Protein AF-A0A1W1W0T2-F1 (afdb_monomer_lite)

Sequence (627 aa):
MPPQSASPLARAHSFDPWFVGSVFIQIVLLLVVFRKLVFNPGDYLIVTHYDGIKSYFSIASFLRQPLSSGMLVMGHNYPFGEYMYYTDCTPVLTQSLHVLVRAIPALEPYGLYLYDLFILGGLALSTLLLYRILRPLGLPVRLVLLLSVTLPWLGPQTLRLRVGHTSLSYTPAILFTIWVLQRLYYAWMQDRPVRKWFALLLGGLIVTSYFHFYYLGILGVLGGFFFLFWVVENALAGKPWFRLALYGGLTLGAALLITAGSLMVLDGRYYERPLSSNGYDFINWKFQFGAFFRGYSFNQLRFPLERTADIPYESAAYLGGFVLYGLLVTLGLAALRRLPAVQLTADNHGRFLRLLLLASIPMAFIALGETYELDNGAYVFNNYLNPFFWLHKLTDRVTQFRALGRFIWPFWWAFVLGFSYYVARWWRQPVLRWVLVALSLLLVLDARDAMRFYRTNTQFPNFLTADAPTLPMQQLTGWLNLKNYQAILPLPYFHSGSEEEGYRFTIDPDEVQSNNTYQLSMVTGLPLMSNKTARLPAYQAQMLYSVVSPGGPDPDVLARMDSRPVLVFLDSAYYNGQNNFYRETLATKPEKLAIFERSDDFIREQNLQLLHRQGTWSLYAWYPKGR

InterPro domains:
  IPR046278 Domain of unknown function DUF6311 [PF19830] (25-445)

pLDDT: mean 92.7, std 9.37, range [28.94, 98.81]

Secondary structure (DSSP, 8-state):
------------S---HHHHHHHHHHHHHHHHHTHHHHHSTTTEES--SHHHHHHHHHHHHHHTS-GGGTTEETTSSTTT-EEGGGTTS-HHHHHHHHHHHHHSGGGGGGHHHHHHHHHHHHHHHHHHHHHHHHGGGT--HHHHHHHHHHHHHHSTTTTHHHHT-TGGG-THHHHHHHHHHHHHHHHHHTT---HHHHHHHHHHHHHHHTT-THHHHHHHHHHHHHHHHHHHHHHHTT---HHHHHHHHHHHHHHHHHHHHHHHHH-TTGGGS-SS-TTTT-GGGSPPGGGGTS--TT-SSPPSS--SS---GGG----HHHHHHHHHHHHHHHHTT------TTSSHHHHHHHHHHHHHHHHHHHHT-SEEEETTTTEEEE-TT-HHHHHHTT-GGGGGG--GGGGGHHHHHHHHHHHHHHHHHHTTSTTHHHHHHHHHHHHHHHHHHHHHHHHHHS-EE-TTT-HHHHHHHHHHHTTS-GGG---EEEES--EEEE--GGGTT-BPPPHHHHHHHHHHHHHH-PPBSSEEEEEE-HHHHHHHHHHTSTT---HHHHHHS-SSPEEEEEEGGGTTTS--HHHHHTTT-HHHHHHHHTHHHHHHHTTPEEEEEETTEEEEEE-TT--

Organism: NCBI:txid645990

Structure (mmCIF, N/CA/C/O backbone):
data_AF-A0A1W1W0T2-F1
#
_entry.id   AF-A0A1W1W0T2-F1
#
loop_
_atom_site.group_PDB
_atom_site.id
_atom_site.type_symbol
_atom_site.label_atom_id
_atom_site.label_alt_id
_atom_site.label_comp_id
_atom_site.label_asym_id
_atom_site.label_entity_id
_atom_site.label_seq_id
_atom_site.pdbx_PDB_ins_code
_atom_site.Cartn_x
_atom_site.Cartn_y
_atom_site.Cartn_z
_atom_site.occupancy
_atom_site.B_iso_or_equiv
_atom_site.auth_seq_id
_atom_site.auth_comp_id
_atom_site.auth_asym_id
_atom_site.auth_atom_id
_atom_site.pdbx_PDB_model_num
ATOM 1 N N . MET A 1 1 ? -17.422 5.990 48.014 1.00 34.66 1 MET A N 1
ATOM 2 C CA . MET A 1 1 ? -17.044 5.166 46.844 1.00 34.66 1 MET A CA 1
ATOM 3 C C . MET A 1 1 ? -17.912 3.916 46.853 1.00 34.66 1 MET A C 1
ATOM 5 O O . MET A 1 1 ? -17.807 3.172 47.818 1.00 34.66 1 MET A O 1
ATOM 9 N N . PRO A 1 2 ? -18.793 3.686 45.867 1.00 28.94 2 PRO A N 1
ATOM 10 C CA . PRO A 1 2 ? -19.412 2.379 45.704 1.00 28.94 2 PRO A CA 1
ATOM 11 C C . PRO A 1 2 ? -18.390 1.406 45.087 1.00 28.94 2 PRO A C 1
ATOM 13 O O . PRO A 1 2 ? -17.513 1.846 44.334 1.00 28.94 2 PRO A O 1
ATOM 16 N N . PRO A 1 3 ? -18.462 0.105 45.406 1.00 34.50 3 PRO A N 1
ATOM 17 C CA . PRO A 1 3 ? -17.502 -0.878 44.926 1.00 34.50 3 PRO A CA 1
ATOM 18 C C . PRO A 1 3 ? -17.553 -0.962 43.399 1.00 34.50 3 PRO A C 1
ATOM 20 O O . PRO A 1 3 ? -18.623 -1.062 42.798 1.00 34.50 3 PRO A O 1
ATOM 23 N N . GLN A 1 4 ? -16.375 -0.920 42.773 1.00 34.47 4 GLN A N 1
ATOM 24 C CA . GLN A 1 4 ? -16.211 -1.254 41.364 1.00 34.47 4 GLN A CA 1
ATOM 25 C C . GLN A 1 4 ? -16.766 -2.663 41.158 1.00 34.47 4 GLN A C 1
ATOM 27 O O . GLN A 1 4 ? -16.224 -3.631 41.689 1.00 34.47 4 GLN A O 1
ATOM 32 N N . SER A 1 5 ? -17.864 -2.780 40.410 1.00 32.25 5 SER A N 1
ATOM 33 C CA . SER A 1 5 ? -18.389 -4.074 39.994 1.00 32.25 5 SER A CA 1
ATOM 34 C C . SER A 1 5 ? -17.291 -4.795 39.220 1.00 32.25 5 SER A C 1
ATOM 36 O O . SER A 1 5 ? -16.937 -4.383 38.110 1.00 32.25 5 SER A O 1
ATOM 38 N N . ALA A 1 6 ? -16.726 -5.839 39.822 1.00 36.59 6 ALA A N 1
ATOM 39 C CA . ALA A 1 6 ? -15.800 -6.734 39.160 1.00 36.59 6 ALA A CA 1
ATOM 40 C C . ALA A 1 6 ? -16.462 -7.229 37.869 1.00 36.59 6 ALA A C 1
ATOM 42 O O . ALA A 1 6 ? -17.485 -7.911 37.897 1.00 36.59 6 ALA A O 1
ATOM 43 N N . SER A 1 7 ? -15.897 -6.836 36.729 1.00 33.94 7 SER A N 1
ATOM 44 C CA . SER A 1 7 ? -16.256 -7.388 35.428 1.00 33.94 7 SER A CA 1
ATOM 45 C C . SER A 1 7 ? -16.069 -8.908 35.498 1.00 33.94 7 SER A C 1
ATOM 47 O O . SER A 1 7 ? -14.923 -9.354 35.634 1.00 33.94 7 SER A O 1
ATOM 49 N N . PRO A 1 8 ? -17.125 -9.729 35.372 1.00 40.66 8 PRO A N 1
ATOM 50 C CA . PRO A 1 8 ? -16.925 -11.153 35.224 1.00 40.66 8 PRO A CA 1
ATOM 51 C C . PRO A 1 8 ? -16.372 -11.358 33.818 1.00 40.66 8 PRO A C 1
ATOM 53 O O . PRO A 1 8 ? -17.034 -10.999 32.850 1.00 40.66 8 PRO A O 1
ATOM 56 N N . LEU A 1 9 ? -15.144 -11.874 33.715 1.00 38.50 9 LEU A N 1
ATOM 57 C CA . LEU A 1 9 ? -14.719 -12.878 32.728 1.00 38.50 9 LEU A CA 1
ATOM 58 C C . LEU A 1 9 ? -13.191 -13.043 32.758 1.00 38.50 9 LEU A C 1
ATOM 60 O O . LEU A 1 9 ? -12.470 -12.640 31.849 1.00 38.50 9 LEU A O 1
ATOM 64 N N . ALA A 1 10 ? -12.707 -13.754 33.772 1.00 37.94 10 ALA A N 1
ATOM 65 C CA . ALA A 1 10 ? -11.680 -14.757 33.530 1.00 37.94 10 ALA A CA 1
ATOM 66 C C . ALA A 1 10 ? -12.412 -16.085 33.289 1.00 37.94 10 ALA A C 1
ATOM 68 O O . ALA A 1 10 ? -12.522 -16.918 34.182 1.00 37.94 10 ALA A O 1
ATOM 69 N N . ARG A 1 11 ? -12.995 -16.272 32.095 1.00 40.81 11 ARG A N 1
ATOM 70 C CA . ARG A 1 11 ? -13.293 -17.641 31.659 1.00 40.81 11 ARG A CA 1
ATOM 71 C C . ARG A 1 11 ? -11.954 -18.266 31.301 1.00 40.81 11 ARG A C 1
ATOM 73 O O . ARG A 1 11 ? -11.243 -17.744 30.442 1.00 40.81 11 ARG A O 1
ATOM 80 N N . ALA A 1 12 ? -11.635 -19.355 31.996 1.00 39.94 12 ALA A N 1
ATOM 81 C CA . ALA A 1 12 ? -10.624 -20.325 31.609 1.00 39.94 12 ALA A CA 1
ATOM 82 C C . ALA A 1 12 ? -10.684 -20.582 30.095 1.00 39.94 12 ALA A C 1
ATOM 84 O O . ALA A 1 12 ? -11.759 -20.452 29.501 1.00 39.94 12 ALA A O 1
ATOM 85 N N . HIS A 1 13 ? -9.530 -20.917 29.509 1.00 48.56 13 HIS A N 1
ATOM 86 C CA . HIS A 1 13 ? -9.264 -21.212 28.095 1.00 48.56 13 HIS A CA 1
ATOM 87 C C . HIS A 1 13 ? -10.193 -22.292 27.495 1.00 48.56 13 HIS A C 1
ATOM 89 O O . HIS A 1 13 ? -9.757 -23.355 27.073 1.00 48.56 13 HIS A O 1
ATOM 95 N N . SER A 1 14 ? -11.490 -22.018 27.451 1.00 56.03 14 SER A N 1
ATOM 96 C CA . SER A 1 14 ? -12.484 -22.784 26.722 1.00 56.03 14 SER A CA 1
ATOM 97 C C . SER A 1 14 ? -12.372 -22.368 25.266 1.00 56.03 14 SER A C 1
ATOM 99 O O . SER A 1 14 ? -12.339 -21.179 24.938 1.00 56.03 14 SER A O 1
ATOM 101 N N . PHE A 1 15 ? -12.234 -23.368 24.405 1.00 75.06 15 PHE A N 1
ATOM 102 C CA . PHE A 1 15 ? -12.281 -23.216 22.962 1.00 75.06 15 PHE A CA 1
ATOM 103 C C . PHE A 1 15 ? -13.497 -22.359 22.576 1.00 75.06 15 PHE A C 1
ATOM 105 O O . PHE A 1 15 ? -14.625 -22.694 22.932 1.00 75.06 15 PHE A O 1
ATOM 112 N N . ASP A 1 16 ? -13.267 -21.231 21.897 1.00 84.00 16 ASP A N 1
ATOM 113 C CA . ASP A 1 16 ? -14.339 -20.387 21.365 1.00 84.00 16 ASP A CA 1
ATOM 114 C C . ASP A 1 16 ? -14.638 -20.855 19.929 1.00 84.00 16 ASP A C 1
ATOM 116 O O . ASP A 1 16 ? -13.903 -20.478 19.013 1.00 84.00 16 ASP A O 1
ATOM 120 N N . PRO A 1 17 ? -15.668 -21.691 19.690 1.00 88.81 17 PRO A N 1
ATOM 121 C CA . PRO A 1 17 ? -15.934 -22.247 18.361 1.00 88.81 17 PRO A CA 1
ATOM 122 C C . PRO A 1 17 ? -16.228 -21.160 17.322 1.00 88.81 17 PRO A C 1
ATOM 124 O O . PRO A 1 17 ? -15.940 -21.332 16.140 1.00 88.81 17 PRO A O 1
ATOM 127 N N . TRP A 1 18 ? -16.742 -20.007 17.753 1.00 90.94 18 TRP A N 1
ATOM 128 C CA . TRP A 1 18 ? -17.029 -18.872 16.880 1.00 90.94 18 TRP A CA 1
ATOM 129 C C . TRP A 1 18 ? -15.759 -18.203 16.358 1.00 90.94 18 TRP A C 1
ATOM 131 O O . TRP A 1 18 ? -15.747 -17.700 15.238 1.00 90.94 18 TRP A O 1
ATOM 141 N N . PHE A 1 19 ? -14.666 -18.253 17.121 1.00 91.56 19 PHE A N 1
ATOM 142 C CA . PHE A 1 19 ? -13.368 -17.784 16.650 1.00 91.56 19 PHE A CA 1
ATOM 143 C C . PHE A 1 19 ? -12.908 -18.593 15.432 1.00 91.56 19 PHE A C 1
ATOM 145 O O . PHE A 1 19 ? -12.626 -18.013 14.385 1.00 91.56 19 PHE A O 1
ATOM 152 N N . VAL A 1 20 ? -12.913 -19.927 15.534 1.00 92.88 20 VAL A N 1
ATOM 153 C CA . VAL A 1 20 ? -12.558 -20.814 14.412 1.00 92.88 20 VAL A CA 1
ATOM 154 C C . VAL A 1 20 ? -13.564 -20.675 13.270 1.00 92.88 20 VAL A C 1
ATOM 156 O O . VAL A 1 20 ? -13.163 -20.555 12.115 1.00 92.88 20 VAL A O 1
ATOM 159 N N . GLY A 1 21 ? -14.857 -20.592 13.595 1.00 95.19 21 GLY A N 1
ATOM 160 C CA . GLY A 1 21 ? -15.923 -20.377 12.620 1.00 95.19 21 GLY A CA 1
ATOM 161 C C . GLY A 1 21 ? -15.736 -19.103 11.792 1.00 95.19 21 GLY A C 1
ATOM 162 O O . GLY A 1 21 ? -15.902 -19.153 10.579 1.00 95.19 21 GLY A O 1
ATOM 163 N N . SER A 1 22 ? -15.332 -17.980 12.403 1.00 96.00 22 SER A N 1
ATOM 164 C CA . SER A 1 22 ? -15.091 -16.722 11.673 1.00 96.00 22 SER A CA 1
ATOM 165 C C . SER A 1 22 ? -13.982 -16.848 10.630 1.00 96.00 22 SER A C 1
ATOM 167 O O . SER A 1 22 ? -14.156 -16.431 9.487 1.00 96.00 22 SER A O 1
ATOM 169 N N . VAL A 1 23 ? -12.867 -17.481 11.002 1.00 96.44 23 VAL A N 1
ATOM 170 C CA . VAL A 1 23 ? -11.722 -17.681 10.108 1.00 96.44 23 VAL A CA 1
ATOM 171 C C . VAL A 1 23 ? -12.085 -18.663 9.001 1.00 96.44 23 VAL A C 1
ATOM 173 O O . VAL A 1 23 ? -11.785 -18.402 7.841 1.00 96.44 23 VAL A O 1
ATOM 176 N N . PHE A 1 24 ? -12.784 -19.750 9.334 1.00 97.69 24 PHE A N 1
ATOM 177 C CA . PHE A 1 24 ? -13.265 -20.710 8.345 1.00 97.69 24 PHE A CA 1
ATOM 178 C C . PHE A 1 24 ? -14.193 -20.051 7.316 1.00 97.69 24 PHE A C 1
ATOM 180 O O . PHE A 1 24 ? -13.976 -20.204 6.117 1.00 97.69 24 PHE A O 1
ATOM 187 N N . ILE A 1 25 ? -15.172 -19.254 7.765 1.00 98.19 25 ILE A N 1
ATOM 188 C CA . ILE A 1 25 ? -16.057 -18.490 6.872 1.00 98.19 25 ILE A CA 1
ATOM 189 C C . ILE A 1 25 ? -15.231 -17.575 5.966 1.00 98.19 25 ILE A C 1
ATOM 191 O O . ILE A 1 25 ? -15.443 -17.567 4.756 1.00 98.19 25 ILE A O 1
ATOM 195 N N . GLN A 1 26 ? -14.267 -16.837 6.521 1.00 98.25 26 GLN A N 1
ATOM 196 C CA . GLN A 1 26 ? -13.429 -15.941 5.730 1.00 98.25 26 GLN A CA 1
ATOM 197 C C . GLN A 1 26 ? -12.595 -16.696 4.685 1.00 98.25 26 GLN A C 1
ATOM 199 O O . GLN A 1 26 ? -12.483 -16.229 3.554 1.00 98.25 26 GLN A O 1
ATOM 204 N N . ILE A 1 27 ? -12.049 -17.867 5.025 1.00 98.38 27 ILE A N 1
ATOM 205 C CA . ILE A 1 27 ? -11.330 -18.727 4.075 1.00 98.38 27 ILE A CA 1
ATOM 206 C C . ILE A 1 27 ? -12.267 -19.157 2.945 1.00 98.38 27 ILE A C 1
ATOM 208 O O . ILE A 1 27 ? -11.915 -18.997 1.782 1.00 98.38 27 ILE A O 1
ATOM 212 N N . VAL A 1 28 ? -13.480 -19.625 3.255 1.00 98.50 28 VAL A N 1
ATOM 213 C CA . VAL A 1 28 ? -14.468 -19.998 2.227 1.00 98.50 28 VAL A CA 1
ATOM 214 C C . VAL A 1 28 ? -14.790 -18.811 1.313 1.00 98.50 28 VAL A C 1
ATOM 216 O O . VAL A 1 28 ? -14.819 -18.970 0.094 1.00 98.50 28 VAL A O 1
ATOM 219 N N . LEU A 1 29 ? -14.971 -17.608 1.865 1.00 98.56 29 LEU A N 1
ATOM 220 C CA . LEU A 1 29 ? -15.201 -16.402 1.064 1.00 98.56 29 LEU A CA 1
ATOM 221 C C . LEU A 1 29 ? -14.008 -16.073 0.159 1.00 98.56 29 LEU A C 1
ATOM 223 O O . LEU A 1 29 ? -14.217 -15.737 -1.005 1.00 98.56 29 LEU A O 1
ATOM 227 N N . LEU A 1 30 ? -12.773 -16.218 0.646 1.00 98.44 30 LEU A N 1
ATOM 228 C CA . LEU A 1 30 ? -11.569 -16.045 -0.173 1.00 98.44 30 LEU A CA 1
ATOM 229 C C . LEU A 1 30 ? -11.520 -17.051 -1.325 1.00 98.44 30 LEU A C 1
ATOM 231 O O . LEU A 1 30 ? -11.281 -16.644 -2.459 1.00 98.44 30 LEU A O 1
ATOM 235 N N . LEU A 1 31 ? -11.822 -18.327 -1.066 1.00 98.31 31 LEU A N 1
ATOM 236 C CA . LEU A 1 31 ? -11.886 -19.364 -2.102 1.00 98.31 31 LEU A CA 1
ATOM 237 C C . LEU A 1 31 ? -12.954 -19.059 -3.159 1.00 98.31 31 LEU A C 1
ATOM 239 O O . LEU A 1 31 ? -12.743 -19.316 -4.339 1.00 98.31 31 LEU A O 1
ATOM 243 N N . VAL A 1 32 ? -14.097 -18.490 -2.761 1.00 98.12 32 VAL A N 1
ATOM 244 C CA . VAL A 1 32 ? -15.185 -18.131 -3.686 1.00 98.12 32 VAL A CA 1
ATOM 245 C C . VAL A 1 32 ? -14.850 -16.880 -4.504 1.00 98.12 32 VAL A C 1
ATOM 247 O O . VAL A 1 32 ? -15.088 -16.850 -5.716 1.00 98.12 32 VAL A O 1
ATOM 250 N N . VAL A 1 33 ? -14.331 -15.834 -3.858 1.00 98.31 33 VAL A N 1
ATOM 251 C CA . VAL A 1 33 ? -14.031 -14.542 -4.494 1.00 98.31 33 VAL A CA 1
ATOM 252 C C . VAL A 1 33 ? -12.800 -14.653 -5.390 1.00 98.31 33 VAL A C 1
ATOM 254 O O . VAL A 1 33 ? -12.854 -14.224 -6.543 1.00 98.31 33 VAL A O 1
ATOM 257 N N . PHE A 1 34 ? -11.732 -15.285 -4.902 1.00 98.12 34 PHE A N 1
ATOM 258 C CA . PHE A 1 34 ? -10.447 -15.422 -5.591 1.00 98.12 34 PHE A CA 1
ATOM 259 C C . PHE A 1 34 ? -10.241 -16.804 -6.232 1.00 98.12 34 PHE A C 1
ATOM 261 O O . PHE A 1 34 ? -9.117 -17.282 -6.370 1.00 98.12 34 PHE A O 1
ATOM 268 N N . ARG A 1 35 ? -11.332 -17.457 -6.653 1.00 97.75 35 ARG A N 1
ATOM 269 C CA . ARG A 1 35 ? -11.312 -18.829 -7.189 1.00 97.75 35 ARG A CA 1
ATOM 270 C C . ARG A 1 35 ? -10.368 -19.041 -8.376 1.00 97.75 35 ARG A C 1
ATOM 272 O O . ARG A 1 35 ? -9.790 -20.113 -8.489 1.00 97.75 35 ARG A O 1
ATOM 279 N N . LYS A 1 36 ? -10.230 -18.063 -9.282 1.00 96.88 36 LYS A N 1
ATOM 280 C CA . LYS A 1 36 ? -9.359 -18.219 -10.457 1.00 96.88 36 LYS A CA 1
ATOM 281 C C . LYS A 1 36 ? -7.908 -18.275 -10.009 1.00 96.88 36 LYS A C 1
ATOM 283 O O . LYS A 1 36 ? -7.200 -19.189 -10.397 1.00 96.88 36 LYS A O 1
ATOM 288 N N . LEU A 1 37 ? -7.520 -17.350 -9.137 1.00 96.25 37 LEU A N 1
ATOM 289 C CA . LEU A 1 37 ? -6.167 -17.285 -8.609 1.00 96.25 37 LEU A CA 1
ATOM 290 C C . LEU A 1 37 ? -5.838 -18.492 -7.732 1.00 96.25 37 LEU A C 1
ATOM 292 O O . LEU A 1 37 ? -4.811 -19.116 -7.947 1.00 96.25 37 LEU A O 1
ATOM 296 N N . VAL A 1 38 ? -6.712 -18.866 -6.794 1.00 97.31 38 VAL A N 1
ATOM 297 C CA . VAL A 1 38 ? -6.414 -19.939 -5.828 1.00 97.31 38 VAL A CA 1
ATOM 298 C C . VAL A 1 38 ? -6.403 -21.335 -6.463 1.00 97.31 38 VAL A C 1
ATOM 300 O O . VAL A 1 38 ? -5.589 -22.167 -6.080 1.00 97.31 38 VAL A O 1
ATOM 303 N N . PHE A 1 39 ? -7.294 -21.623 -7.416 1.00 97.50 39 PHE A N 1
ATOM 304 C CA . PHE A 1 39 ? -7.407 -22.971 -7.993 1.00 97.50 39 PHE A CA 1
ATOM 305 C C . PHE A 1 39 ? -6.602 -23.180 -9.284 1.00 97.50 39 PHE A C 1
ATOM 307 O O . PHE A 1 39 ? -6.607 -24.290 -9.804 1.00 97.50 39 PHE A O 1
ATOM 314 N N . ASN A 1 40 ? -5.908 -22.155 -9.791 1.00 95.81 40 ASN A N 1
ATOM 315 C CA . ASN A 1 40 ? -5.038 -22.254 -10.970 1.00 95.81 40 ASN A CA 1
ATOM 316 C C . ASN A 1 40 ? -3.656 -21.676 -10.604 1.00 95.81 40 ASN A C 1
ATOM 318 O O . ASN A 1 40 ? -3.382 -20.499 -10.868 1.00 95.81 40 ASN A O 1
ATOM 322 N N . PRO A 1 41 ? -2.824 -22.453 -9.884 1.00 94.94 41 PRO A N 1
ATOM 323 C CA . PRO A 1 41 ? -1.593 -21.953 -9.289 1.00 94.94 41 PRO A CA 1
ATOM 324 C C . PRO A 1 41 ? -0.615 -21.490 -10.372 1.00 94.94 41 PRO A C 1
ATOM 326 O O . PRO A 1 41 ? -0.200 -22.274 -11.215 1.00 94.94 41 PRO A O 1
ATOM 329 N N . GLY A 1 42 ? -0.231 -20.213 -10.322 1.00 92.00 42 GLY A N 1
ATOM 330 C CA . GLY A 1 42 ? 0.701 -19.605 -11.279 1.00 92.00 42 GLY A CA 1
ATOM 331 C C . GLY A 1 42 ? 0.051 -18.984 -12.522 1.00 92.00 42 GLY A C 1
ATOM 332 O O . GLY A 1 42 ? 0.699 -18.170 -13.173 1.00 92.00 42 GLY A O 1
ATOM 333 N N . ASP A 1 43 ? -1.224 -19.256 -12.808 1.00 94.38 43 ASP A N 1
ATOM 334 C CA . ASP A 1 43 ? -1.884 -18.786 -14.041 1.00 94.38 43 ASP A CA 1
ATOM 335 C C . ASP A 1 43 ? -2.474 -17.376 -13.937 1.00 94.38 43 ASP A C 1
ATOM 337 O O . ASP A 1 43 ? -2.764 -16.741 -14.953 1.00 94.38 43 ASP A O 1
ATOM 341 N N . TYR A 1 44 ? -2.666 -16.871 -12.717 1.00 96.00 44 TYR A N 1
ATOM 342 C CA . TYR A 1 44 ? -3.293 -15.576 -12.462 1.00 96.00 44 TYR A CA 1
ATOM 343 C C . TYR A 1 44 ? -2.519 -14.754 -11.433 1.00 96.00 44 TYR A C 1
ATOM 345 O O . TYR A 1 44 ? -1.920 -15.300 -10.509 1.00 96.00 44 TYR A O 1
ATOM 353 N N . LEU A 1 45 ? -2.622 -13.433 -11.571 1.00 96.00 45 LEU A N 1
ATOM 354 C CA . LEU A 1 45 ? -2.154 -12.424 -10.621 1.00 96.00 45 LEU A CA 1
ATOM 355 C C . LEU A 1 45 ? -3.338 -11.576 -10.151 1.00 96.00 45 LEU A C 1
ATOM 357 O O . LEU A 1 45 ? -4.323 -11.412 -10.880 1.00 96.00 45 LEU A O 1
ATOM 361 N N . ILE A 1 46 ? -3.261 -10.985 -8.957 1.00 96.38 46 ILE A N 1
ATOM 362 C CA . ILE A 1 46 ? -4.331 -10.095 -8.461 1.00 96.38 46 ILE A CA 1
ATOM 363 C C . ILE A 1 46 ? -4.562 -8.928 -9.434 1.00 96.38 46 ILE A C 1
ATOM 365 O O . ILE A 1 46 ? -5.716 -8.585 -9.705 1.00 96.38 46 ILE A O 1
ATOM 369 N N . VAL A 1 47 ? -3.487 -8.363 -9.991 1.00 94.12 47 VAL A N 1
ATOM 370 C CA . VAL A 1 47 ? -3.500 -7.191 -10.878 1.00 94.12 47 VAL A CA 1
ATOM 371 C C . VAL A 1 47 ? -2.341 -7.241 -11.883 1.00 94.12 47 VAL A C 1
ATOM 373 O O . VAL A 1 47 ? -1.311 -7.847 -11.614 1.00 94.12 47 VAL A O 1
ATOM 376 N N . THR A 1 48 ? -2.485 -6.598 -13.040 1.00 92.19 48 THR A N 1
ATOM 377 C CA . THR A 1 48 ? -1.479 -6.622 -14.128 1.00 92.19 48 THR A CA 1
ATOM 378 C C . THR A 1 48 ? -1.293 -5.262 -14.803 1.00 92.19 48 THR A C 1
ATOM 380 O O . THR A 1 48 ? -0.910 -5.180 -15.966 1.00 92.19 48 THR A O 1
ATOM 383 N N . HIS A 1 49 ? -1.614 -4.191 -14.086 1.00 90.69 49 HIS A N 1
ATOM 384 C CA . HIS A 1 49 ? -1.628 -2.822 -14.592 1.00 90.69 49 HIS A CA 1
ATOM 385 C C . HIS A 1 49 ? -1.177 -1.844 -13.488 1.00 90.69 49 HIS A C 1
ATOM 387 O O . HIS A 1 49 ? -0.900 -2.273 -12.358 1.00 90.69 49 HIS A O 1
ATOM 393 N N . TYR A 1 50 ? -1.049 -0.553 -13.812 1.00 88.62 50 TYR A N 1
ATOM 394 C CA . TYR A 1 50 ? -0.501 0.492 -12.935 1.00 88.62 50 TYR A CA 1
ATOM 395 C C . TYR A 1 50 ? 0.831 0.102 -12.251 1.00 88.62 50 TYR A C 1
ATOM 397 O O . TYR A 1 50 ? 1.818 -0.247 -12.911 1.00 88.62 50 TYR A O 1
ATOM 405 N N . ASP A 1 51 ? 0.870 0.207 -10.920 1.00 88.25 51 ASP A N 1
ATOM 406 C CA . ASP A 1 51 ? 2.011 -0.122 -10.070 1.00 88.25 51 ASP A CA 1
ATOM 407 C C . ASP A 1 51 ? 2.089 -1.622 -9.757 1.00 88.25 51 ASP A C 1
ATOM 409 O O . ASP A 1 51 ? 3.150 -2.118 -9.397 1.00 88.25 51 ASP A O 1
ATOM 413 N N . GLY A 1 52 ? 1.002 -2.371 -9.951 1.00 92.69 52 GLY A N 1
ATOM 414 C CA . GLY A 1 52 ? 0.979 -3.794 -9.629 1.00 92.69 52 GLY A CA 1
ATOM 415 C C . GLY A 1 52 ? 1.930 -4.608 -10.497 1.00 92.69 52 GLY A C 1
ATOM 416 O O . GLY A 1 52 ? 2.693 -5.426 -9.986 1.00 92.69 52 GLY A O 1
ATOM 417 N N . ILE A 1 53 ? 1.937 -4.361 -11.810 1.00 93.00 53 ILE A N 1
ATOM 418 C CA . ILE A 1 53 ? 2.770 -5.152 -12.724 1.00 93.00 53 ILE A CA 1
ATOM 419 C C . ILE A 1 53 ? 4.271 -4.926 -12.509 1.00 93.00 53 ILE A C 1
ATOM 421 O O . ILE A 1 53 ? 5.034 -5.890 -12.533 1.00 93.00 53 ILE A O 1
ATOM 425 N N . LYS A 1 54 ? 4.702 -3.688 -12.219 1.00 93.38 54 LYS A N 1
ATOM 426 C CA . LYS A 1 54 ? 6.115 -3.410 -11.902 1.00 93.38 54 LYS A CA 1
ATOM 427 C C . LYS A 1 54 ? 6.546 -4.106 -10.609 1.00 93.38 54 LYS A C 1
ATOM 429 O O . LYS A 1 54 ? 7.653 -4.640 -10.559 1.00 93.38 54 LYS A O 1
ATOM 434 N N . SER A 1 55 ? 5.666 -4.170 -9.604 1.00 95.31 55 SER A N 1
ATOM 435 C CA . SER A 1 55 ? 5.937 -4.875 -8.351 1.00 95.31 55 SER A CA 1
ATOM 436 C C . SER A 1 55 ? 6.064 -6.374 -8.596 1.00 95.31 55 SER A C 1
ATOM 438 O O . SER A 1 55 ? 7.051 -6.973 -8.175 1.00 95.31 55 SER A O 1
ATOM 440 N N . TYR A 1 56 ? 5.140 -6.981 -9.351 1.00 96.38 56 TYR A N 1
ATOM 441 C CA . TYR A 1 56 ? 5.240 -8.398 -9.717 1.00 96.38 56 TYR A CA 1
ATOM 442 C C . TYR A 1 56 ? 6.495 -8.715 -10.525 1.00 96.38 56 TYR A C 1
ATOM 444 O O . TYR A 1 56 ? 7.159 -9.707 -10.238 1.00 96.38 56 TYR A O 1
ATOM 452 N N . PHE A 1 57 ? 6.858 -7.879 -11.496 1.00 96.56 57 PHE A N 1
ATOM 453 C CA . PHE A 1 57 ? 8.080 -8.081 -12.270 1.00 96.56 57 PHE A CA 1
ATOM 454 C C . PHE A 1 57 ? 9.340 -7.919 -11.403 1.00 96.56 57 PHE A C 1
ATOM 456 O O . PHE A 1 57 ? 10.265 -8.726 -11.508 1.00 96.56 57 PHE A O 1
ATOM 463 N N . SER A 1 58 ? 9.356 -6.970 -10.462 1.00 96.56 58 SER A N 1
ATOM 464 C CA . SER A 1 58 ? 10.441 -6.839 -9.478 1.00 96.56 58 SER A CA 1
ATOM 465 C C . SER A 1 58 ? 10.564 -8.080 -8.590 1.00 96.56 58 SER A C 1
ATOM 467 O O . SER A 1 58 ? 11.665 -8.587 -8.397 1.00 96.56 58 SER A O 1
ATOM 469 N N . ILE A 1 59 ? 9.442 -8.624 -8.103 1.00 96.81 59 ILE A N 1
ATOM 470 C CA . ILE A 1 59 ? 9.427 -9.868 -7.319 1.00 96.81 59 ILE A CA 1
ATOM 471 C C . ILE A 1 59 ? 9.944 -11.028 -8.176 1.00 96.81 59 ILE A C 1
ATOM 473 O O . ILE A 1 59 ? 10.890 -11.706 -7.789 1.00 96.81 59 ILE A O 1
ATOM 477 N N . ALA A 1 60 ? 9.364 -11.250 -9.356 1.00 96.06 60 ALA A N 1
ATOM 478 C CA . ALA A 1 60 ? 9.688 -12.397 -10.198 1.00 96.06 60 ALA A CA 1
ATOM 479 C C . ALA A 1 60 ? 11.144 -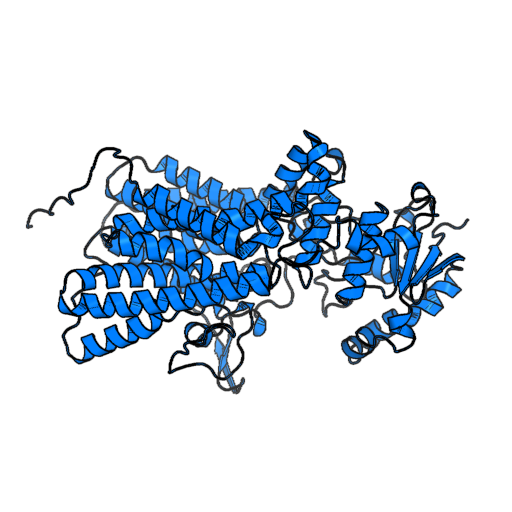12.379 -10.687 1.00 96.06 60 ALA A C 1
ATOM 481 O O . ALA A 1 60 ? 11.821 -13.408 -10.660 1.00 96.06 60 ALA A O 1
ATOM 482 N N . SER A 1 61 ? 11.650 -11.206 -11.079 1.00 95.50 61 SER A N 1
ATOM 483 C CA . SER A 1 61 ? 13.056 -11.036 -11.452 1.00 95.50 61 SER A CA 1
ATOM 484 C C . SER A 1 61 ? 13.990 -11.250 -10.260 1.00 95.50 61 SER A C 1
ATOM 486 O O . SER A 1 61 ? 15.056 -11.841 -10.429 1.00 95.50 61 SER A O 1
ATOM 488 N N . PHE A 1 62 ? 13.611 -10.826 -9.050 1.00 96.31 62 PHE A N 1
ATOM 489 C CA . PHE A 1 62 ? 14.396 -11.053 -7.833 1.00 96.31 62 PHE A CA 1
ATOM 490 C C . PHE A 1 62 ? 14.475 -12.531 -7.451 1.00 96.31 62 PHE A C 1
ATOM 492 O O . PHE A 1 62 ? 15.566 -13.045 -7.204 1.00 96.31 62 PHE A O 1
ATOM 499 N N . LEU A 1 63 ? 13.353 -13.255 -7.498 1.00 95.94 63 LEU A N 1
ATOM 500 C CA . LEU A 1 63 ? 13.320 -14.685 -7.178 1.00 95.94 63 LEU A CA 1
ATOM 501 C C . LEU A 1 63 ? 14.281 -15.508 -8.056 1.00 95.94 63 LEU A C 1
ATOM 503 O O . LEU A 1 63 ? 14.836 -16.499 -7.582 1.00 95.94 63 LEU A O 1
ATOM 507 N N . ARG A 1 64 ? 14.551 -15.056 -9.290 1.00 92.31 64 ARG A N 1
ATOM 508 C CA . ARG A 1 64 ? 15.462 -15.677 -10.272 1.00 92.31 64 ARG A CA 1
ATOM 509 C C . ARG A 1 64 ? 16.943 -15.330 -10.114 1.00 92.31 64 ARG A C 1
ATOM 511 O O . ARG A 1 64 ? 17.783 -16.027 -10.684 1.00 92.31 64 ARG A O 1
ATOM 518 N N . GLN A 1 65 ? 17.284 -14.360 -9.275 1.00 93.19 65 GLN A N 1
ATOM 519 C CA . GLN A 1 65 ? 18.673 -13.985 -9.003 1.00 93.19 65 GLN A CA 1
ATOM 520 C C . GLN A 1 65 ? 19.337 -14.920 -7.980 1.00 93.19 65 GLN A C 1
ATOM 522 O O . GLN A 1 65 ? 18.649 -15.493 -7.132 1.00 93.19 65 GLN A O 1
ATOM 527 N N . PRO A 1 66 ? 20.668 -15.100 -8.016 1.00 93.19 66 PRO A N 1
ATOM 528 C CA . PRO A 1 66 ? 21.372 -15.813 -6.955 1.00 93.19 66 PRO A CA 1
ATOM 529 C C . PRO A 1 66 ? 21.268 -15.049 -5.625 1.00 93.19 66 PRO A C 1
ATOM 531 O O . PRO A 1 66 ? 21.166 -13.826 -5.601 1.00 93.19 66 PRO A O 1
ATOM 534 N N . LEU A 1 67 ? 21.351 -15.758 -4.494 1.00 92.94 67 LEU A N 1
ATOM 535 C CA . LEU A 1 67 ? 21.330 -15.123 -3.163 1.00 92.94 67 LEU A CA 1
ATOM 536 C C . LEU A 1 67 ? 22.501 -14.143 -2.954 1.00 92.94 67 LEU A C 1
ATOM 538 O O . LEU A 1 67 ? 22.393 -13.215 -2.157 1.00 92.94 67 LEU A O 1
ATOM 542 N N . SER A 1 68 ? 23.605 -14.321 -3.687 1.00 92.25 68 SER A N 1
ATOM 543 C CA . SER A 1 68 ? 24.765 -13.425 -3.656 1.00 92.25 68 SER A CA 1
ATOM 544 C C . SER A 1 68 ? 24.475 -12.019 -4.192 1.00 92.25 68 SER A C 1
ATOM 546 O O . SER A 1 68 ? 25.251 -11.112 -3.907 1.00 92.25 68 SER A O 1
ATOM 548 N N . SER A 1 69 ? 23.363 -11.808 -4.908 1.00 89.56 69 SER A N 1
ATOM 549 C CA . SER A 1 69 ? 22.913 -10.479 -5.355 1.00 89.56 69 SER A CA 1
ATOM 550 C C . SER A 1 69 ? 22.425 -9.578 -4.208 1.00 89.56 69 SER A C 1
ATOM 552 O O . SER A 1 69 ? 22.197 -8.385 -4.413 1.00 89.56 69 SER A O 1
ATOM 554 N N . GLY A 1 70 ? 22.282 -10.114 -2.990 1.00 90.75 70 GLY A N 1
ATOM 555 C CA . GLY A 1 70 ? 21.834 -9.349 -1.829 1.00 90.75 70 GLY A CA 1
ATOM 556 C C . GLY A 1 70 ? 20.419 -8.802 -2.024 1.00 90.75 70 GLY A C 1
ATOM 557 O O . GLY A 1 70 ? 19.531 -9.527 -2.458 1.00 90.75 70 GLY A O 1
ATOM 558 N N . MET A 1 71 ? 20.208 -7.523 -1.698 1.00 92.44 71 MET A N 1
ATOM 559 C CA . MET A 1 71 ? 18.903 -6.842 -1.803 1.00 92.44 71 MET A CA 1
ATOM 560 C C . MET A 1 71 ? 18.734 -6.039 -3.104 1.00 92.44 71 MET A C 1
ATOM 562 O O . MET A 1 71 ? 17.805 -5.234 -3.220 1.00 92.44 71 MET A O 1
ATOM 566 N N . LEU A 1 72 ? 19.654 -6.203 -4.056 1.00 94.81 72 LEU A N 1
ATOM 567 C CA . LEU A 1 72 ? 19.616 -5.517 -5.341 1.00 94.81 72 LEU A CA 1
ATOM 568 C C . LEU A 1 72 ? 18.728 -6.306 -6.309 1.00 94.81 72 LEU A C 1
ATOM 570 O O . LEU A 1 72 ? 18.927 -7.497 -6.514 1.00 94.81 72 LEU A O 1
ATOM 574 N N . VAL A 1 73 ? 17.744 -5.640 -6.904 1.00 96.25 73 VAL A N 1
ATOM 575 C CA . VAL A 1 73 ? 16.858 -6.174 -7.938 1.00 96.25 73 VAL A CA 1
ATOM 576 C C . VAL A 1 73 ? 17.433 -5.792 -9.298 1.00 96.25 73 VAL A C 1
ATOM 578 O O . VAL A 1 73 ? 17.382 -4.632 -9.705 1.00 96.25 73 VAL A O 1
ATOM 581 N N . MET A 1 74 ? 17.972 -6.775 -10.018 1.00 95.12 74 MET A N 1
ATOM 582 C CA . MET A 1 74 ? 18.630 -6.553 -11.312 1.00 95.12 74 MET A CA 1
ATOM 583 C C . MET A 1 74 ? 17.682 -6.489 -12.519 1.00 95.12 74 MET A C 1
ATOM 585 O O . MET A 1 74 ? 18.143 -6.225 -13.621 1.00 95.12 74 MET A O 1
ATOM 589 N N . GLY A 1 75 ? 16.374 -6.727 -12.353 1.00 94.75 75 GLY A N 1
ATOM 590 C CA . GLY A 1 75 ? 15.422 -6.777 -13.477 1.00 94.75 75 GLY A CA 1
ATOM 591 C C . GLY A 1 75 ? 15.212 -5.444 -14.210 1.00 94.75 75 GLY A C 1
ATOM 592 O O . GLY A 1 75 ? 14.882 -5.438 -15.394 1.00 94.75 75 GLY A O 1
ATOM 593 N N . HIS A 1 76 ? 15.435 -4.320 -13.530 1.00 94.00 76 HIS A N 1
ATOM 594 C CA . HIS A 1 76 ? 15.304 -2.966 -14.074 1.00 94.00 76 HIS A CA 1
ATOM 595 C C . HIS A 1 76 ? 16.636 -2.224 -14.038 1.00 94.00 76 HIS A C 1
ATOM 597 O O . HIS A 1 76 ? 17.549 -2.621 -13.316 1.00 94.00 76 HIS A O 1
ATOM 603 N N . ASN A 1 77 ? 16.686 -1.071 -14.709 1.00 96.12 77 ASN A N 1
ATOM 604 C CA . ASN A 1 77 ? 17.740 -0.078 -14.519 1.00 96.12 77 ASN A CA 1
ATOM 605 C C . ASN A 1 77 ? 19.152 -0.631 -14.798 1.00 96.12 77 ASN A C 1
ATOM 607 O O . ASN A 1 77 ? 20.110 -0.256 -14.127 1.00 96.12 77 ASN A O 1
ATOM 611 N N . TYR A 1 78 ? 19.305 -1.565 -15.741 1.00 97.19 78 TYR A N 1
ATOM 612 C CA . TYR A 1 78 ? 20.620 -2.060 -16.160 1.00 97.19 78 TYR A CA 1
ATOM 613 C C . TYR A 1 78 ? 21.452 -0.915 -16.762 1.00 97.19 78 TYR A C 1
ATOM 615 O O . TYR A 1 78 ? 20.896 -0.177 -17.575 1.00 97.19 78 TYR A O 1
ATOM 623 N N . PRO A 1 79 ? 22.755 -0.765 -16.436 1.00 95.75 79 PRO A N 1
ATOM 624 C CA . PRO A 1 79 ? 23.631 -1.705 -15.713 1.00 95.75 79 PRO A CA 1
ATOM 625 C C . PRO A 1 79 ? 23.651 -1.566 -14.180 1.00 95.75 79 PRO A C 1
ATOM 627 O O . PRO A 1 79 ? 24.479 -2.184 -13.514 1.00 95.75 79 PRO A O 1
ATOM 630 N N . PHE A 1 80 ? 22.767 -0.763 -13.592 1.00 95.44 80 PHE A N 1
ATOM 631 C CA . PHE A 1 80 ? 22.789 -0.442 -12.165 1.00 95.44 80 PHE A CA 1
ATOM 632 C C . PHE A 1 80 ? 21.957 -1.397 -11.298 1.00 95.44 80 PHE A C 1
ATOM 634 O O . PHE A 1 80 ? 22.379 -1.712 -10.186 1.00 95.44 80 PHE A O 1
ATOM 641 N N . GLY A 1 81 ? 20.767 -1.815 -11.734 1.00 94.94 81 GLY A N 1
ATOM 642 C CA . GLY A 1 81 ? 19.780 -2.443 -10.842 1.00 94.94 81 GLY A CA 1
ATOM 643 C C . GLY A 1 81 ? 19.166 -1.443 -9.850 1.00 94.94 81 GLY A C 1
ATOM 644 O O . GLY A 1 81 ? 19.512 -0.258 -9.854 1.00 94.94 81 GLY A O 1
ATOM 645 N N . GLU A 1 82 ? 18.274 -1.903 -8.971 1.00 95.25 82 GLU A N 1
ATOM 646 C CA . GLU A 1 82 ? 17.670 -1.069 -7.917 1.00 95.25 82 GLU A CA 1
ATOM 647 C C . GLU A 1 82 ? 17.447 -1.848 -6.612 1.00 95.25 82 GLU A C 1
ATOM 649 O O . GLU A 1 82 ? 17.069 -3.014 -6.626 1.00 95.25 82 GLU A O 1
ATOM 654 N N . TYR A 1 83 ? 17.674 -1.217 -5.462 1.00 94.31 83 TYR A N 1
ATOM 655 C CA . TYR A 1 83 ? 17.443 -1.827 -4.158 1.00 94.31 83 TYR A CA 1
ATOM 656 C C . TYR A 1 83 ? 15.958 -2.075 -3.908 1.00 94.31 83 TYR A C 1
ATOM 658 O O . TYR A 1 83 ? 15.097 -1.226 -4.155 1.00 94.31 83 TYR A O 1
ATOM 666 N N . MET A 1 84 ? 15.661 -3.236 -3.329 1.00 93.75 84 MET A N 1
ATOM 667 C CA . MET A 1 84 ? 14.300 -3.756 -3.221 1.00 93.75 84 MET A CA 1
ATOM 668 C C . MET A 1 84 ? 13.314 -2.813 -2.501 1.00 93.75 84 MET A C 1
ATOM 670 O O . MET A 1 84 ? 12.126 -2.803 -2.822 1.00 93.75 84 MET A O 1
ATOM 674 N N . TYR A 1 85 ? 13.803 -1.960 -1.594 1.00 91.62 85 TYR A N 1
ATOM 675 C CA . TYR A 1 85 ? 13.025 -0.940 -0.873 1.00 91.62 85 TYR A CA 1
ATOM 676 C C . TYR A 1 85 ? 12.282 0.048 -1.779 1.00 91.62 85 TYR A C 1
ATOM 678 O O . TYR A 1 85 ? 11.272 0.622 -1.375 1.00 91.62 85 TYR A O 1
ATOM 686 N N . TYR A 1 86 ? 12.771 0.219 -3.004 1.00 92.44 86 TYR A N 1
ATOM 687 C CA . TYR A 1 86 ? 12.334 1.231 -3.962 1.00 92.44 86 TYR A CA 1
ATOM 688 C C . TYR A 1 86 ? 11.568 0.649 -5.155 1.00 92.44 86 TYR A C 1
ATOM 690 O O . TYR A 1 86 ? 11.120 1.379 -6.037 1.00 92.44 86 TYR A O 1
ATOM 698 N N . THR A 1 87 ? 11.374 -0.670 -5.160 1.00 92.81 87 THR A N 1
ATOM 699 C CA . THR A 1 87 ? 10.715 -1.426 -6.240 1.00 92.81 87 THR A CA 1
ATOM 700 C C . THR A 1 87 ? 9.274 -1.833 -5.911 1.00 92.81 87 THR A C 1
ATOM 702 O O . THR A 1 87 ? 8.613 -2.463 -6.726 1.00 92.81 87 THR A O 1
ATOM 705 N N . ASP A 1 88 ? 8.785 -1.492 -4.710 1.00 90.75 88 ASP A N 1
ATOM 706 C CA . ASP A 1 88 ? 7.474 -1.908 -4.172 1.00 90.75 88 ASP A CA 1
ATOM 707 C C . ASP A 1 88 ? 7.252 -3.439 -4.176 1.00 90.75 88 ASP A C 1
ATOM 709 O O . ASP A 1 88 ? 6.137 -3.952 -4.253 1.00 90.75 88 ASP A O 1
ATOM 713 N N . CYS A 1 89 ? 8.334 -4.210 -4.030 1.00 92.88 89 CYS A N 1
ATOM 714 C CA . CYS A 1 89 ? 8.283 -5.671 -4.015 1.00 92.88 89 CYS A CA 1
ATOM 715 C C . CYS A 1 89 ? 8.003 -6.276 -2.627 1.00 92.88 89 CYS A C 1
ATOM 717 O O . CYS A 1 89 ? 8.086 -7.484 -2.473 1.00 92.88 89 CYS A O 1
ATOM 719 N N . THR A 1 90 ? 7.660 -5.495 -1.594 1.00 95.00 90 THR A N 1
ATOM 720 C CA . THR A 1 90 ? 7.458 -5.998 -0.210 1.00 95.00 90 THR A CA 1
ATOM 721 C C . THR A 1 90 ? 8.705 -6.700 0.377 1.00 95.00 90 THR A C 1
ATOM 723 O O . THR A 1 90 ? 8.712 -7.927 0.521 1.00 95.00 90 THR A O 1
ATOM 726 N N . PRO A 1 91 ? 9.762 -5.943 0.737 1.00 95.06 91 PRO A N 1
ATOM 727 C CA . PRO A 1 91 ? 11.100 -6.454 1.041 1.00 95.06 91 PRO A CA 1
ATOM 728 C C . PRO A 1 91 ? 11.184 -7.755 1.847 1.00 95.06 91 PRO A C 1
ATOM 730 O O . PRO A 1 91 ? 11.719 -8.753 1.369 1.00 95.06 91 PRO A O 1
ATOM 733 N N . VAL A 1 92 ? 10.622 -7.790 3.057 1.00 95.12 92 VAL A N 1
ATOM 734 C CA . VAL A 1 92 ? 10.746 -8.974 3.929 1.00 95.12 92 VAL A CA 1
ATOM 735 C C . VAL A 1 92 ? 10.020 -10.201 3.375 1.00 95.12 92 VAL A C 1
ATOM 737 O O . VAL A 1 92 ? 10.516 -11.318 3.524 1.00 95.12 92 VAL A O 1
ATOM 740 N N . LEU A 1 93 ? 8.875 -10.019 2.711 1.00 96.31 93 LEU A N 1
ATOM 741 C CA . LEU A 1 93 ? 8.123 -11.126 2.122 1.00 96.31 93 LEU A CA 1
ATOM 742 C C . LEU A 1 93 ? 8.868 -11.689 0.914 1.00 96.31 93 LEU A C 1
ATOM 744 O O . LEU A 1 93 ? 9.071 -12.897 0.830 1.00 96.31 93 LEU A O 1
ATOM 748 N N . THR A 1 94 ? 9.336 -10.818 0.025 1.00 96.81 94 THR A N 1
ATOM 749 C CA . THR A 1 94 ? 10.062 -11.226 -1.181 1.00 96.81 94 THR A CA 1
ATOM 750 C C . THR A 1 94 ? 11.410 -11.846 -0.858 1.00 96.81 94 THR A C 1
ATOM 752 O O . THR A 1 94 ? 11.746 -12.872 -1.440 1.00 96.81 94 THR A O 1
ATOM 755 N N . GLN A 1 95 ? 12.137 -11.329 0.135 1.00 95.81 95 GLN A N 1
ATOM 756 C CA . GLN A 1 95 ? 13.363 -11.969 0.611 1.00 95.81 95 GLN A CA 1
ATOM 757 C C . GLN A 1 95 ? 13.086 -13.358 1.203 1.00 95.81 95 GLN A C 1
ATOM 759 O O . GLN A 1 95 ? 13.821 -14.306 0.933 1.00 95.81 95 GLN A O 1
ATOM 764 N N . SER A 1 96 ? 12.010 -13.502 1.984 1.00 95.94 96 SER A N 1
ATOM 765 C CA . SER A 1 96 ? 11.623 -14.797 2.561 1.00 95.94 96 SER A CA 1
ATOM 766 C C . SER A 1 96 ? 11.237 -15.804 1.474 1.00 95.94 96 SER A C 1
ATOM 768 O O . SER A 1 96 ? 11.656 -16.960 1.523 1.00 95.94 96 SER A O 1
ATOM 770 N N . LEU A 1 97 ? 10.483 -15.360 0.463 1.00 97.06 97 LEU A N 1
ATOM 771 C CA . LEU A 1 97 ? 10.128 -16.173 -0.700 1.00 97.06 97 LEU A CA 1
ATOM 772 C C . LEU A 1 97 ? 11.356 -16.537 -1.534 1.00 97.06 97 LEU A C 1
ATOM 774 O O . LEU A 1 97 ? 11.454 -17.670 -1.990 1.00 97.06 97 LEU A O 1
ATOM 778 N N . HIS A 1 98 ? 12.314 -15.625 -1.696 1.00 96.81 98 HIS A N 1
ATOM 779 C CA . HIS A 1 98 ? 13.558 -15.889 -2.417 1.00 96.81 98 HIS A CA 1
ATOM 780 C C . HIS A 1 98 ? 14.371 -16.986 -1.743 1.00 96.81 98 HIS A C 1
ATOM 782 O O . HIS A 1 98 ? 14.762 -17.942 -2.404 1.00 96.81 98 HIS A O 1
ATOM 788 N N . VAL A 1 99 ? 14.544 -16.912 -0.421 1.00 96.81 99 VAL A N 1
ATOM 789 C CA . VAL A 1 99 ? 15.205 -17.973 0.354 1.00 96.81 99 VAL A CA 1
ATOM 790 C C . VAL A 1 99 ? 14.462 -19.303 0.204 1.00 96.81 99 VAL A C 1
ATOM 792 O O . VAL A 1 99 ? 15.096 -20.328 -0.039 1.00 96.81 99 VAL A O 1
ATOM 795 N N . LEU A 1 100 ? 13.128 -19.294 0.289 1.00 96.38 100 LEU A N 1
ATOM 796 C CA . LEU A 1 100 ? 12.303 -20.496 0.140 1.00 96.38 100 LEU A CA 1
ATOM 797 C C . LEU A 1 100 ? 12.445 -21.134 -1.249 1.00 96.38 100 LEU A C 1
ATOM 799 O O . LEU A 1 100 ? 12.679 -22.334 -1.350 1.00 96.38 100 LEU A O 1
ATOM 803 N N . VAL A 1 101 ? 12.333 -20.336 -2.310 1.00 95.69 101 VAL A N 1
ATOM 804 C CA . VAL A 1 101 ? 12.471 -20.788 -3.701 1.00 95.69 101 VAL A CA 1
ATOM 805 C C . VAL A 1 101 ? 13.884 -21.301 -3.970 1.00 95.69 101 VAL A C 1
ATOM 807 O O . VAL A 1 101 ? 14.061 -22.285 -4.677 1.00 95.69 101 VAL A O 1
ATOM 810 N N . ARG A 1 102 ? 14.909 -20.695 -3.364 1.00 94.62 102 ARG A N 1
ATOM 811 C CA . ARG A 1 102 ? 16.296 -21.164 -3.496 1.00 94.62 102 ARG A CA 1
ATOM 812 C C . ARG A 1 102 ? 16.551 -22.468 -2.750 1.00 94.62 102 ARG A C 1
ATOM 814 O O . ARG A 1 102 ? 17.325 -23.287 -3.233 1.00 94.62 102 ARG A O 1
ATOM 821 N N . ALA A 1 103 ? 15.893 -22.670 -1.612 1.00 95.69 103 ALA A N 1
ATOM 822 C CA . ALA A 1 103 ? 15.945 -23.926 -0.870 1.00 95.69 103 ALA A CA 1
ATOM 823 C C . ALA A 1 103 ? 15.136 -25.044 -1.550 1.00 95.69 103 ALA A C 1
ATOM 825 O O . ALA A 1 103 ? 15.520 -26.209 -1.478 1.00 95.69 103 ALA A O 1
ATOM 826 N N . ILE A 1 104 ? 14.030 -24.700 -2.217 1.00 96.62 104 ILE A N 1
ATOM 827 C CA . ILE A 1 104 ? 13.142 -25.634 -2.917 1.00 96.62 104 ILE A CA 1
ATOM 828 C C . ILE A 1 104 ? 12.881 -25.097 -4.338 1.00 96.62 104 ILE A C 1
ATOM 830 O O . ILE A 1 104 ? 11.836 -24.484 -4.577 1.00 96.62 104 ILE A O 1
ATOM 834 N N . PRO A 1 105 ? 13.793 -25.342 -5.304 1.00 93.00 105 PRO A N 1
ATOM 835 C CA . PRO A 1 105 ? 13.698 -24.783 -6.661 1.00 93.00 105 PRO A CA 1
ATOM 836 C C . PRO A 1 105 ? 12.395 -25.106 -7.404 1.00 93.00 105 PRO A C 1
ATOM 838 O O . PRO A 1 105 ? 11.940 -24.320 -8.227 1.00 93.00 105 PRO A O 1
ATOM 841 N N . ALA A 1 106 ? 11.733 -26.217 -7.065 1.00 94.19 106 ALA A N 1
ATOM 842 C CA . ALA A 1 106 ? 10.422 -26.575 -7.615 1.00 94.19 106 ALA A CA 1
ATOM 843 C C . ALA A 1 106 ? 9.314 -25.538 -7.320 1.00 94.19 106 ALA A C 1
ATOM 845 O O . ALA A 1 106 ? 8.272 -25.554 -7.972 1.00 94.19 106 ALA A O 1
ATOM 846 N N . LEU A 1 107 ? 9.520 -24.638 -6.350 1.00 93.88 107 LEU A N 1
ATOM 847 C CA . LEU A 1 107 ? 8.591 -23.554 -6.027 1.00 93.88 107 LEU A CA 1
ATOM 848 C C . LEU A 1 107 ? 8.807 -22.289 -6.868 1.00 93.88 107 LEU A C 1
ATOM 850 O O . LEU A 1 107 ? 7.962 -21.398 -6.809 1.00 93.88 107 LEU A O 1
ATOM 854 N N . GLU A 1 108 ? 9.890 -22.189 -7.648 1.00 90.19 108 GLU A N 1
ATOM 855 C CA . GLU A 1 108 ? 10.199 -20.995 -8.450 1.00 90.19 108 GLU A CA 1
ATOM 856 C C . GLU A 1 108 ? 9.040 -20.555 -9.363 1.00 90.19 108 GLU A C 1
ATOM 858 O O . GLU A 1 108 ? 8.666 -19.379 -9.292 1.00 90.19 108 GLU A O 1
ATOM 863 N N . PRO A 1 109 ? 8.382 -21.453 -10.131 1.00 89.88 109 PRO A N 1
ATOM 864 C CA . PRO A 1 109 ? 7.256 -21.066 -10.988 1.00 89.88 109 PRO A CA 1
ATOM 865 C C . PRO A 1 109 ? 6.048 -20.526 -10.206 1.00 89.88 109 PRO A C 1
ATOM 867 O O . PRO A 1 109 ? 5.228 -19.788 -10.747 1.00 89.88 109 PRO A O 1
ATOM 870 N N . TYR A 1 110 ? 5.948 -20.864 -8.918 1.00 94.44 110 TYR A N 1
ATOM 871 C CA . TYR A 1 110 ? 4.837 -20.505 -8.039 1.00 94.44 110 TYR A CA 1
ATOM 872 C C . TYR A 1 110 ? 5.154 -19.322 -7.116 1.00 94.44 110 TYR A C 1
ATOM 874 O O . TYR A 1 110 ? 4.331 -18.975 -6.270 1.00 94.44 110 TYR A O 1
ATOM 882 N N . GLY A 1 111 ? 6.313 -18.672 -7.254 1.00 95.44 111 GLY A N 1
ATOM 883 C CA . GLY A 1 111 ? 6.733 -17.590 -6.359 1.00 95.44 111 GLY A CA 1
ATOM 884 C C . GLY A 1 111 ? 5.731 -16.432 -6.264 1.00 95.44 111 GLY A C 1
ATOM 885 O O . GLY A 1 111 ? 5.366 -16.018 -5.162 1.00 95.44 111 GLY A O 1
ATOM 886 N N . LEU A 1 112 ? 5.222 -15.956 -7.408 1.00 96.62 112 LEU A N 1
ATOM 887 C CA . LEU A 1 112 ? 4.189 -14.908 -7.447 1.00 96.62 112 LEU A CA 1
ATOM 888 C C . LEU A 1 112 ? 2.847 -15.387 -6.883 1.00 96.62 112 LEU A C 1
ATOM 890 O O . LEU A 1 112 ? 2.159 -14.645 -6.187 1.00 96.62 112 LEU A O 1
ATOM 894 N N . TYR A 1 113 ? 2.503 -16.651 -7.124 1.00 97.06 113 TYR A N 1
ATOM 895 C CA . TYR A 1 113 ? 1.302 -17.264 -6.567 1.00 97.06 113 TYR A CA 1
ATOM 896 C C . TYR A 1 113 ? 1.358 -17.321 -5.031 1.00 97.06 113 TYR A C 1
ATOM 898 O O . TYR A 1 113 ? 0.404 -16.931 -4.360 1.00 97.06 113 TYR A O 1
ATOM 906 N N . LEU A 1 114 ? 2.495 -17.725 -4.454 1.00 97.50 114 LEU A N 1
ATOM 907 C CA . LEU A 1 114 ? 2.708 -17.735 -3.002 1.00 97.50 114 LEU A CA 1
ATOM 908 C C . LEU A 1 114 ? 2.653 -16.325 -2.398 1.00 97.50 114 LEU A C 1
ATOM 910 O O . LEU A 1 114 ? 2.102 -16.149 -1.308 1.00 97.50 114 LEU A O 1
ATOM 914 N N . TYR A 1 115 ? 3.184 -15.325 -3.106 1.00 97.69 115 TYR A N 1
ATOM 915 C CA . TYR A 1 115 ? 3.061 -13.919 -2.721 1.00 97.69 115 TYR A CA 1
ATOM 916 C C . TYR A 1 115 ? 1.587 -13.491 -2.634 1.00 97.69 115 TYR A C 1
ATOM 918 O O . TYR A 1 115 ? 1.152 -12.974 -1.602 1.00 97.69 115 TYR A O 1
ATOM 926 N N . ASP A 1 116 ? 0.791 -13.775 -3.666 1.00 97.38 116 ASP A N 1
ATOM 927 C CA . ASP A 1 116 ? -0.630 -13.419 -3.689 1.00 97.38 116 ASP A CA 1
ATOM 928 C C . ASP A 1 116 ? -1.430 -14.153 -2.612 1.00 97.38 116 ASP A C 1
ATOM 930 O O . ASP A 1 116 ? -2.247 -13.537 -1.923 1.00 97.38 116 ASP A O 1
ATOM 934 N N . LEU A 1 117 ? -1.158 -15.442 -2.386 1.00 97.75 117 LEU A N 1
ATOM 935 C CA . LEU A 1 117 ? -1.772 -16.192 -1.289 1.00 97.75 117 LEU A CA 1
ATOM 936 C C . LEU A 1 117 ? -1.468 -15.573 0.077 1.00 97.75 117 LEU A C 1
ATOM 938 O O . LEU A 1 117 ? -2.352 -15.530 0.934 1.00 97.75 117 LEU A O 1
ATOM 942 N N . PHE A 1 118 ? -0.248 -15.077 0.292 1.00 97.75 118 PHE A N 1
ATOM 943 C CA . PHE A 1 118 ? 0.109 -14.388 1.529 1.00 97.75 118 PHE A CA 1
ATOM 944 C C . PHE A 1 118 ? -0.699 -13.093 1.701 1.00 97.75 118 PHE A C 1
ATOM 946 O O . PHE A 1 118 ? -1.285 -12.865 2.765 1.00 97.75 118 PHE A O 1
ATOM 953 N N . ILE A 1 119 ? -0.782 -12.268 0.651 1.00 97.56 119 ILE A N 1
ATOM 954 C CA . ILE A 1 119 ? -1.554 -11.017 0.669 1.00 97.56 119 ILE A CA 1
ATOM 955 C C . ILE A 1 119 ? -3.039 -11.297 0.942 1.00 97.56 119 ILE A C 1
ATOM 957 O O . ILE A 1 119 ? -3.622 -10.694 1.848 1.00 97.56 119 ILE A O 1
ATOM 961 N N . LEU A 1 120 ? -3.642 -12.262 0.241 1.00 97.62 120 LEU A N 1
ATOM 962 C CA . LEU A 1 120 ? -5.043 -12.656 0.431 1.00 97.62 120 LEU A CA 1
ATOM 963 C C . LEU A 1 120 ? -5.293 -13.297 1.803 1.00 97.62 120 LEU A C 1
ATOM 965 O O . LEU A 1 120 ? -6.308 -13.016 2.449 1.00 97.62 120 LEU A O 1
ATOM 969 N N . GLY A 1 121 ? -4.346 -14.097 2.299 1.00 98.06 121 GLY A N 1
ATOM 970 C CA . GLY A 1 121 ? -4.347 -14.640 3.659 1.00 98.06 121 GLY A CA 1
ATOM 971 C C . GLY A 1 121 ? -4.387 -13.547 4.734 1.00 98.06 121 GLY A C 1
ATOM 972 O O . GLY A 1 121 ? -4.945 -13.754 5.817 1.00 98.06 121 GLY A O 1
ATOM 973 N N . GLY A 1 122 ? -3.916 -12.340 4.408 1.00 97.81 122 GLY A N 1
ATOM 974 C CA . GLY A 1 122 ? -4.064 -11.146 5.232 1.00 97.81 122 GLY A CA 1
ATOM 975 C C . GLY A 1 122 ? -5.518 -10.822 5.596 1.00 97.81 122 GLY A C 1
ATOM 976 O O . GLY A 1 122 ? -5.777 -10.363 6.710 1.00 97.81 122 GLY A O 1
ATOM 977 N N . LEU A 1 123 ? -6.504 -11.125 4.745 1.00 98.12 123 LEU A N 1
ATOM 978 C CA . LEU A 1 123 ? -7.924 -10.917 5.070 1.00 98.12 123 LEU A CA 1
ATOM 979 C C . LEU A 1 123 ? -8.435 -11.919 6.124 1.00 98.12 123 LEU A C 1
ATOM 981 O O . LEU A 1 123 ? -9.206 -11.549 7.016 1.00 98.12 123 LEU A O 1
ATOM 985 N N . ALA A 1 124 ? -7.949 -13.164 6.094 1.00 98.38 124 ALA A N 1
ATOM 986 C CA . ALA A 1 124 ? -8.223 -14.158 7.137 1.00 98.38 124 ALA A CA 1
ATOM 987 C C . ALA A 1 124 ? -7.568 -13.769 8.471 1.00 98.38 124 ALA A C 1
ATOM 989 O O . ALA A 1 124 ? -8.222 -13.788 9.519 1.00 98.38 124 ALA A O 1
ATOM 990 N N . LEU A 1 125 ? -6.311 -13.317 8.437 1.00 98.31 125 LEU A N 1
ATOM 991 C CA . LEU A 1 125 ? -5.630 -12.798 9.626 1.00 98.31 125 LEU A CA 1
ATOM 992 C C . LEU A 1 125 ? -6.314 -11.533 10.173 1.00 98.31 125 LEU A C 1
ATOM 994 O O . LEU A 1 125 ? -6.420 -11.357 11.385 1.00 98.31 125 LEU A O 1
ATOM 998 N N . SER A 1 126 ? -6.840 -10.676 9.299 1.00 98.50 126 SER A N 1
ATOM 999 C CA . SER A 1 126 ? -7.616 -9.496 9.696 1.00 98.50 126 SER A CA 1
ATOM 1000 C C . SER A 1 126 ? -8.898 -9.878 10.421 1.00 98.50 126 SER A C 1
ATOM 1002 O O . SER A 1 126 ? -9.205 -9.288 11.454 1.00 98.50 126 SER A O 1
ATOM 1004 N N . THR A 1 127 ? -9.600 -10.908 9.942 1.00 98.50 127 THR A N 1
ATOM 1005 C CA . THR A 1 127 ? -10.782 -11.464 10.620 1.00 98.50 127 THR A CA 1
ATOM 1006 C C . THR A 1 127 ? -10.427 -11.967 12.015 1.00 98.50 127 THR A C 1
ATOM 1008 O O . THR A 1 127 ? -11.089 -11.619 12.994 1.00 98.50 127 THR A O 1
ATOM 1011 N N . LEU A 1 128 ? -9.321 -12.708 12.135 1.00 97.81 128 LEU A N 1
ATOM 1012 C CA . LEU A 1 128 ? -8.801 -13.188 13.415 1.00 97.81 128 LEU A CA 1
ATOM 1013 C C . LEU A 1 128 ? -8.527 -12.031 14.387 1.00 97.81 128 LEU A C 1
ATOM 1015 O O . LEU A 1 128 ? -8.966 -12.064 15.542 1.00 97.81 128 LEU A O 1
ATOM 1019 N N . LEU A 1 129 ? -7.804 -11.006 13.932 1.00 98.38 129 LEU A N 1
ATOM 1020 C CA . LEU A 1 129 ? -7.445 -9.842 14.742 1.00 98.38 129 LEU A CA 1
ATOM 1021 C C . LEU A 1 129 ? -8.685 -9.037 15.143 1.00 98.38 129 LEU A C 1
ATOM 1023 O O . LEU A 1 129 ? -8.845 -8.715 16.321 1.00 98.38 129 LEU A O 1
ATOM 1027 N N . LEU A 1 130 ? -9.604 -8.785 14.209 1.00 98.19 130 LEU A N 1
ATOM 1028 C CA . LEU A 1 130 ? -10.858 -8.086 14.485 1.00 98.19 130 LEU A CA 1
ATOM 1029 C C . LEU A 1 130 ? -11.727 -8.842 15.476 1.00 98.19 130 LEU A C 1
ATOM 1031 O O . LEU A 1 130 ? -12.220 -8.228 16.418 1.00 98.19 130 LEU A O 1
ATOM 1035 N N . TYR A 1 131 ? -11.863 -10.163 15.344 1.00 97.81 131 TYR A N 1
ATOM 1036 C CA . TYR A 1 131 ? -12.583 -10.962 16.334 1.00 97.81 131 TYR A CA 1
ATOM 1037 C C . TYR A 1 131 ? -11.975 -10.760 17.730 1.00 97.81 131 TYR A C 1
ATOM 1039 O O . TYR A 1 131 ? -12.691 -10.520 18.704 1.00 97.81 131 TYR A O 1
ATOM 1047 N N . ARG A 1 132 ? -10.638 -10.773 17.842 1.00 96.56 132 ARG A N 1
ATOM 1048 C CA . ARG A 1 132 ? -9.922 -10.555 19.113 1.00 96.56 132 ARG A CA 1
ATOM 1049 C C . ARG A 1 132 ? -10.052 -9.130 19.660 1.00 96.56 132 ARG A C 1
ATOM 1051 O O . ARG A 1 132 ? -9.989 -8.991 20.884 1.00 96.56 132 ARG A O 1
ATOM 1058 N N . ILE A 1 133 ? -10.210 -8.123 18.798 1.00 97.25 133 ILE A N 1
ATOM 1059 C CA . ILE A 1 133 ? -10.424 -6.712 19.163 1.00 97.25 133 ILE A CA 1
ATOM 1060 C C . ILE A 1 133 ? -11.872 -6.469 19.605 1.00 97.25 133 ILE A C 1
ATOM 1062 O O . ILE A 1 133 ? -12.098 -5.774 20.597 1.00 97.25 133 ILE A O 1
ATOM 1066 N N . LEU A 1 134 ? -12.839 -7.048 18.889 1.00 95.69 134 LEU A N 1
ATOM 1067 C CA . LEU A 1 134 ? -14.277 -6.833 19.063 1.00 95.69 134 LEU A CA 1
ATOM 1068 C C . LEU A 1 134 ? -14.875 -7.670 20.197 1.00 95.69 134 LEU A C 1
ATOM 1070 O O . LEU A 1 134 ? -15.787 -7.208 20.882 1.00 95.69 134 LEU A O 1
ATOM 1074 N N . ARG A 1 135 ? -14.383 -8.896 20.424 1.00 92.62 135 ARG A N 1
ATOM 1075 C CA . ARG A 1 135 ? -14.947 -9.807 21.436 1.00 92.62 135 ARG A CA 1
ATOM 1076 C C . ARG A 1 135 ? -15.007 -9.196 22.846 1.00 92.62 135 ARG A C 1
ATOM 1078 O O . ARG A 1 135 ? -16.048 -9.351 23.487 1.00 92.62 135 ARG A O 1
ATOM 1085 N N . PRO A 1 136 ? -13.973 -8.478 23.330 1.00 90.50 136 PRO A N 1
ATOM 1086 C CA . PRO A 1 136 ? -14.021 -7.815 24.631 1.00 90.50 136 PRO A CA 1
ATOM 1087 C C . PRO A 1 136 ? -15.034 -6.661 24.722 1.00 90.50 136 PRO A C 1
ATOM 1089 O O . PRO A 1 136 ? -15.395 -6.273 25.824 1.00 90.50 136 PRO A O 1
ATOM 1092 N N . LEU A 1 137 ? -15.543 -6.129 23.603 1.00 86.62 137 LEU A N 1
ATOM 1093 C CA . LEU A 1 137 ? -16.464 -4.979 23.604 1.00 86.62 137 LEU A CA 1
ATOM 1094 C C . LEU A 1 137 ? -17.882 -5.316 24.107 1.00 86.62 137 LEU A C 1
ATOM 1096 O O . LEU A 1 137 ? -18.733 -4.431 24.194 1.00 86.62 137 LEU A O 1
ATOM 1100 N N . GLY A 1 138 ? -18.162 -6.585 24.424 1.00 83.88 138 GLY A N 1
ATOM 1101 C CA . GLY A 1 138 ? -19.472 -7.030 24.912 1.00 83.88 138 GLY A CA 1
ATOM 1102 C C . GLY A 1 138 ? -20.545 -7.133 23.823 1.00 83.88 138 GLY A C 1
ATOM 1103 O O . GLY A 1 138 ? -21.734 -7.192 24.133 1.00 83.88 138 GLY A O 1
ATOM 1104 N N . LEU A 1 139 ? -20.135 -7.156 22.552 1.00 86.94 139 LEU A N 1
ATOM 1105 C CA . LEU A 1 139 ? -21.015 -7.364 21.405 1.00 86.94 139 LEU A CA 1
ATOM 1106 C C . LEU A 1 139 ? -21.619 -8.786 21.405 1.00 86.94 139 LEU A C 1
ATOM 1108 O O . LEU A 1 139 ? -20.943 -9.746 21.804 1.00 86.94 139 LEU A O 1
ATOM 1112 N N . PRO A 1 140 ? -22.857 -8.961 20.900 1.00 89.00 140 PRO A N 1
ATOM 1113 C CA . PRO A 1 140 ? -23.402 -10.283 20.605 1.00 89.00 140 PRO A CA 1
ATOM 1114 C C . PRO A 1 140 ? -22.464 -11.035 19.666 1.00 89.00 140 PRO A C 1
ATOM 1116 O O . PRO A 1 140 ? -22.007 -10.474 18.671 1.00 89.00 140 PRO A O 1
ATOM 1119 N N . VAL A 1 141 ? -22.209 -12.316 19.939 1.00 91.69 141 VAL A N 1
ATOM 1120 C CA . VAL A 1 141 ? -21.220 -13.089 19.169 1.00 91.69 141 VAL A CA 1
ATOM 1121 C C . VAL A 1 141 ? -21.528 -13.112 17.669 1.00 91.69 141 VAL A C 1
ATOM 1123 O O . VAL A 1 141 ? -20.617 -12.983 16.865 1.00 91.69 141 VAL A O 1
ATOM 1126 N N . ARG A 1 142 ? -22.810 -13.148 17.283 1.00 92.19 142 ARG A N 1
ATOM 1127 C CA . ARG A 1 142 ? -23.244 -13.078 15.877 1.00 92.19 142 ARG A CA 1
ATOM 1128 C C . ARG A 1 142 ? -22.825 -11.775 15.191 1.00 92.19 142 ARG A C 1
ATOM 1130 O O . ARG A 1 142 ? -22.414 -11.802 14.039 1.00 92.19 142 ARG A O 1
ATOM 1137 N N . LEU A 1 143 ? -22.891 -10.654 15.907 1.00 92.38 143 LEU A N 1
ATOM 1138 C CA . LEU A 1 143 ? -22.464 -9.357 15.388 1.00 92.38 143 LEU A CA 1
ATOM 1139 C C . LEU A 1 143 ? -20.933 -9.242 15.361 1.00 92.38 143 LEU A C 1
ATOM 1141 O O . LEU A 1 143 ? -20.392 -8.676 14.420 1.00 92.38 143 LEU A O 1
ATOM 1145 N N . VAL A 1 144 ? -20.229 -9.829 16.340 1.00 95.62 144 VAL A N 1
ATOM 1146 C CA . VAL A 1 144 ? -18.757 -9.942 16.305 1.00 95.62 144 VAL A CA 1
ATOM 1147 C C . VAL A 1 144 ? -18.309 -10.722 15.074 1.00 95.62 144 VAL A C 1
ATOM 1149 O O . VAL A 1 144 ? -17.449 -10.238 14.348 1.00 95.62 144 VAL A O 1
ATOM 1152 N N . LEU A 1 145 ? -18.911 -11.890 14.827 1.00 96.31 145 LEU A N 1
ATOM 1153 C CA . LEU A 1 145 ? -18.646 -12.707 13.642 1.00 96.31 145 LEU A CA 1
ATOM 1154 C C . LEU A 1 145 ? -18.846 -11.892 12.373 1.00 96.31 145 LEU A C 1
ATOM 1156 O O . LEU A 1 145 ? -17.917 -11.782 11.579 1.00 96.31 145 LEU A O 1
ATOM 1160 N N . LEU A 1 146 ? -20.024 -11.275 12.236 1.00 96.69 146 LEU A N 1
ATOM 1161 C CA . LEU A 1 146 ? -20.369 -10.482 11.067 1.00 96.69 146 LEU A CA 1
ATOM 1162 C C . LEU A 1 146 ? -19.340 -9.372 10.825 1.00 96.69 146 LEU A C 1
ATOM 1164 O O . LEU A 1 146 ? -18.707 -9.372 9.778 1.00 96.69 146 LEU A O 1
ATOM 1168 N N . LEU A 1 147 ? -19.107 -8.496 11.808 1.00 97.25 147 LEU A N 1
ATOM 1169 C CA . LEU A 1 147 ? -18.148 -7.392 11.694 1.00 97.25 147 LEU A CA 1
ATOM 1170 C C . LEU A 1 147 ? -16.725 -7.885 11.405 1.00 97.25 147 LEU A C 1
ATOM 1172 O O . LEU A 1 147 ? -16.031 -7.303 10.576 1.00 97.25 147 LEU A O 1
ATOM 1176 N N . SER A 1 148 ? -16.281 -8.954 12.071 1.00 97.94 148 SER A N 1
ATOM 1177 C CA . SER A 1 148 ? -14.929 -9.484 11.871 1.00 97.94 148 SER A CA 1
ATOM 1178 C C . SER A 1 148 ? -14.707 -10.020 10.459 1.00 97.94 148 SER A C 1
ATOM 1180 O O . SER A 1 148 ? -13.618 -9.841 9.930 1.00 97.94 148 SER A O 1
ATOM 1182 N N . VAL A 1 149 ? -15.735 -10.617 9.847 1.00 98.38 149 VAL A N 1
ATOM 1183 C CA . VAL A 1 149 ? -15.678 -11.177 8.491 1.00 98.38 149 VAL A CA 1
ATOM 1184 C C . VAL A 1 149 ? -15.875 -10.089 7.435 1.00 98.38 149 VAL A C 1
ATOM 1186 O O . VAL A 1 149 ? -15.187 -10.095 6.424 1.00 98.38 149 VAL A O 1
ATOM 1189 N N . THR A 1 150 ? -16.791 -9.135 7.635 1.00 98.38 150 THR A N 1
ATOM 1190 C CA . THR A 1 150 ? -17.148 -8.155 6.594 1.00 98.38 150 THR A CA 1
ATOM 1191 C C . THR A 1 150 ? -16.211 -6.955 6.532 1.00 98.38 150 THR A C 1
ATOM 1193 O O . THR A 1 150 ? -15.889 -6.501 5.436 1.00 98.38 150 THR A O 1
ATOM 1196 N N . LEU A 1 151 ? -15.749 -6.426 7.670 1.00 98.00 151 LEU A N 1
ATOM 1197 C CA . LEU A 1 151 ? -14.934 -5.205 7.689 1.00 98.00 151 LEU A CA 1
ATOM 1198 C C . LEU A 1 151 ? -13.600 -5.316 6.929 1.00 98.00 151 LEU A C 1
ATOM 1200 O O . LEU A 1 151 ? -13.233 -4.325 6.297 1.00 98.00 151 LEU A O 1
ATOM 1204 N N . PRO A 1 152 ? -12.889 -6.464 6.901 1.00 97.81 152 PRO A N 1
ATOM 1205 C CA . PRO A 1 152 ? -11.714 -6.622 6.045 1.00 97.81 152 PRO A CA 1
ATOM 1206 C C . PRO A 1 152 ? -11.994 -6.354 4.563 1.00 97.81 152 PRO A C 1
ATOM 1208 O O . PRO A 1 152 ? -11.121 -5.849 3.874 1.00 97.81 152 PRO A O 1
ATOM 1211 N N . TRP A 1 153 ? -13.198 -6.630 4.058 1.00 97.62 153 TRP A N 1
ATOM 1212 C CA . TRP A 1 153 ? -13.555 -6.360 2.657 1.00 97.62 153 TRP A CA 1
ATOM 1213 C C . TRP A 1 153 ? -13.843 -4.883 2.375 1.00 97.62 153 TRP A C 1
ATOM 1215 O O . TRP A 1 153 ? -13.682 -4.430 1.242 1.00 97.62 153 TRP A O 1
ATOM 1225 N N . LEU A 1 154 ? -14.282 -4.153 3.403 1.00 96.56 154 LEU A N 1
ATOM 1226 C CA . LEU A 1 154 ? -14.734 -2.762 3.319 1.00 96.56 154 LEU A CA 1
ATOM 1227 C C . LEU A 1 154 ? -13.646 -1.749 3.676 1.00 96.56 154 LEU A C 1
ATOM 1229 O O . LEU A 1 154 ? -13.801 -0.563 3.394 1.00 96.56 154 LEU A O 1
ATOM 1233 N N . GLY A 1 155 ? -12.564 -2.204 4.309 1.00 94.19 155 GLY A N 1
ATOM 1234 C CA . GLY A 1 155 ? -11.461 -1.346 4.711 1.00 94.19 155 GLY A CA 1
ATOM 1235 C C . GLY A 1 155 ? -10.800 -0.649 3.512 1.00 94.19 155 GLY A C 1
ATOM 1236 O O . GLY A 1 155 ? -10.622 -1.266 2.459 1.00 94.19 155 GLY A O 1
ATOM 1237 N N . PRO A 1 156 ? -10.355 0.611 3.672 1.00 94.75 156 PRO A N 1
ATOM 1238 C CA . PRO A 1 156 ? -9.764 1.396 2.586 1.00 94.75 156 PRO A CA 1
ATOM 1239 C C . PRO A 1 156 ? -8.486 0.773 2.003 1.00 94.75 156 PRO A C 1
ATOM 1241 O O . PRO A 1 156 ? -8.168 0.974 0.832 1.00 94.75 156 PRO A O 1
ATOM 1244 N N . GLN A 1 157 ? -7.764 -0.015 2.804 1.00 95.88 157 GLN A N 1
ATOM 1245 C CA . GLN A 1 157 ? -6.576 -0.743 2.360 1.00 95.88 157 GLN A CA 1
ATOM 1246 C C . GLN A 1 157 ? -6.919 -1.835 1.337 1.00 95.88 157 GLN A C 1
ATOM 1248 O O . GLN A 1 157 ? -6.208 -1.984 0.354 1.00 95.88 157 GLN A O 1
ATOM 1253 N N . THR A 1 158 ? -8.022 -2.567 1.490 1.00 95.50 158 THR A N 1
ATOM 1254 C CA . THR A 1 158 ? -8.339 -3.714 0.615 1.00 95.50 158 THR A CA 1
ATOM 1255 C C . THR A 1 158 ? -8.598 -3.288 -0.830 1.00 95.50 158 THR A C 1
ATOM 1257 O O . THR A 1 158 ? -8.265 -4.011 -1.767 1.00 95.50 158 THR A O 1
ATOM 1260 N N . LEU A 1 159 ? -9.069 -2.056 -1.043 1.00 93.00 159 LEU A N 1
ATOM 1261 C CA . LEU A 1 159 ? -9.228 -1.479 -2.383 1.00 93.00 159 LEU A CA 1
ATOM 1262 C C . LEU A 1 159 ? -7.911 -1.329 -3.144 1.00 93.00 159 LEU A C 1
ATOM 1264 O O . LEU A 1 159 ? -7.915 -1.257 -4.374 1.00 93.00 159 LEU A O 1
ATOM 1268 N N . ARG A 1 160 ? -6.778 -1.329 -2.434 1.00 94.06 160 ARG A N 1
ATOM 1269 C CA . ARG A 1 160 ? -5.442 -1.269 -3.031 1.00 94.06 160 ARG A CA 1
ATOM 1270 C C . ARG A 1 160 ? -5.086 -2.508 -3.838 1.00 94.06 160 ARG A C 1
ATOM 1272 O O . ARG A 1 160 ? -4.273 -2.387 -4.750 1.00 94.06 160 ARG A O 1
ATOM 1279 N N . LEU A 1 161 ? -5.764 -3.636 -3.606 1.00 94.50 161 LEU A N 1
ATOM 1280 C CA . LEU A 1 161 ? -5.656 -4.824 -4.458 1.00 94.50 161 LEU A CA 1
ATOM 1281 C C . LEU A 1 161 ? -5.966 -4.506 -5.928 1.00 94.50 161 LEU A C 1
ATOM 1283 O O . LEU A 1 161 ? -5.309 -5.030 -6.817 1.00 94.50 161 LEU A O 1
ATOM 1287 N N . ARG A 1 162 ? -6.933 -3.615 -6.191 1.00 90.12 162 ARG A N 1
ATOM 1288 C CA . ARG A 1 162 ? -7.358 -3.263 -7.556 1.00 90.12 162 ARG A CA 1
ATOM 1289 C C . ARG A 1 162 ? -6.398 -2.301 -8.260 1.00 90.12 162 ARG A C 1
ATOM 1291 O O . ARG A 1 162 ? -6.321 -2.324 -9.477 1.00 90.12 162 ARG A O 1
ATOM 1298 N N . VAL A 1 163 ? -5.703 -1.441 -7.514 1.00 87.06 163 VAL A N 1
ATOM 1299 C CA . VAL A 1 163 ? -4.779 -0.429 -8.075 1.00 87.06 163 VAL A CA 1
ATOM 1300 C C . VAL A 1 163 ? -3.338 -0.956 -8.146 1.00 87.06 163 VAL A C 1
ATOM 1302 O O . VAL A 1 163 ? -2.495 -0.392 -8.835 1.00 87.06 163 VAL A O 1
ATOM 1305 N N . GLY A 1 164 ? -3.056 -2.060 -7.452 1.00 88.31 164 GLY A N 1
ATOM 1306 C CA . GLY A 1 164 ? -1.763 -2.733 -7.473 1.00 88.31 164 GLY A CA 1
ATOM 1307 C C . GLY A 1 164 ? -0.761 -2.291 -6.426 1.00 88.31 164 GLY A C 1
ATOM 1308 O O . GLY A 1 164 ? 0.397 -2.676 -6.501 1.00 88.31 164 GLY A O 1
ATOM 1309 N N . HIS A 1 165 ? -1.215 -1.592 -5.384 1.00 93.50 165 HIS A N 1
ATOM 1310 C CA . HIS A 1 165 ? -0.429 -1.409 -4.161 1.00 93.50 165 HIS A CA 1
ATOM 1311 C C . HIS A 1 165 ? -0.665 -2.589 -3.205 1.00 93.50 165 HIS A C 1
ATOM 1313 O O . HIS A 1 165 ? -1.257 -2.436 -2.132 1.00 93.50 165 HIS A O 1
ATOM 1319 N N . THR A 1 166 ? -0.268 -3.796 -3.614 1.00 93.44 166 THR A N 1
ATOM 1320 C CA . THR A 1 166 ? -0.536 -5.056 -2.889 1.00 93.44 166 THR A CA 1
ATOM 1321 C C . THR A 1 166 ? 0.039 -5.044 -1.470 1.00 93.44 166 THR A C 1
ATOM 1323 O O . THR A 1 166 ? -0.654 -5.409 -0.520 1.00 93.44 166 THR A O 1
ATOM 1326 N N . SER A 1 167 ? 1.250 -4.521 -1.291 1.00 93.88 167 SER A N 1
ATOM 1327 C CA . SER A 1 167 ? 1.911 -4.335 0.008 1.00 93.88 167 SER A CA 1
ATOM 1328 C C . SER A 1 167 ? 1.085 -3.463 0.979 1.00 93.88 167 SER A C 1
ATOM 1330 O O . SER A 1 167 ? 0.910 -3.778 2.163 1.00 93.88 167 SER A O 1
ATOM 1332 N N . LEU A 1 168 ? 0.488 -2.385 0.465 1.00 95.75 168 LEU A N 1
ATOM 1333 C CA . LEU A 1 168 ? -0.377 -1.460 1.206 1.00 95.75 168 LEU A CA 1
ATOM 1334 C C . LEU A 1 168 ? -1.790 -2.002 1.451 1.00 95.75 168 LEU A C 1
ATOM 1336 O O . LEU A 1 168 ? -2.495 -1.511 2.338 1.00 95.75 168 LEU A O 1
ATOM 1340 N N . SER A 1 169 ? -2.198 -3.030 0.708 1.00 96.19 169 SER A N 1
ATOM 1341 C CA . SER A 1 169 ? -3.477 -3.708 0.923 1.00 96.19 169 SER A CA 1
ATOM 1342 C C . SER A 1 169 ? -3.498 -4.605 2.164 1.00 96.19 169 SER A C 1
ATOM 1344 O O . SER A 1 169 ? -4.568 -5.028 2.598 1.00 96.19 169 SER A O 1
ATOM 1346 N N . TYR A 1 170 ? -2.331 -4.865 2.768 1.00 96.56 170 TYR A N 1
ATOM 1347 C CA . TYR A 1 170 ? -2.175 -5.757 3.914 1.00 96.56 170 TYR A CA 1
ATOM 1348 C C . TYR A 1 170 ? -2.762 -5.160 5.210 1.00 96.56 170 TYR A C 1
ATOM 1350 O O . TYR A 1 170 ? -2.058 -4.679 6.105 1.00 96.56 170 TYR A O 1
ATOM 1358 N N . THR A 1 171 ? -4.088 -5.240 5.340 1.00 96.50 171 THR A N 1
ATOM 1359 C CA . THR A 1 171 ? -4.879 -4.783 6.495 1.00 96.50 171 THR A CA 1
ATOM 1360 C C . THR A 1 171 ? -4.395 -5.273 7.866 1.00 96.50 171 THR A C 1
ATOM 1362 O O . THR A 1 171 ? -4.546 -4.511 8.832 1.00 96.50 171 THR A O 1
ATOM 1365 N N . PRO A 1 172 ? -3.769 -6.466 8.027 1.00 98.19 172 PRO A N 1
ATOM 1366 C CA . PRO A 1 172 ? -3.236 -6.863 9.324 1.00 98.19 172 PRO A CA 1
ATOM 1367 C C . PRO A 1 172 ? -2.201 -5.900 9.901 1.00 98.19 172 PRO A C 1
ATOM 1369 O O . PRO A 1 172 ? -2.076 -5.864 11.117 1.00 98.19 172 PRO A O 1
ATOM 1372 N N . ALA A 1 173 ? -1.491 -5.101 9.097 1.00 97.81 173 ALA A N 1
ATOM 1373 C CA . ALA A 1 173 ? -0.487 -4.164 9.611 1.00 97.81 173 ALA A CA 1
ATOM 1374 C C . ALA A 1 173 ? -1.083 -3.165 10.630 1.00 97.81 173 ALA A C 1
ATOM 1376 O O . ALA A 1 173 ? -0.553 -2.984 11.732 1.00 97.81 173 ALA A O 1
ATOM 1377 N N . ILE A 1 174 ? -2.242 -2.579 10.306 1.00 98.44 174 ILE A N 1
ATOM 1378 C CA . ILE A 1 174 ? -2.946 -1.650 11.203 1.00 98.44 174 ILE A CA 1
ATOM 1379 C C . ILE A 1 174 ? -3.666 -2.417 12.314 1.00 98.44 174 ILE A C 1
ATOM 1381 O O . ILE A 1 174 ? -3.545 -2.069 13.489 1.00 98.44 174 ILE A O 1
ATOM 1385 N N . LEU A 1 175 ? -4.385 -3.488 11.970 1.00 98.75 175 LEU A N 1
ATOM 1386 C CA . LEU A 1 175 ? -5.178 -4.249 12.940 1.00 98.75 175 LEU A CA 1
ATOM 1387 C C . LEU A 1 175 ? -4.316 -4.934 14.004 1.00 98.75 175 LEU A C 1
ATOM 1389 O O . LEU A 1 175 ? -4.711 -4.988 15.167 1.00 98.75 175 LEU A O 1
ATOM 1393 N N . PHE A 1 176 ? -3.128 -5.418 13.640 1.00 98.75 176 PHE A N 1
ATOM 1394 C CA . PHE A 1 176 ? -2.164 -5.980 14.581 1.00 98.75 176 PHE A CA 1
ATOM 1395 C C . PHE A 1 176 ? -1.708 -4.913 15.572 1.00 98.75 176 PHE A C 1
ATOM 1397 O O . PHE A 1 176 ? -1.753 -5.149 16.776 1.00 98.75 176 PHE A O 1
ATOM 1404 N N . THR A 1 177 ? -1.354 -3.722 15.084 1.00 98.69 177 THR A N 1
ATOM 1405 C CA . THR A 1 177 ? -0.964 -2.591 15.937 1.00 98.69 177 THR A CA 1
ATOM 1406 C C . THR A 1 177 ? -2.088 -2.209 16.898 1.00 98.69 177 THR A C 1
ATOM 1408 O O . THR A 1 177 ? -1.858 -2.125 18.104 1.00 98.69 177 THR A O 1
ATOM 1411 N N . ILE A 1 178 ? -3.326 -2.075 16.409 1.00 98.75 178 ILE A N 1
ATOM 1412 C CA . ILE A 1 178 ? -4.500 -1.799 17.254 1.00 98.75 178 ILE A CA 1
ATOM 1413 C C . ILE A 1 178 ? -4.688 -2.899 18.308 1.00 98.75 178 ILE A C 1
ATOM 1415 O O . ILE A 1 178 ? -4.906 -2.599 19.483 1.00 98.75 178 ILE A O 1
ATOM 1419 N N . TRP A 1 179 ? -4.581 -4.171 17.920 1.00 98.69 179 TRP A N 1
ATOM 1420 C CA . TRP A 1 179 ? -4.706 -5.301 18.840 1.00 98.69 179 TRP A CA 1
ATOM 1421 C C . TRP A 1 179 ? -3.597 -5.313 19.902 1.00 98.69 179 TRP A C 1
ATOM 1423 O O . TRP A 1 179 ? -3.894 -5.510 21.081 1.00 98.69 179 TRP A O 1
ATOM 1433 N N . VAL A 1 180 ? -2.337 -5.064 19.532 1.00 98.69 180 VAL A N 1
ATOM 1434 C CA . VAL A 1 180 ? -1.223 -4.989 20.491 1.00 98.69 180 VAL A CA 1
ATOM 1435 C C . VAL A 1 180 ? -1.412 -3.815 21.449 1.00 98.69 180 VAL A C 1
ATOM 1437 O O . VAL A 1 180 ? -1.281 -4.015 22.655 1.00 98.69 180 VAL A O 1
ATOM 1440 N N . LEU A 1 181 ? -1.794 -2.629 20.961 1.00 98.69 181 LEU A N 1
ATOM 1441 C CA . LEU A 1 181 ? -2.101 -1.471 21.812 1.00 98.69 181 LEU A CA 1
ATOM 1442 C C . LEU A 1 181 ? -3.256 -1.772 22.776 1.00 98.69 181 LEU A C 1
ATOM 1444 O O . LEU A 1 181 ? -3.176 -1.433 23.956 1.00 98.69 181 LEU A O 1
ATOM 1448 N N . GLN A 1 182 ? -4.293 -2.478 22.317 1.00 98.31 182 GLN A N 1
ATOM 1449 C CA . GLN A 1 182 ? -5.400 -2.923 23.165 1.00 98.31 182 GLN A CA 1
ATOM 1450 C C . GLN A 1 182 ? -4.916 -3.861 24.279 1.00 98.31 182 GLN A C 1
ATOM 1452 O O . GLN A 1 182 ? -5.273 -3.693 25.448 1.00 98.31 182 GLN A O 1
ATOM 1457 N N . ARG A 1 183 ? -4.095 -4.860 23.934 1.00 98.12 183 ARG A N 1
ATOM 1458 C CA . ARG A 1 183 ? -3.558 -5.836 24.895 1.00 98.12 183 ARG A CA 1
ATOM 1459 C C . ARG A 1 183 ? -2.599 -5.193 25.884 1.00 98.12 183 ARG A C 1
ATOM 1461 O O . ARG A 1 183 ? -2.675 -5.505 27.071 1.00 98.12 183 ARG A O 1
ATOM 1468 N N . LEU A 1 184 ? -1.763 -4.277 25.410 1.00 98.12 184 LEU A N 1
ATOM 1469 C CA . LEU A 1 184 ? -0.876 -3.467 26.229 1.00 98.12 184 LEU A CA 1
ATOM 1470 C C . LEU A 1 184 ? -1.675 -2.624 27.228 1.00 98.12 184 LEU A C 1
ATOM 1472 O O . LEU A 1 184 ? -1.390 -2.667 28.423 1.00 98.12 184 LEU A O 1
ATOM 1476 N N . TYR A 1 185 ? -2.708 -1.922 26.756 1.00 97.69 185 TYR A N 1
ATOM 1477 C CA . TYR A 1 185 ? -3.584 -1.106 27.593 1.00 97.69 185 TYR A CA 1
ATOM 1478 C C . TYR A 1 185 ? -4.274 -1.934 28.682 1.00 97.69 185 TYR A C 1
ATOM 1480 O O . TYR A 1 185 ? -4.254 -1.559 29.853 1.00 97.69 185 TYR A O 1
ATOM 1488 N N . TYR A 1 186 ? -4.834 -3.098 28.337 1.00 96.56 186 TYR A N 1
ATOM 1489 C CA . TYR A 1 186 ? -5.471 -3.968 29.333 1.00 96.56 186 TYR A CA 1
ATOM 1490 C C . TYR A 1 186 ? -4.477 -4.583 30.312 1.00 96.56 186 TYR A C 1
ATOM 1492 O O . TYR A 1 186 ? -4.793 -4.662 31.495 1.00 96.56 186 TYR A O 1
ATOM 1500 N N . ALA A 1 187 ? -3.293 -4.995 29.853 1.00 96.31 187 ALA A N 1
ATOM 1501 C CA . ALA A 1 187 ? -2.255 -5.502 30.742 1.00 96.31 187 ALA A CA 1
ATOM 1502 C C . ALA A 1 187 ? -1.823 -4.426 31.746 1.00 96.31 187 ALA A C 1
ATOM 1504 O O . ALA A 1 187 ? -1.782 -4.703 32.939 1.00 96.31 187 ALA A O 1
ATOM 1505 N N . TRP A 1 188 ? -1.609 -3.194 31.281 1.00 95.06 188 TRP A N 1
ATOM 1506 C CA . TRP A 1 188 ? -1.276 -2.056 32.136 1.00 95.06 188 TRP A CA 1
ATOM 1507 C C . TRP A 1 188 ? -2.369 -1.760 33.165 1.00 95.06 188 TRP A C 1
ATOM 1509 O O . TRP A 1 188 ? -2.092 -1.635 34.351 1.00 95.06 188 TRP A O 1
ATOM 1519 N N . MET A 1 189 ? -3.630 -1.687 32.728 1.00 93.12 189 MET A N 1
ATOM 1520 C CA . MET A 1 189 ? -4.764 -1.411 33.618 1.00 93.12 189 MET A CA 1
ATOM 1521 C C . MET A 1 189 ? -5.006 -2.509 34.664 1.00 93.12 189 MET A C 1
ATOM 1523 O O . MET A 1 189 ? -5.685 -2.254 35.654 1.00 93.12 189 MET A O 1
ATOM 1527 N N . GLN A 1 190 ? -4.495 -3.719 34.433 1.00 93.50 190 GLN A N 1
ATOM 1528 C CA . GLN A 1 190 ? -4.604 -4.872 35.332 1.00 93.50 190 GLN A CA 1
ATOM 1529 C C . GLN A 1 190 ? -3.302 -5.147 36.099 1.00 93.50 190 GLN A C 1
ATOM 1531 O O . GLN A 1 190 ? -3.184 -6.211 36.701 1.00 93.50 190 GLN A O 1
ATOM 1536 N N . ASP A 1 191 ? -2.327 -4.237 36.021 1.00 91.94 191 ASP A N 1
ATOM 1537 C CA . ASP A 1 191 ? -0.992 -4.360 36.620 1.00 91.94 191 ASP A CA 1
ATOM 1538 C C . ASP A 1 191 ? -0.271 -5.677 36.261 1.00 91.94 191 ASP A C 1
ATOM 1540 O O . ASP A 1 191 ? 0.428 -6.308 37.052 1.00 91.94 191 ASP A O 1
ATOM 1544 N N . ARG A 1 192 ? -0.479 -6.135 35.020 1.00 94.50 192 ARG A N 1
ATOM 1545 C CA . ARG A 1 192 ? 0.146 -7.336 34.456 1.00 94.50 192 ARG A CA 1
ATOM 1546 C C . ARG A 1 192 ? 1.428 -6.981 33.698 1.00 94.50 192 ARG A C 1
ATOM 1548 O O . ARG A 1 192 ? 1.549 -5.872 33.174 1.00 94.50 192 ARG A O 1
ATOM 1555 N N . PRO A 1 193 ? 2.361 -7.938 33.525 1.00 94.62 193 PRO A N 1
ATOM 1556 C CA . PRO A 1 193 ? 3.588 -7.707 32.769 1.00 94.62 193 PRO A CA 1
ATOM 1557 C C . PRO A 1 193 ? 3.333 -7.159 31.354 1.00 94.62 193 PRO A C 1
ATOM 1559 O O . PRO A 1 193 ? 2.692 -7.803 30.522 1.00 94.62 193 PRO A O 1
ATOM 1562 N N . VAL A 1 194 ? 3.885 -5.974 31.068 1.00 96.31 194 VAL A N 1
ATOM 1563 C CA . VAL A 1 194 ? 3.690 -5.259 29.790 1.00 96.31 194 VAL A CA 1
ATOM 1564 C C . VAL A 1 194 ? 4.827 -5.433 28.780 1.00 96.31 194 VAL A C 1
ATOM 1566 O O . VAL A 1 194 ? 4.640 -5.170 27.594 1.00 96.31 194 VAL A O 1
ATOM 1569 N N . ARG A 1 195 ? 6.000 -5.917 29.217 1.00 96.25 195 ARG A N 1
ATOM 1570 C CA . ARG A 1 195 ? 7.228 -5.994 28.397 1.00 96.25 195 ARG A CA 1
ATOM 1571 C C . ARG A 1 195 ? 7.034 -6.764 27.088 1.00 96.25 195 ARG A C 1
ATOM 1573 O O . ARG A 1 195 ? 7.465 -6.300 26.040 1.00 96.25 195 ARG A O 1
ATOM 1580 N N . LYS A 1 196 ? 6.324 -7.898 27.136 1.00 97.31 196 LYS A N 1
ATOM 1581 C CA . LYS A 1 196 ? 6.004 -8.699 25.944 1.00 97.31 196 LYS A CA 1
ATOM 1582 C C . LYS A 1 196 ? 5.231 -7.891 24.899 1.00 97.31 196 LYS A C 1
ATOM 1584 O O . LYS A 1 196 ? 5.478 -8.047 23.712 1.00 97.31 196 LYS A O 1
ATOM 1589 N N . TRP A 1 197 ? 4.305 -7.036 25.325 1.00 98.00 197 TRP A N 1
ATOM 1590 C CA . TRP A 1 197 ? 3.485 -6.244 24.410 1.00 98.00 197 TRP A CA 1
ATOM 1591 C C . TRP A 1 197 ? 4.276 -5.103 23.771 1.00 98.00 197 TRP A C 1
ATOM 1593 O O . TRP A 1 197 ? 4.105 -4.863 22.582 1.00 98.00 197 TRP A O 1
ATOM 1603 N N . PHE A 1 198 ? 5.193 -4.471 24.507 1.00 98.44 198 PHE A N 1
ATOM 1604 C CA . PHE A 1 198 ? 6.144 -3.523 23.917 1.00 98.44 198 PHE A CA 1
ATOM 1605 C C . PHE A 1 198 ? 7.085 -4.201 22.913 1.00 98.44 198 PHE A C 1
ATOM 1607 O O . PHE A 1 198 ? 7.282 -3.674 21.825 1.00 98.44 198 PHE A O 1
ATOM 1614 N N . ALA A 1 199 ? 7.596 -5.398 23.221 1.00 98.44 199 ALA A N 1
ATOM 1615 C CA . ALA A 1 199 ? 8.422 -6.165 22.284 1.00 98.44 199 ALA A CA 1
ATOM 1616 C C . ALA A 1 199 ? 7.649 -6.568 21.014 1.00 98.44 199 ALA A C 1
ATOM 1618 O O . ALA A 1 199 ? 8.170 -6.445 19.909 1.00 98.44 199 ALA A O 1
ATOM 1619 N N . LEU A 1 200 ? 6.388 -6.999 21.156 1.00 98.50 200 LEU A N 1
ATOM 1620 C CA . LEU A 1 200 ? 5.512 -7.291 20.016 1.00 98.50 200 LEU A CA 1
ATOM 1621 C C . LEU A 1 200 ? 5.196 -6.039 19.192 1.00 98.50 200 LEU A C 1
ATOM 1623 O O . LEU A 1 200 ? 5.137 -6.129 17.970 1.00 98.50 200 LEU A O 1
ATOM 1627 N N . LEU A 1 201 ? 5.008 -4.885 19.841 1.00 98.69 201 LEU A N 1
ATOM 1628 C CA . LEU A 1 201 ? 4.807 -3.615 19.149 1.00 98.69 201 LEU A CA 1
ATOM 1629 C C . LEU A 1 201 ? 6.064 -3.224 18.365 1.00 98.69 201 LEU A C 1
ATOM 1631 O O . LEU A 1 201 ? 5.957 -2.942 17.179 1.00 98.69 201 LEU A O 1
ATOM 1635 N N . LEU A 1 202 ? 7.245 -3.283 18.990 1.00 98.69 202 LEU A N 1
ATOM 1636 C CA . LEU A 1 202 ? 8.531 -3.010 18.341 1.00 98.69 202 LEU A CA 1
ATOM 1637 C C . LEU A 1 202 ? 8.746 -3.907 17.115 1.00 98.69 202 LEU A C 1
ATOM 1639 O O . LEU A 1 202 ? 8.964 -3.408 16.014 1.00 98.69 202 LEU A O 1
ATOM 1643 N N . GLY A 1 203 ? 8.637 -5.227 17.296 1.00 98.44 203 GLY A N 1
ATOM 1644 C CA . GLY A 1 203 ? 8.812 -6.192 16.210 1.00 98.44 203 GLY A CA 1
ATOM 1645 C C . GLY A 1 203 ? 7.779 -6.011 15.097 1.00 98.44 203 GLY A C 1
ATOM 1646 O O . GLY A 1 203 ? 8.134 -6.034 13.923 1.00 98.44 203 GLY A O 1
ATOM 1647 N N . GLY A 1 204 ? 6.514 -5.759 15.449 1.00 98.12 204 GLY A N 1
ATOM 1648 C CA . GLY A 1 204 ? 5.450 -5.480 14.485 1.00 98.12 204 GLY A CA 1
ATOM 1649 C C . GLY A 1 204 ? 5.691 -4.217 13.662 1.00 98.12 204 GLY A C 1
ATOM 1650 O O . GLY A 1 204 ? 5.523 -4.249 12.444 1.00 98.12 204 GLY A O 1
ATOM 1651 N N . LEU A 1 205 ? 6.119 -3.123 14.302 1.00 98.31 205 LEU A N 1
ATOM 1652 C CA . LEU A 1 205 ? 6.462 -1.871 13.622 1.00 98.31 205 LEU A CA 1
ATOM 1653 C C . LEU A 1 205 ? 7.608 -2.075 12.628 1.00 98.31 205 LEU A C 1
ATOM 1655 O O . LEU A 1 205 ? 7.491 -1.656 11.480 1.00 98.31 205 LEU A O 1
ATOM 1659 N N . ILE A 1 206 ? 8.675 -2.768 13.032 1.00 97.94 206 ILE A N 1
ATOM 1660 C CA . ILE A 1 206 ? 9.807 -3.066 12.143 1.00 97.94 206 ILE A CA 1
ATOM 1661 C C . ILE A 1 206 ? 9.339 -3.933 10.967 1.00 97.94 206 ILE A C 1
ATOM 1663 O O . ILE A 1 206 ? 9.485 -3.532 9.816 1.00 97.94 206 ILE A O 1
ATOM 1667 N N . VAL A 1 207 ? 8.705 -5.082 11.227 1.00 97.50 207 VAL A N 1
ATOM 1668 C CA . VAL A 1 207 ? 8.288 -6.023 10.170 1.00 97.50 207 VAL A CA 1
ATOM 1669 C C . VAL A 1 207 ? 7.349 -5.362 9.160 1.00 97.50 207 VAL A C 1
ATOM 1671 O O . VAL A 1 207 ? 7.558 -5.487 7.957 1.00 97.50 207 VAL A O 1
ATOM 1674 N N . THR A 1 208 ? 6.343 -4.617 9.621 1.00 97.12 208 THR A N 1
ATOM 1675 C CA . THR A 1 208 ? 5.401 -3.928 8.722 1.00 97.12 208 THR A CA 1
ATOM 1676 C C . THR A 1 208 ? 6.055 -2.790 7.941 1.00 97.12 208 THR A C 1
ATOM 1678 O O . THR A 1 208 ? 5.719 -2.596 6.776 1.00 97.12 208 THR A O 1
ATOM 1681 N N . SER A 1 209 ? 7.048 -2.095 8.503 1.00 96.12 209 SER A N 1
ATOM 1682 C CA . SER A 1 209 ? 7.829 -1.098 7.754 1.00 96.12 209 SER A CA 1
ATOM 1683 C C . SER A 1 209 ? 8.604 -1.721 6.588 1.00 96.12 209 SER A C 1
ATOM 1685 O O . SER A 1 209 ? 8.775 -1.088 5.550 1.00 96.12 209 SER A O 1
ATOM 1687 N N . TYR A 1 210 ? 9.003 -2.987 6.729 1.00 95.31 210 TYR A N 1
ATOM 1688 C CA . TYR A 1 210 ? 9.616 -3.791 5.671 1.00 95.31 210 TYR A CA 1
ATOM 1689 C C . TYR A 1 210 ? 8.607 -4.484 4.741 1.00 95.31 210 TYR A C 1
ATOM 1691 O O . TYR A 1 210 ? 9.011 -5.078 3.742 1.00 95.31 210 TYR A O 1
ATOM 1699 N N . PHE A 1 211 ? 7.304 -4.419 5.033 1.00 95.06 211 PHE A N 1
ATOM 1700 C CA . PHE A 1 211 ? 6.268 -4.738 4.043 1.00 95.06 211 PHE A CA 1
ATOM 1701 C C . PHE A 1 211 ? 6.106 -3.548 3.109 1.00 95.06 211 PHE A C 1
ATOM 1703 O O . PHE A 1 211 ? 6.114 -3.700 1.893 1.00 95.06 211 PHE A O 1
ATOM 1710 N N . HIS A 1 212 ? 5.990 -2.356 3.690 1.00 95.06 212 HIS A N 1
ATOM 1711 C CA . HIS A 1 212 ? 6.008 -1.103 2.956 1.00 95.06 212 HIS A CA 1
ATOM 1712 C C . HIS A 1 212 ? 6.389 0.044 3.898 1.00 95.06 212 HIS A C 1
ATOM 1714 O O . HIS A 1 212 ? 5.797 0.194 4.969 1.00 95.06 212 HIS A O 1
ATOM 1720 N N . PHE A 1 213 ? 7.313 0.912 3.479 1.00 93.25 213 PHE A N 1
ATOM 1721 C CA . PHE A 1 213 ? 7.889 1.946 4.349 1.00 93.25 213 PHE A CA 1
ATOM 1722 C C . PHE A 1 213 ? 6.852 2.937 4.913 1.00 93.25 213 PHE A C 1
ATOM 1724 O O . PHE A 1 213 ? 7.012 3.455 6.015 1.00 93.25 213 PHE A O 1
ATOM 1731 N N . TYR A 1 214 ? 5.727 3.147 4.215 1.00 95.31 214 TYR A N 1
ATOM 1732 C CA . TYR A 1 214 ? 4.606 3.955 4.730 1.00 95.31 214 TYR A CA 1
ATOM 1733 C C . TYR A 1 214 ? 4.080 3.482 6.090 1.00 95.31 214 TYR A C 1
ATOM 1735 O O . TYR A 1 214 ? 3.607 4.310 6.869 1.00 95.31 214 TYR A O 1
ATOM 1743 N N . TYR A 1 215 ? 4.161 2.186 6.403 1.00 97.50 215 TYR A N 1
ATOM 1744 C CA . TYR A 1 215 ? 3.699 1.687 7.695 1.00 97.50 215 TYR A CA 1
ATOM 1745 C C . TYR A 1 215 ? 4.535 2.220 8.863 1.00 97.50 215 TYR A C 1
ATOM 1747 O O . TYR A 1 215 ? 3.970 2.395 9.940 1.00 97.50 215 TYR A O 1
ATOM 1755 N N . LEU A 1 216 ? 5.808 2.586 8.657 1.00 96.25 216 LEU A N 1
ATOM 1756 C CA . LEU A 1 216 ? 6.609 3.250 9.691 1.00 96.25 216 LEU A CA 1
ATOM 1757 C C . LEU A 1 216 ? 5.961 4.573 10.112 1.00 96.25 216 LEU A C 1
ATOM 1759 O O . LEU A 1 216 ? 5.741 4.811 11.298 1.00 96.25 216 LEU A O 1
ATOM 1763 N N . GLY A 1 217 ? 5.606 5.408 9.131 1.00 96.69 217 GLY A N 1
ATOM 1764 C CA . GLY A 1 217 ? 4.943 6.691 9.360 1.00 96.69 217 GLY A CA 1
ATOM 1765 C C . GLY A 1 217 ? 3.539 6.520 9.937 1.00 96.69 217 GLY A C 1
ATOM 1766 O O . GLY A 1 217 ? 3.224 7.088 10.979 1.00 96.69 217 GLY A O 1
ATOM 1767 N N . ILE A 1 218 ? 2.700 5.692 9.308 1.00 98.44 218 ILE A N 1
ATOM 1768 C CA . ILE A 1 218 ? 1.303 5.493 9.727 1.00 98.44 218 ILE A CA 1
ATOM 1769 C C . ILE A 1 218 ? 1.238 4.917 11.150 1.00 98.44 218 ILE A C 1
ATOM 1771 O O . ILE A 1 218 ? 0.563 5.465 12.020 1.00 98.44 218 ILE A O 1
ATOM 1775 N N . LEU A 1 219 ? 1.944 3.818 11.418 1.00 98.50 219 LEU A N 1
ATOM 1776 C CA . LEU A 1 219 ? 1.858 3.131 12.707 1.00 98.50 219 LEU A CA 1
ATOM 1777 C C . LEU A 1 219 ? 2.672 3.842 13.795 1.00 98.50 219 LEU A C 1
ATOM 1779 O O . LEU A 1 219 ? 2.259 3.840 14.956 1.00 98.50 219 LEU A O 1
ATOM 1783 N N . GLY A 1 220 ? 3.782 4.489 13.427 1.00 97.88 220 GLY A N 1
ATOM 1784 C CA . GLY A 1 220 ? 4.578 5.318 14.329 1.00 97.88 220 GLY A CA 1
ATOM 1785 C C . GLY A 1 220 ? 3.799 6.530 14.836 1.00 97.88 220 GLY A C 1
ATOM 1786 O O . GLY A 1 220 ? 3.768 6.767 16.042 1.00 97.88 220 GLY A O 1
ATOM 1787 N N . VAL A 1 221 ? 3.097 7.248 13.949 1.00 98.31 221 VAL A N 1
ATOM 1788 C CA . VAL A 1 221 ? 2.232 8.377 14.331 1.00 98.31 221 VAL A CA 1
ATOM 1789 C C . VAL A 1 221 ? 1.051 7.899 15.181 1.00 98.31 221 VAL A C 1
ATOM 1791 O O . VAL A 1 221 ? 0.790 8.488 16.232 1.00 98.31 221 VAL A O 1
ATOM 1794 N N . LEU A 1 222 ? 0.382 6.805 14.791 1.00 98.75 222 LEU A N 1
ATOM 1795 C CA . LEU A 1 222 ? -0.704 6.214 15.583 1.00 98.75 222 LEU A CA 1
ATOM 1796 C C . LEU A 1 222 ? -0.238 5.867 17.004 1.00 98.75 222 LEU A C 1
ATOM 1798 O O . LEU A 1 222 ? -0.875 6.260 17.981 1.00 98.75 222 LEU A O 1
ATOM 1802 N N . GLY A 1 223 ? 0.877 5.141 17.125 1.00 98.50 223 GLY A N 1
ATOM 1803 C CA . GLY A 1 223 ? 1.460 4.765 18.410 1.00 98.50 223 GLY A CA 1
ATOM 1804 C C . GLY A 1 223 ? 1.907 5.980 19.223 1.00 98.50 223 GLY A C 1
ATOM 1805 O O . GLY A 1 223 ? 1.625 6.050 20.418 1.00 98.50 223 GLY A O 1
ATOM 1806 N N . GLY A 1 224 ? 2.546 6.958 18.576 1.00 98.50 224 GLY A N 1
ATOM 1807 C CA . GLY A 1 224 ? 3.021 8.195 19.197 1.00 98.50 224 GLY A CA 1
ATOM 1808 C C . GLY A 1 224 ? 1.896 8.984 19.850 1.00 98.50 224 GLY A C 1
ATOM 1809 O O . GLY A 1 224 ? 1.950 9.248 21.052 1.00 98.50 224 GLY A O 1
ATOM 1810 N N . PHE A 1 225 ? 0.834 9.285 19.100 1.00 98.69 225 PHE A N 1
ATOM 1811 C CA . PHE A 1 225 ? -0.317 9.994 19.658 1.00 98.69 225 PHE A CA 1
ATOM 1812 C C . PHE A 1 225 ? -1.102 9.147 20.664 1.00 98.69 225 PHE A C 1
ATOM 1814 O O . PHE A 1 225 ? -1.583 9.686 21.660 1.00 98.69 225 PHE A O 1
ATOM 1821 N N . PHE A 1 226 ? -1.186 7.825 20.479 1.00 98.81 226 PHE A N 1
ATOM 1822 C CA . PHE A 1 226 ? -1.816 6.940 21.463 1.00 98.81 226 PHE A CA 1
ATOM 1823 C C . PHE A 1 226 ? -1.107 7.003 22.820 1.00 98.81 226 PHE A C 1
ATOM 1825 O O . PHE A 1 226 ? -1.760 7.202 23.848 1.00 98.81 226 PHE A O 1
ATOM 1832 N N . PHE A 1 227 ? 0.225 6.888 22.841 1.00 98.75 227 PHE A N 1
ATOM 1833 C CA . PHE A 1 227 ? 0.996 7.021 24.077 1.00 98.75 227 PHE A CA 1
ATOM 1834 C C . PHE A 1 227 ? 0.949 8.439 24.635 1.00 98.75 227 PHE A C 1
ATOM 1836 O O . PHE A 1 227 ? 0.803 8.578 25.845 1.00 98.75 227 PHE A O 1
ATOM 1843 N N . LEU A 1 228 ? 1.006 9.473 23.789 1.00 98.56 228 LEU A N 1
ATOM 1844 C CA . LEU A 1 228 ? 0.889 10.865 24.225 1.00 98.56 228 LEU A CA 1
ATOM 1845 C C . LEU A 1 228 ? -0.415 11.095 24.996 1.00 98.56 228 LEU A C 1
ATOM 1847 O O . LEU A 1 228 ? -0.379 11.521 26.149 1.00 98.56 228 LEU A O 1
ATOM 1851 N N . PHE A 1 229 ? -1.564 10.764 24.404 1.00 98.50 229 PHE A N 1
ATOM 1852 C CA . PHE A 1 229 ? -2.855 10.971 25.062 1.00 98.50 229 PHE A CA 1
ATOM 1853 C C . PHE A 1 229 ? -3.017 10.105 26.310 1.00 98.50 229 PHE A C 1
ATOM 1855 O O . PHE A 1 229 ? -3.602 10.554 27.294 1.00 98.50 229 PHE A O 1
ATOM 1862 N N . TRP A 1 230 ? -2.465 8.892 26.316 1.00 98.06 230 TRP A N 1
ATOM 1863 C CA . TRP A 1 230 ? -2.512 8.027 27.492 1.00 98.06 230 TRP A CA 1
ATOM 1864 C C . TRP A 1 230 ? -1.624 8.542 28.638 1.00 98.06 230 TRP A C 1
ATOM 1866 O O . TRP A 1 230 ? -2.033 8.513 29.801 1.00 98.06 230 TRP A O 1
ATOM 1876 N N . VAL A 1 231 ? -0.440 9.071 28.322 1.00 98.50 231 VAL A N 1
ATOM 1877 C CA . VAL A 1 231 ? 0.451 9.746 29.277 1.00 98.50 231 VAL A CA 1
ATOM 1878 C C . VAL A 1 231 ? -0.229 10.982 29.853 1.00 98.50 231 VAL A C 1
ATOM 1880 O O . VAL A 1 231 ? -0.269 11.115 31.074 1.00 98.50 231 VAL A O 1
ATOM 1883 N N . VAL A 1 232 ? -0.820 11.831 29.008 1.00 98.19 232 VAL A N 1
ATOM 1884 C CA . VAL A 1 232 ? -1.565 13.024 29.440 1.00 98.19 232 VAL A CA 1
ATOM 1885 C C . VAL A 1 232 ? -2.736 12.638 30.344 1.00 98.19 232 VAL A C 1
ATOM 1887 O O . VAL A 1 232 ? -2.890 13.215 31.416 1.00 98.19 232 VAL A O 1
ATOM 1890 N N . GLU A 1 233 ? -3.524 11.623 29.976 1.00 96.12 233 GLU A N 1
ATOM 1891 C CA . GLU A 1 233 ? -4.638 11.144 30.804 1.00 96.12 233 GLU A CA 1
ATOM 1892 C C . GLU A 1 233 ? -4.163 10.678 32.189 1.00 96.12 233 GLU A C 1
ATOM 1894 O O . GLU A 1 233 ? -4.795 10.998 33.196 1.00 96.12 233 GLU A O 1
ATOM 1899 N N . ASN A 1 234 ? -3.048 9.945 32.264 1.00 96.00 234 ASN A N 1
ATOM 1900 C CA . ASN A 1 234 ? -2.490 9.508 33.544 1.00 96.00 234 ASN A CA 1
ATOM 1901 C C . ASN A 1 234 ? -1.908 10.677 34.348 1.00 96.00 234 ASN A C 1
ATOM 1903 O O . ASN A 1 234 ? -2.146 10.736 35.552 1.00 96.00 234 ASN A O 1
ATOM 1907 N N . ALA A 1 235 ? -1.199 11.608 33.707 1.00 97.25 235 ALA A N 1
ATOM 1908 C CA . ALA A 1 235 ? -0.623 12.780 34.361 1.00 97.25 235 ALA A CA 1
ATOM 1909 C C . ALA A 1 235 ? -1.709 13.673 34.978 1.00 97.25 235 ALA A C 1
ATOM 1911 O O . ALA A 1 235 ? -1.636 13.990 36.164 1.00 97.25 235 ALA A O 1
ATOM 1912 N N . LEU A 1 236 ? -2.763 13.990 34.217 1.00 96.88 236 LEU A N 1
ATOM 1913 C CA . LEU A 1 236 ? -3.910 14.766 34.704 1.00 96.88 236 LEU A CA 1
ATOM 1914 C C . LEU A 1 236 ? -4.674 14.051 35.826 1.00 96.88 236 LEU A C 1
ATOM 1916 O O . LEU A 1 236 ? -5.258 14.698 36.688 1.00 96.88 236 LEU A O 1
ATOM 1920 N N . ALA A 1 237 ? -4.662 12.717 35.838 1.00 94.94 237 ALA A N 1
ATOM 1921 C CA . ALA A 1 237 ? -5.280 11.913 36.888 1.00 94.94 237 ALA A CA 1
ATOM 1922 C C . ALA A 1 237 ? -4.361 11.649 38.100 1.00 94.94 237 ALA A C 1
ATOM 1924 O O . ALA A 1 237 ? -4.730 10.845 38.958 1.00 94.94 237 ALA A O 1
ATOM 1925 N N . GLY A 1 238 ? -3.160 12.241 38.159 1.00 95.44 238 GLY A N 1
ATOM 1926 C CA . GLY A 1 238 ? -2.186 12.007 39.234 1.00 95.44 238 GLY A CA 1
ATOM 1927 C C . GLY A 1 238 ? -1.627 10.576 39.283 1.00 95.44 238 GLY A C 1
ATOM 1928 O O . GLY A 1 238 ? -1.145 10.130 40.321 1.00 95.44 238 GLY A O 1
ATOM 1929 N N . LYS A 1 239 ? -1.714 9.824 38.181 1.00 94.06 239 LYS A N 1
ATOM 1930 C CA . LYS A 1 239 ? -1.248 8.433 38.071 1.00 94.06 239 LYS A CA 1
ATOM 1931 C C . LYS A 1 239 ? 0.182 8.362 37.524 1.00 94.06 239 LYS A C 1
ATOM 1933 O O . LYS A 1 239 ? 0.587 9.239 36.759 1.00 94.06 239 LYS A O 1
ATOM 1938 N N . PRO A 1 240 ? 0.940 7.287 37.818 1.00 92.44 240 PRO A N 1
ATOM 1939 C CA . PRO A 1 240 ? 2.268 7.090 37.244 1.00 92.44 240 PRO A CA 1
ATOM 1940 C C . PRO A 1 240 ? 2.229 7.068 35.710 1.00 92.44 240 PRO A C 1
ATOM 1942 O O . PRO A 1 240 ? 1.625 6.187 35.097 1.00 92.44 240 PRO A O 1
ATOM 1945 N N . TRP A 1 241 ? 2.900 8.035 35.087 1.00 95.88 241 TRP A N 1
ATOM 1946 C CA . TRP A 1 241 ? 2.928 8.206 33.631 1.00 95.88 241 TRP A CA 1
ATOM 1947 C C . TRP A 1 241 ? 4.338 8.068 33.043 1.00 95.88 241 TRP A C 1
ATOM 1949 O O . TRP A 1 241 ? 4.482 7.657 31.896 1.00 95.88 241 TRP A O 1
ATOM 1959 N N . PHE A 1 242 ? 5.389 8.332 33.826 1.00 97.00 242 PHE A N 1
ATOM 1960 C CA . PHE A 1 242 ? 6.769 8.358 33.326 1.00 97.00 242 PHE A CA 1
ATOM 1961 C C . PHE A 1 242 ? 7.219 7.020 32.729 1.00 97.00 242 PHE A C 1
ATOM 1963 O O . PHE A 1 242 ? 7.785 6.986 31.644 1.00 97.00 242 PHE A O 1
ATOM 1970 N N . ARG A 1 243 ? 6.907 5.892 33.385 1.00 94.44 243 ARG A N 1
ATOM 1971 C CA . ARG A 1 243 ? 7.229 4.552 32.855 1.00 94.44 243 ARG A CA 1
ATOM 1972 C C . ARG A 1 243 ? 6.548 4.281 31.511 1.00 94.44 243 ARG A C 1
ATOM 1974 O O . ARG A 1 243 ? 7.143 3.647 30.646 1.00 94.44 243 ARG A O 1
ATOM 1981 N N . LEU A 1 244 ? 5.319 4.770 31.339 1.00 95.38 244 LEU A N 1
ATOM 1982 C CA . LEU A 1 244 ? 4.584 4.655 30.084 1.00 95.38 244 LEU A CA 1
ATOM 1983 C C . LEU A 1 244 ? 5.245 5.500 28.988 1.00 95.38 244 LEU A C 1
ATOM 1985 O O . LEU A 1 244 ? 5.471 4.990 27.894 1.00 95.38 244 LEU A O 1
ATOM 1989 N N . ALA A 1 245 ? 5.602 6.750 29.301 1.00 97.50 245 ALA A N 1
ATOM 1990 C CA . ALA A 1 245 ? 6.318 7.636 28.386 1.00 97.50 245 ALA A CA 1
ATOM 1991 C C . ALA A 1 245 ? 7.679 7.052 27.979 1.00 97.50 245 ALA A C 1
ATOM 1993 O O . ALA A 1 245 ? 8.001 7.018 26.796 1.00 97.50 245 ALA A O 1
ATOM 1994 N N . LEU A 1 246 ? 8.439 6.518 28.940 1.00 97.62 246 LEU A N 1
ATOM 1995 C CA . LEU A 1 246 ? 9.737 5.895 28.701 1.00 97.62 246 LEU A CA 1
ATOM 1996 C C . LEU A 1 246 ? 9.613 4.668 27.793 1.00 97.62 246 LEU A C 1
ATOM 1998 O O . LEU A 1 246 ? 10.299 4.589 26.782 1.00 97.62 246 LEU A O 1
ATOM 2002 N N . TYR A 1 247 ? 8.735 3.713 28.111 1.00 97.44 247 TYR A N 1
ATOM 2003 C CA . TYR A 1 247 ? 8.591 2.505 27.291 1.00 97.44 247 TYR A CA 1
ATOM 2004 C C . TYR A 1 247 ? 7.981 2.788 25.917 1.00 97.44 247 TYR A C 1
ATOM 2006 O O . TYR A 1 247 ? 8.434 2.207 24.930 1.00 97.44 247 TYR A O 1
ATOM 2014 N N . GLY A 1 248 ? 7.000 3.691 25.834 1.00 98.00 248 GLY A N 1
ATOM 2015 C CA . GLY A 1 248 ? 6.440 4.147 24.561 1.00 98.00 248 GLY A CA 1
ATOM 2016 C C . GLY A 1 248 ? 7.498 4.832 23.696 1.00 98.00 248 GLY A C 1
ATOM 2017 O O . GLY A 1 248 ? 7.697 4.437 22.548 1.00 98.00 248 GLY A O 1
ATOM 2018 N N . GLY A 1 249 ? 8.236 5.784 24.271 1.00 98.31 249 GLY A N 1
ATOM 2019 C CA . GLY A 1 249 ? 9.318 6.509 23.605 1.00 98.31 249 GLY A CA 1
ATOM 2020 C C . GLY A 1 249 ? 10.453 5.596 23.148 1.00 98.31 249 GLY A C 1
ATOM 2021 O O . GLY A 1 249 ? 10.847 5.662 21.988 1.00 98.31 249 GLY A O 1
ATOM 2022 N N . LEU A 1 250 ? 10.923 4.682 24.005 1.00 98.44 250 LEU A N 1
ATOM 2023 C CA . LEU A 1 250 ? 11.945 3.695 23.639 1.00 98.44 250 LEU A CA 1
ATOM 2024 C C . LEU A 1 250 ? 11.468 2.765 22.522 1.00 98.44 250 LEU A C 1
ATOM 2026 O O . LEU A 1 250 ? 12.236 2.469 21.617 1.00 98.44 250 LEU A O 1
ATOM 2030 N N . THR A 1 251 ? 10.210 2.322 22.553 1.00 98.50 251 THR A N 1
ATOM 2031 C CA . THR A 1 251 ? 9.664 1.424 21.523 1.00 98.50 251 THR A CA 1
ATOM 2032 C C . THR A 1 251 ? 9.576 2.115 20.165 1.00 98.50 251 THR A C 1
ATOM 2034 O O . THR A 1 251 ? 10.031 1.563 19.168 1.00 98.50 251 THR A O 1
ATOM 2037 N N . LEU A 1 252 ? 9.020 3.328 20.116 1.00 98.44 252 LEU A N 1
ATOM 2038 C CA . LEU A 1 252 ? 8.877 4.086 18.869 1.00 98.44 252 LEU A CA 1
ATOM 2039 C C . LEU A 1 252 ? 10.229 4.586 18.350 1.00 98.44 252 LEU A C 1
ATOM 2041 O O . LEU A 1 252 ? 10.511 4.466 17.160 1.00 98.44 252 LEU A O 1
ATOM 2045 N N . GLY A 1 253 ? 11.081 5.086 19.247 1.00 98.25 253 GLY A N 1
ATOM 2046 C CA . GLY A 1 253 ? 12.440 5.513 18.929 1.00 98.25 253 GLY A CA 1
ATOM 2047 C C . GLY A 1 253 ? 13.288 4.358 18.406 1.00 98.25 253 GLY A C 1
ATOM 2048 O O . GLY A 1 253 ? 13.912 4.497 17.361 1.00 98.25 253 GLY A O 1
ATOM 2049 N N . ALA A 1 254 ? 13.252 3.189 19.055 1.00 98.44 254 ALA A N 1
ATOM 2050 C CA . ALA A 1 254 ? 13.952 2.003 18.568 1.00 98.44 254 ALA A CA 1
ATOM 2051 C C . ALA A 1 254 ? 13.402 1.527 17.218 1.00 98.44 254 ALA A C 1
ATOM 2053 O O . ALA A 1 254 ? 14.192 1.208 16.338 1.00 98.44 254 ALA A O 1
ATOM 2054 N N . ALA A 1 255 ? 12.080 1.519 17.011 1.00 98.25 255 ALA A N 1
ATOM 2055 C CA . ALA A 1 255 ? 11.499 1.146 15.720 1.00 98.25 255 ALA A CA 1
ATOM 2056 C C . ALA A 1 255 ? 11.981 2.071 14.591 1.00 98.25 255 ALA A C 1
ATOM 2058 O O . ALA A 1 255 ? 12.381 1.583 13.533 1.00 98.25 255 ALA A O 1
ATOM 2059 N N . LEU A 1 256 ? 11.994 3.388 14.831 1.00 96.69 256 LEU A N 1
ATOM 2060 C CA . LEU A 1 256 ? 12.504 4.380 13.885 1.00 96.69 256 LEU A CA 1
ATOM 2061 C C . LEU A 1 256 ? 14.002 4.195 13.629 1.00 96.69 256 LEU A C 1
ATOM 2063 O O . LEU A 1 256 ? 14.401 4.072 12.477 1.00 96.69 256 LEU A O 1
ATOM 2067 N N . LEU A 1 257 ? 14.819 4.145 14.683 1.00 97.19 257 LEU A N 1
ATOM 2068 C CA . LEU A 1 257 ? 16.275 4.041 14.573 1.00 97.19 257 LEU A CA 1
ATOM 2069 C C . LEU A 1 257 ? 16.710 2.735 13.913 1.00 97.19 257 LEU A C 1
ATOM 2071 O O . LEU A 1 257 ? 17.565 2.758 13.035 1.00 97.19 257 LEU A O 1
ATOM 2075 N N . ILE A 1 258 ? 16.106 1.605 14.290 1.00 97.44 258 ILE A N 1
ATOM 2076 C CA . ILE A 1 258 ? 16.418 0.307 13.689 1.00 97.44 258 ILE A CA 1
ATOM 2077 C C . ILE A 1 258 ? 15.996 0.308 12.225 1.00 97.44 258 ILE A C 1
ATOM 2079 O O . ILE A 1 258 ? 16.802 -0.050 11.377 1.00 97.44 258 ILE A O 1
ATOM 2083 N N . THR A 1 259 ? 14.774 0.735 11.893 1.00 95.38 259 THR A N 1
ATOM 2084 C CA . THR A 1 259 ? 14.281 0.687 10.505 1.00 95.38 259 THR A CA 1
ATOM 2085 C C . THR A 1 259 ? 15.021 1.671 9.599 1.00 95.38 259 THR A C 1
ATOM 2087 O O . THR A 1 259 ? 15.499 1.286 8.538 1.00 95.38 259 THR A O 1
ATOM 2090 N N . ALA A 1 260 ? 15.157 2.933 10.008 1.00 91.81 260 ALA A N 1
ATOM 2091 C CA . ALA A 1 260 ? 15.862 3.937 9.216 1.00 91.81 260 ALA A CA 1
ATOM 2092 C C . ALA A 1 260 ? 17.369 3.652 9.159 1.00 91.81 260 ALA A C 1
ATOM 2094 O O . ALA A 1 260 ? 17.958 3.711 8.086 1.00 91.81 260 ALA A O 1
ATOM 2095 N N . GLY A 1 261 ? 17.984 3.279 10.285 1.00 93.81 261 GLY A N 1
ATOM 2096 C CA . GLY A 1 261 ? 19.405 2.936 10.340 1.00 93.81 261 GLY A CA 1
ATOM 2097 C C . GLY A 1 261 ? 19.740 1.695 9.515 1.00 93.81 261 GLY A C 1
ATOM 2098 O O . GLY A 1 261 ? 20.726 1.694 8.788 1.00 93.81 261 GLY A O 1
ATOM 2099 N N . SER A 1 262 ? 18.895 0.662 9.548 1.00 93.88 262 SER A N 1
ATOM 2100 C CA . SER A 1 262 ? 19.079 -0.509 8.682 1.00 93.88 262 SER A CA 1
ATOM 2101 C C . SER A 1 262 ? 18.913 -0.170 7.202 1.00 93.88 262 SER A C 1
ATOM 2103 O O . SER A 1 262 ? 19.708 -0.652 6.407 1.00 93.88 262 SER A O 1
ATOM 2105 N N . LEU A 1 263 ? 17.979 0.711 6.823 1.00 91.44 263 LEU A N 1
ATOM 2106 C CA . LEU A 1 263 ? 17.885 1.194 5.441 1.00 91.44 263 LEU A CA 1
ATOM 2107 C C . LEU A 1 263 ? 19.180 1.901 5.009 1.00 91.44 263 LEU A C 1
ATOM 2109 O O . LEU A 1 263 ? 19.702 1.598 3.946 1.00 91.44 263 LEU A O 1
ATOM 2113 N N . MET A 1 264 ? 19.735 2.773 5.858 1.00 92.25 264 MET A N 1
ATOM 2114 C CA . MET A 1 264 ? 20.993 3.492 5.593 1.00 92.25 264 MET A CA 1
ATOM 2115 C C . MET A 1 264 ? 22.201 2.568 5.405 1.00 92.25 264 MET A C 1
ATOM 2117 O O . MET A 1 264 ? 23.139 2.930 4.704 1.00 92.25 264 MET A O 1
ATOM 2121 N N . VAL A 1 265 ? 22.197 1.405 6.059 1.00 92.94 265 VAL A N 1
ATOM 2122 C CA . VAL A 1 265 ? 23.292 0.426 5.992 1.00 92.94 265 VAL A CA 1
ATOM 2123 C C . VAL A 1 265 ? 23.099 -0.563 4.842 1.00 92.94 265 VAL A C 1
ATOM 2125 O O . VAL A 1 265 ? 24.069 -0.958 4.203 1.00 92.94 265 VAL A O 1
ATOM 2128 N N . LEU A 1 266 ? 21.861 -0.994 4.594 1.00 91.69 266 LEU A N 1
ATOM 2129 C CA . LEU A 1 266 ? 21.547 -2.049 3.627 1.00 91.69 266 LEU A CA 1
ATOM 2130 C C . LEU A 1 266 ? 21.368 -1.521 2.199 1.00 91.69 266 LEU A C 1
ATOM 2132 O O . LEU A 1 266 ? 21.552 -2.279 1.248 1.00 91.69 266 LEU A O 1
ATOM 2136 N N . ASP A 1 267 ? 21.014 -0.247 2.034 1.00 92.56 267 ASP A N 1
ATOM 2137 C CA . ASP A 1 267 ? 20.993 0.432 0.741 1.00 92.56 267 ASP A CA 1
ATOM 2138 C C . ASP A 1 267 ? 22.342 1.107 0.483 1.00 92.56 267 ASP A C 1
ATOM 2140 O O . ASP A 1 267 ? 22.613 2.213 0.950 1.00 92.56 267 ASP A O 1
ATOM 2144 N N . GLY A 1 268 ? 23.187 0.449 -0.312 1.00 92.31 268 GLY A N 1
ATOM 2145 C CA . GLY A 1 268 ? 24.501 0.968 -0.694 1.00 92.31 268 GLY A CA 1
ATOM 2146 C C . GLY A 1 268 ? 24.454 2.277 -1.488 1.00 92.31 268 GLY A C 1
ATOM 2147 O O . GLY A 1 268 ? 25.496 2.895 -1.674 1.00 92.31 268 GLY A O 1
ATOM 2148 N N . ARG A 1 269 ? 23.269 2.720 -1.932 1.00 92.75 269 ARG A N 1
ATOM 2149 C CA . ARG A 1 269 ? 23.053 3.990 -2.643 1.00 92.75 269 ARG A CA 1
ATOM 2150 C C . ARG A 1 269 ? 22.254 5.000 -1.829 1.00 92.75 269 ARG A C 1
ATOM 2152 O O . ARG A 1 269 ? 21.795 5.996 -2.380 1.00 92.75 269 ARG A O 1
ATOM 2159 N N . TYR A 1 270 ? 22.094 4.789 -0.523 1.00 92.50 270 TYR A N 1
ATOM 2160 C CA . TYR A 1 270 ? 21.241 5.629 0.318 1.00 92.50 270 TYR A CA 1
ATOM 2161 C C . TYR A 1 270 ? 21.547 7.133 0.198 1.00 92.50 270 TYR A C 1
ATOM 2163 O O . TYR A 1 270 ? 20.631 7.948 0.093 1.00 92.50 270 TYR A O 1
ATOM 2171 N N . TYR A 1 271 ? 22.831 7.509 0.187 1.00 92.31 271 TYR A N 1
ATOM 2172 C CA . TYR A 1 271 ? 23.264 8.911 0.107 1.00 92.31 271 TYR A CA 1
ATOM 2173 C C . TYR A 1 271 ? 23.170 9.518 -1.300 1.00 92.31 271 TYR A C 1
ATOM 2175 O O . TYR A 1 271 ? 23.298 10.729 -1.445 1.00 92.31 271 TYR A O 1
ATOM 2183 N N . GLU A 1 272 ? 22.923 8.700 -2.323 1.00 92.44 272 GLU A N 1
ATOM 2184 C CA . GLU A 1 272 ? 22.722 9.145 -3.708 1.00 92.44 272 GLU A CA 1
ATOM 2185 C C . GLU A 1 272 ? 21.251 9.488 -3.995 1.00 92.44 272 GLU A C 1
ATOM 2187 O O . GLU A 1 272 ? 20.912 9.981 -5.074 1.00 92.44 272 GLU A O 1
ATOM 2192 N N . ARG A 1 273 ? 20.353 9.191 -3.049 1.00 90.88 273 ARG A N 1
ATOM 2193 C CA . ARG A 1 273 ? 18.910 9.358 -3.214 1.00 90.88 273 ARG A CA 1
ATOM 2194 C C . ARG A 1 273 ? 18.436 10.749 -2.805 1.00 90.88 273 ARG A C 1
ATOM 2196 O O . ARG A 1 273 ? 19.002 11.361 -1.898 1.00 90.88 273 ARG A O 1
ATOM 2203 N N . PRO A 1 274 ? 17.341 11.231 -3.415 1.00 89.31 274 PRO A N 1
ATOM 2204 C CA . PRO A 1 274 ? 16.751 12.514 -3.058 1.00 89.31 274 PRO A CA 1
ATOM 2205 C C . PRO A 1 274 ? 16.273 12.512 -1.599 1.00 89.31 274 PRO A C 1
ATOM 2207 O O . PRO A 1 274 ? 15.589 11.589 -1.146 1.00 89.31 274 PRO A O 1
ATOM 2210 N N . LEU A 1 275 ? 16.616 13.572 -0.860 1.00 88.50 275 LEU A N 1
ATOM 2211 C CA . LEU A 1 275 ? 16.177 13.762 0.527 1.00 88.50 275 LEU A CA 1
ATOM 2212 C C . LEU A 1 275 ? 14.670 14.028 0.617 1.00 88.50 275 LEU A C 1
ATOM 2214 O O . LEU A 1 275 ? 14.015 13.561 1.555 1.00 88.50 275 LEU A O 1
ATOM 2218 N N . SER A 1 276 ? 14.126 14.726 -0.377 1.00 89.88 276 SER A N 1
ATOM 2219 C CA . SER A 1 276 ? 12.717 15.082 -0.505 1.00 89.88 276 SER A CA 1
ATOM 2220 C C . SER A 1 276 ? 12.017 14.271 -1.602 1.00 89.88 276 SER A C 1
ATOM 2222 O O . SER A 1 276 ? 12.615 13.439 -2.290 1.00 89.88 276 SER A O 1
ATOM 2224 N N . SER A 1 277 ? 10.711 14.475 -1.733 1.00 88.50 277 SER A N 1
ATOM 2225 C CA . SER A 1 277 ? 9.883 13.897 -2.784 1.00 88.50 277 SER A CA 1
ATOM 2226 C C . SER A 1 277 ? 9.071 14.970 -3.477 1.00 88.50 277 SER A C 1
ATOM 2228 O O . SER A 1 277 ? 8.364 15.732 -2.816 1.00 88.50 277 SER A O 1
ATOM 2230 N N . ASN A 1 278 ? 9.002 14.895 -4.802 1.00 86.00 278 ASN A N 1
ATOM 2231 C CA . ASN A 1 278 ? 8.043 15.679 -5.562 1.00 86.00 278 ASN A CA 1
ATOM 2232 C C . ASN A 1 278 ? 6.615 15.147 -5.340 1.00 86.00 278 ASN A C 1
ATOM 2234 O O . ASN A 1 278 ? 6.401 13.963 -5.026 1.00 86.00 278 ASN A O 1
ATOM 2238 N N . GLY A 1 279 ? 5.636 16.043 -5.488 1.00 85.88 279 GLY A N 1
ATOM 2239 C CA . GLY A 1 279 ? 4.207 15.761 -5.320 1.00 85.88 279 GLY A CA 1
ATOM 2240 C C . GLY A 1 279 ? 3.739 15.619 -3.866 1.00 85.88 279 GLY A C 1
ATOM 2241 O O . GLY A 1 279 ? 2.625 15.156 -3.626 1.00 85.88 279 GLY A O 1
ATOM 2242 N N . TYR A 1 280 ? 4.563 15.997 -2.886 1.00 91.75 280 TYR A N 1
ATOM 2243 C CA . TYR A 1 280 ? 4.078 16.199 -1.522 1.00 91.75 280 TYR A CA 1
ATOM 2244 C C . TYR A 1 280 ? 2.991 17.279 -1.508 1.00 91.75 280 TYR A C 1
ATOM 2246 O O . TYR A 1 280 ? 3.083 18.265 -2.231 1.00 91.75 280 TYR A O 1
ATOM 2254 N N . ASP A 1 281 ? 1.939 17.059 -0.721 1.00 90.81 281 ASP A N 1
ATOM 2255 C CA . ASP A 1 281 ? 0.775 17.949 -0.662 1.00 90.81 281 ASP A CA 1
ATOM 2256 C C . ASP A 1 281 ? 0.029 18.121 -2.012 1.00 90.81 281 ASP A C 1
ATOM 2258 O O . ASP A 1 281 ? -0.703 19.089 -2.216 1.00 90.81 281 ASP A O 1
ATOM 2262 N N . PHE A 1 282 ? 0.132 17.150 -2.929 1.00 91.81 282 PHE A N 1
ATOM 2263 C CA . PHE A 1 282 ? -0.652 17.132 -4.169 1.00 91.81 282 PHE A CA 1
ATOM 2264 C C . PHE A 1 282 ? -2.120 16.742 -3.919 1.00 91.81 282 PHE A C 1
ATOM 2266 O O . PHE A 1 282 ? -2.403 15.733 -3.271 1.00 91.81 282 PHE A O 1
ATOM 2273 N N . ILE A 1 283 ? -3.074 17.500 -4.475 1.00 89.81 283 ILE A N 1
ATOM 2274 C CA . ILE A 1 283 ? -4.516 17.379 -4.173 1.00 89.81 283 ILE A CA 1
ATOM 2275 C C . ILE A 1 283 ? -5.094 15.972 -4.389 1.00 89.81 283 ILE A C 1
ATOM 2277 O O . ILE A 1 283 ? -5.893 15.500 -3.579 1.00 89.81 283 ILE A O 1
ATOM 2281 N N . ASN A 1 284 ? -4.653 15.258 -5.430 1.00 91.75 284 ASN A N 1
ATOM 2282 C CA . ASN A 1 284 ? -5.144 13.907 -5.733 1.00 91.75 284 ASN A CA 1
ATOM 2283 C C . ASN A 1 284 ? -4.590 12.831 -4.796 1.00 91.75 284 ASN A C 1
ATOM 2285 O O . ASN A 1 284 ? -5.043 11.689 -4.833 1.00 91.75 284 ASN A O 1
ATOM 2289 N N . TRP A 1 285 ? -3.605 13.181 -3.974 1.00 94.06 285 TRP A N 1
ATOM 2290 C CA . TRP A 1 285 ? -2.975 12.297 -3.003 1.00 94.06 285 TRP A CA 1
ATOM 2291 C C . TRP A 1 285 ? -3.320 12.665 -1.555 1.00 94.06 285 TRP A C 1
ATOM 2293 O O . TRP A 1 285 ? -2.857 11.996 -0.630 1.00 94.06 285 TRP A O 1
ATOM 2303 N N . LYS A 1 286 ? -4.168 13.682 -1.357 1.00 94.94 286 LYS A N 1
ATOM 2304 C CA . LYS A 1 286 ? -4.782 14.045 -0.075 1.00 94.94 286 LYS A CA 1
ATOM 2305 C C . LYS A 1 286 ? -6.102 13.314 0.128 1.00 94.94 286 LYS A C 1
ATOM 2307 O O . LYS A 1 286 ? -6.758 12.869 -0.813 1.00 94.94 286 LYS A O 1
ATOM 2312 N N . PHE A 1 287 ? -6.517 13.233 1.381 1.00 95.56 287 PHE A N 1
ATOM 2313 C CA . PHE A 1 287 ? -7.869 12.860 1.747 1.00 95.56 287 PHE A CA 1
ATOM 2314 C C . PHE A 1 287 ? -8.830 14.023 1.481 1.00 95.56 287 PHE A C 1
ATOM 2316 O O . PHE A 1 287 ? -8.612 15.151 1.914 1.00 95.56 287 PHE A O 1
ATOM 2323 N N . GLN A 1 288 ? -9.929 13.728 0.798 1.00 93.00 288 GLN A N 1
ATOM 2324 C CA . GLN A 1 288 ? -11.047 14.628 0.570 1.00 93.00 288 GLN A CA 1
ATOM 2325 C C . GLN A 1 288 ? -12.186 14.235 1.507 1.00 93.00 288 GLN A C 1
ATOM 2327 O O . GLN A 1 288 ? -12.711 13.127 1.421 1.00 93.00 288 GLN A O 1
ATOM 2332 N N . PHE A 1 289 ? -12.619 15.152 2.376 1.00 92.06 289 PHE A N 1
ATOM 2333 C CA . PHE A 1 289 ? -13.579 14.855 3.450 1.00 92.06 289 PHE A CA 1
ATOM 2334 C C . PHE A 1 289 ? -14.881 14.186 2.973 1.00 92.06 289 PHE A C 1
ATOM 2336 O O . PHE A 1 289 ? -15.406 13.283 3.626 1.00 92.06 289 PHE A O 1
ATOM 2343 N N . GLY A 1 290 ? -15.376 14.567 1.789 1.00 92.38 290 GLY A N 1
ATOM 2344 C CA . GLY A 1 290 ? -16.572 13.962 1.191 1.00 92.38 290 GLY A CA 1
ATOM 2345 C C . GLY A 1 290 ? -16.444 12.461 0.886 1.00 92.38 290 GLY A C 1
ATOM 2346 O O . GLY A 1 290 ? -17.457 11.794 0.674 1.00 92.38 290 GLY A O 1
ATOM 2347 N N . ALA A 1 291 ? -15.231 11.904 0.922 1.00 94.56 291 ALA A N 1
ATOM 2348 C CA . ALA A 1 291 ? -14.989 10.483 0.721 1.00 94.56 291 ALA A CA 1
ATOM 2349 C C . ALA A 1 291 ? -15.490 9.579 1.842 1.00 94.56 291 ALA A C 1
ATOM 2351 O O . ALA A 1 291 ? -15.663 8.387 1.605 1.00 94.56 291 ALA A O 1
ATOM 2352 N N . PHE A 1 292 ? -15.818 10.123 3.016 1.00 96.19 292 PHE A N 1
ATOM 2353 C CA . PHE A 1 292 ? -16.539 9.358 4.033 1.00 96.19 292 PHE A CA 1
ATOM 2354 C C . PHE A 1 292 ? -17.970 9.002 3.618 1.00 96.19 292 PHE A C 1
ATOM 2356 O O . PHE A 1 292 ? -18.492 7.982 4.070 1.00 96.19 292 PHE A O 1
ATOM 2363 N N . PHE A 1 293 ? -18.594 9.817 2.764 1.00 95.31 293 PHE A N 1
ATOM 2364 C CA . PHE A 1 293 ? -20.030 9.755 2.480 1.00 95.31 293 PHE A CA 1
ATOM 2365 C C . PHE A 1 293 ? -20.363 9.190 1.101 1.00 95.31 293 PHE A C 1
ATOM 2367 O O . PHE A 1 293 ? -21.415 8.578 0.925 1.00 95.31 293 PHE A O 1
ATOM 2374 N N . ARG A 1 294 ? -19.474 9.369 0.122 1.00 93.56 294 ARG A N 1
ATOM 2375 C CA . ARG A 1 294 ? -19.674 8.834 -1.226 1.00 93.56 294 ARG A CA 1
ATOM 2376 C C . ARG A 1 294 ? -19.295 7.358 -1.270 1.00 93.56 294 ARG A C 1
ATOM 2378 O O . ARG A 1 294 ? -18.127 7.007 -1.113 1.00 93.56 294 ARG A O 1
ATOM 2385 N N . GLY A 1 295 ? -20.288 6.510 -1.531 1.00 91.12 295 GLY A N 1
ATOM 2386 C CA . GLY A 1 295 ? -20.064 5.088 -1.788 1.00 91.12 295 GLY A CA 1
ATOM 2387 C C . GLY A 1 295 ? -19.161 4.866 -3.003 1.00 91.12 295 GLY A C 1
ATOM 2388 O O . GLY A 1 295 ? -19.118 5.686 -3.928 1.00 91.12 295 GLY A O 1
ATOM 2389 N N . TYR A 1 296 ? -18.464 3.735 -3.047 1.00 91.75 296 TYR A N 1
ATOM 2390 C CA . TYR A 1 296 ? -17.685 3.355 -4.224 1.00 91.75 296 TYR A CA 1
ATOM 2391 C C . TYR A 1 296 ? -18.594 3.137 -5.434 1.00 91.75 296 TYR A C 1
ATOM 2393 O O . TYR A 1 296 ? -19.807 2.965 -5.303 1.00 91.75 296 TYR A O 1
ATOM 2401 N N . SER A 1 297 ? -18.027 3.124 -6.641 1.00 90.50 297 SER A N 1
ATOM 2402 C CA . SER A 1 297 ? -18.803 2.902 -7.871 1.00 90.50 297 SER A CA 1
ATOM 2403 C C . SER A 1 297 ? -19.581 1.580 -7.859 1.00 90.50 297 SER A C 1
ATOM 2405 O O . SER A 1 297 ? -20.626 1.487 -8.491 1.00 90.50 297 SER A O 1
ATOM 2407 N N . PHE A 1 298 ? -19.116 0.586 -7.097 1.00 92.81 298 PHE A N 1
ATOM 2408 C CA . PHE A 1 298 ? -19.758 -0.719 -6.965 1.00 92.81 298 PHE A CA 1
ATOM 2409 C C . PHE A 1 298 ? -20.821 -0.817 -5.855 1.00 92.81 298 PHE A C 1
ATOM 2411 O O . PHE A 1 298 ? -21.548 -1.807 -5.843 1.00 92.81 298 PHE A O 1
ATOM 2418 N N . ASN A 1 299 ? -20.930 0.151 -4.933 1.00 93.75 299 ASN A N 1
ATOM 2419 C CA . ASN A 1 299 ? -21.974 0.127 -3.900 1.00 93.75 299 ASN A CA 1
ATOM 2420 C C . ASN A 1 299 ? -23.343 0.409 -4.534 1.00 93.75 299 ASN A C 1
ATOM 2422 O O . ASN A 1 299 ? -23.524 1.436 -5.198 1.00 93.75 299 ASN A O 1
ATOM 2426 N N . GLN A 1 300 ? -24.310 -0.485 -4.311 1.00 91.62 300 GLN A N 1
ATOM 2427 C CA . GLN A 1 300 ? -25.670 -0.329 -4.835 1.00 91.62 300 GLN A CA 1
ATOM 2428 C C . GLN A 1 300 ? -26.497 0.681 -4.043 1.00 91.62 300 GLN A C 1
ATOM 2430 O O . GLN A 1 300 ? -27.260 1.447 -4.627 1.00 91.62 300 GLN A O 1
ATOM 2435 N N . LEU A 1 301 ? -26.359 0.686 -2.716 1.00 91.88 301 LEU A N 1
ATOM 2436 C CA . LEU A 1 301 ? -27.066 1.629 -1.861 1.00 91.88 301 LEU A CA 1
ATOM 2437 C C . LEU A 1 301 ? -26.217 2.886 -1.658 1.00 91.88 301 LEU A C 1
ATOM 2439 O O . LEU A 1 301 ? -25.090 2.816 -1.170 1.00 91.88 301 LEU A O 1
ATOM 2443 N N . ARG A 1 302 ? -26.778 4.038 -2.024 1.00 92.25 302 ARG A N 1
ATOM 2444 C CA . ARG A 1 302 ? -26.143 5.350 -1.871 1.00 92.25 302 ARG A CA 1
ATOM 2445 C C . ARG A 1 302 ? -26.624 6.033 -0.602 1.00 92.25 302 ARG A C 1
ATOM 2447 O O . ARG A 1 302 ? -27.804 5.959 -0.264 1.00 92.25 302 ARG A O 1
ATOM 2454 N N . PHE A 1 303 ? -25.712 6.715 0.086 1.00 94.62 303 PHE A N 1
ATOM 2455 C CA . PHE A 1 303 ? -26.079 7.549 1.224 1.00 94.62 303 PHE A CA 1
ATOM 2456 C C . PHE A 1 303 ? -26.740 8.845 0.716 1.00 94.62 303 PHE A C 1
ATOM 2458 O O . PHE A 1 303 ? -26.235 9.413 -0.249 1.00 94.62 303 PHE A O 1
ATOM 2465 N N . PRO A 1 304 ? -27.827 9.350 1.337 1.00 92.12 304 PRO A N 1
ATOM 2466 C CA . PRO A 1 304 ? -28.569 10.500 0.803 1.00 92.12 304 PRO A CA 1
ATOM 2467 C C . PRO A 1 304 ? -27.769 11.805 0.681 1.00 92.12 304 PRO A C 1
ATOM 2469 O O . PRO A 1 304 ? -28.146 12.678 -0.094 1.00 92.12 304 PRO A O 1
ATOM 2472 N N . LEU A 1 305 ? -26.691 11.957 1.454 1.00 91.06 305 LEU A N 1
ATOM 2473 C CA . LEU A 1 305 ? -25.803 13.115 1.404 1.00 91.06 305 LEU A CA 1
ATOM 2474 C C . LEU A 1 305 ? -24.442 12.681 0.855 1.00 91.06 305 LEU A C 1
ATOM 2476 O O . LEU A 1 305 ? -23.572 12.286 1.624 1.00 91.06 305 LEU A O 1
ATOM 2480 N N . GLU A 1 306 ? -24.247 12.747 -0.459 1.00 89.19 306 GLU A N 1
ATOM 2481 C CA . GLU A 1 306 ? -22.987 12.355 -1.098 1.00 89.19 306 GLU A CA 1
ATOM 2482 C C . GLU A 1 306 ? -22.315 13.495 -1.871 1.00 89.19 306 GLU A C 1
ATOM 2484 O O . GLU A 1 306 ? -22.949 14.445 -2.326 1.00 89.19 306 GLU A O 1
ATOM 2489 N N . ARG A 1 307 ? -20.987 13.404 -2.003 1.00 87.50 307 ARG A N 1
ATOM 2490 C CA . ARG A 1 307 ? -20.181 14.352 -2.782 1.00 87.50 307 ARG A CA 1
ATOM 2491 C C . ARG A 1 307 ? -20.396 14.106 -4.278 1.00 87.50 307 ARG A C 1
ATOM 2493 O O . ARG A 1 307 ? -20.180 12.996 -4.749 1.00 87.50 307 ARG A O 1
ATOM 2500 N N . THR A 1 308 ? -20.707 15.143 -5.045 1.00 87.44 308 THR A N 1
ATOM 2501 C CA . THR A 1 308 ? -20.893 15.037 -6.505 1.00 87.44 308 THR A CA 1
ATOM 2502 C C . THR A 1 308 ? -19.573 14.930 -7.273 1.00 87.44 308 THR A C 1
ATOM 2504 O O . THR A 1 308 ? -19.480 14.166 -8.230 1.00 87.44 308 THR A O 1
ATOM 2507 N N . ALA A 1 309 ? -18.524 15.622 -6.822 1.00 85.62 309 ALA A N 1
ATOM 2508 C CA . ALA A 1 309 ? -17.190 15.558 -7.421 1.00 85.62 309 ALA A CA 1
ATOM 2509 C C . ALA A 1 309 ? -16.486 14.221 -7.151 1.00 85.62 309 ALA A C 1
ATOM 2511 O O . ALA A 1 309 ? -16.562 13.689 -6.036 1.00 85.62 309 ALA A O 1
ATOM 2512 N N . ASP A 1 310 ? -15.784 13.708 -8.163 1.00 85.94 310 ASP A N 1
ATOM 2513 C CA . ASP A 1 310 ? -15.049 12.448 -8.080 1.00 85.94 310 ASP A CA 1
ATOM 2514 C C . ASP A 1 310 ? -14.009 12.444 -6.961 1.00 85.94 310 ASP A C 1
ATOM 2516 O O . ASP A 1 310 ? -13.449 13.472 -6.575 1.00 85.94 310 ASP A O 1
ATOM 2520 N N . ILE A 1 311 ? -13.779 11.249 -6.420 1.00 89.62 311 ILE A N 1
ATOM 2521 C CA . ILE A 1 311 ? -12.846 11.025 -5.322 1.00 89.62 311 ILE A CA 1
ATOM 2522 C C . ILE A 1 311 ? -11.615 10.320 -5.880 1.00 89.62 311 ILE A C 1
ATOM 2524 O O . ILE A 1 311 ? -11.743 9.198 -6.382 1.00 89.62 311 ILE A O 1
ATOM 2528 N N . PRO A 1 312 ? -10.421 10.919 -5.743 1.00 91.62 312 PRO A N 1
ATOM 2529 C CA . PRO A 1 312 ? -9.174 10.242 -6.051 1.00 91.62 312 PRO A CA 1
ATOM 2530 C C . PRO A 1 312 ? -9.057 8.948 -5.249 1.00 91.62 312 PRO A C 1
ATOM 2532 O O . PRO A 1 312 ? -9.375 8.912 -4.060 1.00 91.62 312 PRO A O 1
ATOM 2535 N N . TYR A 1 313 ? -8.549 7.882 -5.863 1.00 89.88 313 TYR A N 1
ATOM 2536 C CA . TYR A 1 313 ? -8.446 6.586 -5.185 1.00 89.88 313 TYR A CA 1
ATOM 2537 C C . TYR A 1 313 ? -7.585 6.645 -3.906 1.00 89.88 313 TYR A C 1
ATOM 2539 O O . TYR A 1 313 ? -7.818 5.869 -2.979 1.00 89.88 313 TYR A O 1
ATOM 2547 N N . GLU A 1 314 ? -6.627 7.580 -3.815 1.00 92.69 314 GLU A N 1
ATOM 2548 C CA . GLU A 1 314 ? -5.830 7.795 -2.600 1.00 92.69 314 GLU A CA 1
ATOM 2549 C C . GLU A 1 314 ? -6.679 8.243 -1.399 1.00 92.69 314 GLU A C 1
ATOM 2551 O O . GLU A 1 314 ? -6.345 7.936 -0.255 1.00 92.69 314 GLU A O 1
ATOM 2556 N N . SER A 1 315 ? -7.816 8.891 -1.662 1.00 94.00 315 SER A N 1
ATOM 2557 C CA . SER A 1 315 ? -8.782 9.366 -0.671 1.00 94.00 315 SER A CA 1
ATOM 2558 C C . SER A 1 315 ? -9.862 8.331 -0.317 1.00 94.00 315 SER A C 1
ATOM 2560 O O . SER A 1 315 ? -10.769 8.639 0.460 1.00 94.00 315 SER A O 1
ATOM 2562 N N . ALA A 1 316 ? -9.823 7.123 -0.884 1.00 92.69 316 ALA A N 1
ATOM 2563 C CA . ALA A 1 316 ? -10.832 6.095 -0.642 1.00 92.69 316 ALA A CA 1
ATOM 2564 C C . ALA A 1 316 ? -10.951 5.762 0.858 1.00 92.69 316 ALA A C 1
ATOM 2566 O O . ALA A 1 316 ? -10.057 5.133 1.416 1.00 92.69 316 ALA A O 1
ATOM 2567 N N . ALA A 1 317 ? -12.063 6.150 1.496 1.00 96.06 317 ALA A N 1
ATOM 2568 C CA . ALA A 1 317 ? -12.341 5.875 2.911 1.00 96.06 317 ALA A CA 1
ATOM 2569 C C . ALA A 1 317 ? -13.848 5.893 3.241 1.00 96.06 317 ALA A C 1
ATOM 2571 O O . ALA A 1 317 ? -14.247 6.397 4.289 1.00 96.06 317 ALA A O 1
ATOM 2572 N N . TYR A 1 318 ? -14.695 5.359 2.357 1.00 96.06 318 TYR A N 1
ATOM 2573 C CA . TYR A 1 318 ? -16.145 5.319 2.570 1.00 96.06 318 TYR A CA 1
ATOM 2574 C C . TYR A 1 318 ? -16.490 4.612 3.889 1.00 96.06 318 TYR A C 1
ATOM 2576 O O . TYR A 1 318 ? -15.985 3.523 4.165 1.00 96.06 318 TYR A O 1
ATOM 2584 N N . LEU A 1 319 ? -17.337 5.221 4.727 1.00 96.25 319 LEU A N 1
ATOM 2585 C CA . LEU A 1 319 ? -17.673 4.669 6.050 1.00 96.25 319 LEU A CA 1
ATOM 2586 C C . LEU A 1 319 ? -18.638 3.474 5.990 1.00 96.25 319 LEU A C 1
ATOM 2588 O O . LEU A 1 319 ? -18.772 2.748 6.976 1.00 96.25 319 LEU A O 1
ATOM 2592 N N . GLY A 1 320 ? -19.298 3.258 4.851 1.00 95.56 320 GLY A N 1
ATOM 2593 C CA . GLY A 1 320 ? -20.285 2.194 4.691 1.00 95.56 320 GLY A CA 1
ATOM 2594 C C . GLY A 1 320 ? -21.661 2.557 5.246 1.00 95.56 320 GLY A C 1
ATOM 2595 O O . GLY A 1 320 ? -21.816 3.408 6.132 1.00 95.56 320 GLY A O 1
ATOM 2596 N N . GLY A 1 321 ? -22.685 1.861 4.757 1.00 95.38 321 GLY A N 1
ATOM 2597 C CA . GLY A 1 321 ? -24.066 2.056 5.182 1.00 95.38 321 GLY A CA 1
ATOM 2598 C C . GLY A 1 321 ? -24.276 1.749 6.668 1.00 95.38 321 GLY A C 1
ATOM 2599 O O . GLY A 1 321 ? -25.002 2.472 7.350 1.00 95.38 321 GLY A O 1
ATOM 2600 N N . PHE A 1 322 ? -23.581 0.740 7.207 1.00 95.69 322 PHE A N 1
ATOM 2601 C CA . PHE A 1 322 ? -23.643 0.386 8.634 1.00 95.69 322 PHE A CA 1
ATOM 2602 C C . PHE A 1 322 ? -23.384 1.587 9.552 1.00 95.69 322 PHE A C 1
ATOM 2604 O O . PHE A 1 322 ? -24.122 1.810 10.512 1.00 95.69 322 PHE A O 1
ATOM 2611 N N . VAL A 1 323 ? -22.349 2.367 9.239 1.00 96.50 323 VAL A N 1
ATOM 2612 C CA . VAL A 1 323 ? -21.954 3.530 10.031 1.00 96.50 323 VAL A CA 1
ATOM 2613 C C . VAL A 1 323 ? -22.814 4.735 9.673 1.00 96.50 323 VAL A C 1
ATOM 2615 O O . VAL A 1 323 ? -23.382 5.348 10.569 1.00 96.50 323 VAL A O 1
ATOM 2618 N N . LEU A 1 324 ? -22.962 5.073 8.389 1.00 96.75 324 LEU A N 1
ATOM 2619 C CA . LEU A 1 324 ? -23.631 6.313 7.975 1.00 96.75 324 LEU A CA 1
ATOM 2620 C C . LEU A 1 324 ? -25.121 6.344 8.343 1.00 96.75 324 LEU A C 1
ATOM 2622 O O . LEU A 1 324 ? -25.584 7.303 8.962 1.00 96.75 324 LEU A O 1
ATOM 2626 N N . TYR A 1 325 ? -25.873 5.280 8.045 1.00 95.88 325 TYR A N 1
ATOM 2627 C CA . TYR A 1 325 ? -27.273 5.190 8.479 1.00 95.88 325 TYR A CA 1
ATOM 2628 C C . TYR A 1 325 ? -27.375 5.009 9.995 1.00 95.88 325 TYR A C 1
ATOM 2630 O O . TYR A 1 325 ? -28.301 5.517 10.623 1.00 95.88 325 TYR A O 1
ATOM 2638 N N . GLY A 1 326 ? -26.390 4.352 10.608 1.00 94.69 326 GLY A N 1
ATOM 2639 C CA . GLY A 1 326 ? -26.265 4.269 12.055 1.00 94.69 326 GLY A CA 1
ATOM 2640 C C . GLY A 1 326 ? -26.118 5.639 12.730 1.00 94.69 326 GLY A C 1
ATOM 2641 O O . GLY A 1 326 ? -26.753 5.900 13.754 1.00 94.69 326 GLY A O 1
ATOM 2642 N N . LEU A 1 327 ? -25.352 6.555 12.135 1.00 94.31 327 LEU A N 1
ATOM 2643 C CA . LEU A 1 327 ? -25.231 7.942 12.586 1.00 94.31 327 LEU A CA 1
ATOM 2644 C C . LEU A 1 327 ? -26.545 8.711 12.404 1.00 94.31 327 LEU A C 1
ATOM 2646 O O . LEU A 1 327 ? -26.937 9.425 13.322 1.00 94.31 327 LEU A O 1
ATOM 2650 N N . LEU A 1 328 ? -27.277 8.517 11.299 1.00 94.44 328 LEU A N 1
ATOM 2651 C CA . LEU A 1 328 ? -28.617 9.106 11.136 1.00 94.44 328 LEU A CA 1
ATOM 2652 C C . LEU A 1 328 ? -29.585 8.636 12.226 1.00 94.44 328 LEU A C 1
ATOM 2654 O O . LEU A 1 328 ? -30.290 9.451 12.821 1.00 94.44 328 LEU A O 1
ATOM 2658 N N . VAL A 1 329 ? -29.582 7.339 12.548 1.00 92.94 329 VAL A N 1
ATOM 2659 C CA . VAL A 1 329 ? -30.386 6.814 13.660 1.00 92.94 329 VAL A CA 1
ATOM 2660 C C . VAL A 1 329 ? -29.937 7.419 14.990 1.00 92.94 329 VAL A C 1
ATOM 2662 O O . VAL A 1 329 ? -30.777 7.806 15.798 1.00 92.94 329 VAL A O 1
ATOM 2665 N N . THR A 1 330 ? -28.627 7.552 15.213 1.00 90.75 330 THR A N 1
ATOM 2666 C CA . THR A 1 330 ? -28.071 8.202 16.412 1.00 90.75 330 THR A CA 1
ATOM 2667 C C . THR A 1 330 ? -28.589 9.635 16.544 1.00 90.75 330 THR A C 1
ATOM 2669 O O . THR A 1 330 ? -29.068 10.013 17.611 1.00 90.75 330 THR A O 1
ATOM 2672 N N . LEU A 1 331 ? -28.562 10.413 15.459 1.00 92.00 331 LEU A N 1
ATOM 2673 C CA . LEU A 1 331 ? -29.076 11.784 15.419 1.00 92.00 331 LEU A CA 1
ATOM 2674 C C . LEU A 1 331 ? -30.585 11.835 15.688 1.00 92.00 331 LEU A C 1
ATOM 2676 O O . LEU A 1 331 ? -31.029 12.643 16.501 1.00 92.00 331 LEU A O 1
ATOM 2680 N N . GLY A 1 332 ? -31.368 10.936 15.085 1.00 92.62 332 GLY A N 1
ATOM 2681 C CA . GLY A 1 332 ? -32.808 10.830 15.336 1.00 92.62 332 GLY A CA 1
ATOM 2682 C C . GLY A 1 332 ? -33.132 10.493 16.795 1.00 92.62 332 GLY A C 1
ATOM 2683 O O . GLY A 1 332 ? -33.963 11.149 17.420 1.00 92.62 332 GLY A O 1
ATOM 2684 N N . LEU A 1 333 ? -32.434 9.520 17.388 1.00 89.56 333 LEU A N 1
ATOM 2685 C CA . LEU A 1 333 ? -32.587 9.175 18.805 1.00 89.56 333 LEU A CA 1
ATOM 2686 C C . LEU A 1 333 ? -32.174 10.332 19.728 1.00 89.56 333 LEU A C 1
ATOM 2688 O O . LEU A 1 333 ? -32.824 10.546 20.752 1.00 89.56 333 LEU A O 1
ATOM 2692 N N . ALA A 1 334 ? -31.128 11.086 19.372 1.00 88.94 334 ALA A N 1
ATOM 2693 C CA . ALA A 1 334 ? -30.695 12.279 20.098 1.00 88.94 334 ALA A CA 1
ATOM 2694 C C . ALA A 1 334 ? -31.752 13.389 20.055 1.00 88.94 334 ALA A C 1
ATOM 2696 O O . ALA A 1 334 ? -32.123 13.910 21.107 1.00 88.94 334 ALA A O 1
ATOM 2697 N N . ALA A 1 335 ? -32.296 13.686 18.871 1.00 92.56 335 ALA A N 1
ATOM 2698 C CA . ALA A 1 335 ? -33.362 14.671 18.687 1.00 92.56 335 ALA A CA 1
ATOM 2699 C C . ALA A 1 335 ? -34.625 14.307 19.486 1.00 92.56 335 ALA A C 1
ATOM 2701 O O . ALA A 1 335 ? -35.239 15.164 20.116 1.00 92.56 335 ALA A O 1
ATOM 2702 N N . LEU A 1 336 ? -34.959 13.014 19.549 1.00 91.81 336 LEU A N 1
ATOM 2703 C CA . LEU A 1 336 ? -36.075 12.495 20.346 1.00 91.81 336 LEU A CA 1
ATOM 2704 C C . LEU A 1 336 ? -35.762 12.366 21.848 1.00 91.81 336 LEU A C 1
ATOM 2706 O O . LEU A 1 336 ? -36.612 11.890 22.599 1.00 91.81 336 LEU A O 1
ATOM 2710 N N . ARG A 1 337 ? -34.552 12.735 22.299 1.00 86.94 337 ARG A N 1
ATOM 2711 C CA . ARG A 1 337 ? -34.056 12.544 23.679 1.00 86.94 337 ARG A CA 1
ATOM 2712 C C . ARG A 1 337 ? -34.157 11.092 24.173 1.00 86.94 337 ARG A C 1
ATOM 2714 O O . ARG A 1 337 ? -34.259 10.833 25.368 1.00 86.94 337 ARG A O 1
ATOM 2721 N N . ARG A 1 338 ? -34.111 10.133 23.245 1.00 83.81 338 ARG A N 1
ATOM 2722 C CA . ARG A 1 338 ? -34.124 8.680 23.497 1.00 83.81 338 ARG A CA 1
ATOM 2723 C C . ARG A 1 338 ? -32.743 8.050 23.351 1.00 83.81 338 ARG A C 1
ATOM 2725 O O . ARG A 1 338 ? -32.616 6.827 23.379 1.00 83.81 338 ARG A O 1
ATOM 2732 N N . LEU A 1 339 ? -31.712 8.871 23.161 1.00 82.44 339 LEU A N 1
ATOM 2733 C CA . LEU A 1 339 ? -30.359 8.386 22.977 1.00 82.44 339 LEU A CA 1
ATOM 2734 C C . LEU A 1 339 ? -29.871 7.677 24.247 1.00 82.44 339 LEU A C 1
ATOM 2736 O O . LEU A 1 339 ? -29.889 8.279 25.323 1.00 82.44 339 LEU A O 1
ATOM 2740 N N . PRO A 1 340 ? -29.401 6.422 24.151 1.00 77.62 340 PRO A N 1
ATOM 2741 C CA . PRO A 1 340 ? -28.808 5.751 25.295 1.00 77.62 340 PRO A CA 1
ATOM 2742 C C . PRO A 1 340 ? -27.588 6.543 25.776 1.00 77.62 340 PRO A C 1
ATOM 2744 O O . PRO A 1 340 ? -26.719 6.891 24.973 1.00 77.62 340 PRO A O 1
ATOM 2747 N N . ALA A 1 341 ? -27.496 6.802 27.082 1.00 78.50 341 ALA A N 1
ATOM 2748 C CA . ALA A 1 341 ? -26.304 7.403 27.666 1.00 78.50 341 ALA A CA 1
ATOM 2749 C C . ALA A 1 341 ? -25.121 6.435 27.499 1.00 78.50 341 ALA A C 1
ATOM 2751 O O . ALA A 1 341 ? -25.021 5.419 28.190 1.00 78.50 341 ALA A O 1
ATOM 2752 N N . VAL A 1 342 ? -24.227 6.731 26.556 1.00 77.75 342 VAL A N 1
ATOM 2753 C CA . VAL A 1 342 ? -22.993 5.970 26.351 1.00 77.75 342 VAL A CA 1
ATOM 2754 C C . VAL A 1 342 ? -21.822 6.878 26.653 1.00 77.75 342 VAL A C 1
ATOM 2756 O O . VAL A 1 342 ? -21.534 7.818 25.920 1.00 77.75 342 VAL A O 1
ATOM 2759 N N . GLN A 1 343 ? -21.120 6.564 27.733 1.00 76.81 343 GLN A N 1
ATOM 2760 C CA . GLN A 1 343 ? -19.862 7.213 28.056 1.00 76.81 343 GLN A CA 1
ATOM 2761 C C . GLN A 1 343 ? -18.726 6.288 27.630 1.00 76.81 343 GLN A C 1
ATOM 2763 O O . GLN A 1 343 ? -18.605 5.164 28.125 1.00 76.81 343 GLN A O 1
ATOM 2768 N N . LEU A 1 344 ? -17.870 6.759 26.719 1.00 79.50 344 LEU A N 1
ATOM 2769 C CA . LEU A 1 344 ? -16.637 6.048 26.366 1.00 79.50 344 LEU A CA 1
ATOM 2770 C C . LEU A 1 344 ? -15.708 5.902 27.582 1.00 79.50 344 LEU A C 1
ATOM 2772 O O . LEU A 1 344 ? -14.825 5.069 27.582 1.00 79.50 344 LEU A O 1
ATOM 2776 N N . THR A 1 345 ? -15.910 6.648 28.661 1.00 81.75 345 THR A N 1
ATOM 2777 C CA . THR A 1 345 ? -15.137 6.510 29.901 1.00 81.75 345 THR A CA 1
ATOM 2778 C C . THR A 1 345 ? -15.681 5.463 30.872 1.00 81.75 345 THR A C 1
ATOM 2780 O O . THR A 1 345 ? -15.037 5.215 31.888 1.00 81.75 345 THR A O 1
ATOM 2783 N N . ALA A 1 346 ? -16.834 4.848 30.582 1.00 81.88 346 ALA A N 1
ATOM 2784 C CA . ALA A 1 346 ? -17.542 3.984 31.530 1.00 81.88 346 ALA A CA 1
ATOM 2785 C C . ALA A 1 346 ? -16.783 2.696 31.890 1.00 81.88 346 ALA A C 1
ATOM 2787 O O . ALA A 1 346 ? -16.954 2.170 32.985 1.00 81.88 346 ALA A O 1
ATOM 2788 N N . ASP A 1 347 ? -15.962 2.174 30.980 1.00 88.69 347 ASP A N 1
ATOM 2789 C CA . ASP A 1 347 ? -15.157 0.978 31.208 1.00 88.69 347 ASP A CA 1
ATOM 2790 C C . ASP A 1 347 ? -13.816 1.049 30.463 1.00 88.69 347 ASP A C 1
ATOM 2792 O O . ASP A 1 347 ? -13.552 1.958 29.671 1.00 88.69 347 ASP A O 1
ATOM 2796 N N . ASN A 1 348 ? -12.942 0.075 30.724 1.00 91.75 348 ASN A N 1
ATOM 2797 C CA . ASN A 1 348 ? -11.617 0.015 30.105 1.00 91.75 348 ASN A CA 1
ATOM 2798 C C . ASN A 1 348 ? -11.681 -0.153 28.575 1.00 91.75 348 ASN A C 1
ATOM 2800 O O . ASN A 1 348 ? -10.758 0.274 27.882 1.00 91.75 348 ASN A O 1
ATOM 2804 N N . HIS A 1 349 ? -12.741 -0.756 28.029 1.00 92.12 349 HIS A N 1
ATOM 2805 C CA . HIS A 1 349 ? -12.889 -0.940 26.585 1.00 92.12 349 HIS A CA 1
ATOM 2806 C C . HIS A 1 349 ? -13.213 0.382 25.896 1.00 92.12 349 HIS A C 1
ATOM 2808 O O . HIS A 1 349 ? -12.544 0.748 24.929 1.00 92.12 349 HIS A O 1
ATOM 2814 N N . GLY A 1 350 ? -14.174 1.129 26.434 1.00 92.69 350 GLY A N 1
ATOM 2815 C CA . GLY A 1 350 ? -14.485 2.472 25.973 1.00 92.69 350 GLY A CA 1
ATOM 2816 C C . GLY A 1 350 ? -13.285 3.410 26.106 1.00 92.69 350 GLY A C 1
ATOM 2817 O O . GLY A 1 350 ? -13.004 4.159 25.172 1.00 92.69 350 GLY A O 1
ATOM 2818 N N . ARG A 1 351 ? -12.544 3.357 27.228 1.00 94.38 351 ARG A N 1
ATOM 2819 C CA . ARG A 1 351 ? -11.383 4.240 27.451 1.00 94.38 351 ARG A CA 1
ATOM 2820 C C . ARG A 1 351 ? -10.279 3.969 26.436 1.00 94.38 351 ARG A C 1
ATOM 2822 O O . ARG A 1 351 ? -9.727 4.917 25.884 1.00 94.38 351 ARG A O 1
ATOM 2829 N N . PHE A 1 352 ? -10.020 2.696 26.129 1.00 97.06 352 PHE A N 1
ATOM 2830 C CA . PHE A 1 352 ? -9.122 2.312 25.041 1.00 97.06 352 PHE A CA 1
ATOM 2831 C C . PHE A 1 352 ? -9.584 2.877 23.690 1.00 97.06 352 PHE A C 1
ATOM 2833 O O . PHE A 1 352 ? -8.793 3.505 22.993 1.00 97.06 352 PHE A O 1
ATOM 2840 N N . LEU A 1 353 ? -10.859 2.696 23.328 1.00 96.75 353 LEU A N 1
ATOM 2841 C CA . LEU A 1 353 ? -11.392 3.195 22.055 1.00 96.75 353 LEU A CA 1
ATOM 2842 C C . LEU A 1 353 ? -11.372 4.723 21.974 1.00 96.75 353 LEU A C 1
ATOM 2844 O O . LEU A 1 353 ? -11.113 5.265 20.906 1.00 96.75 353 LEU A O 1
ATOM 2848 N N . ARG A 1 354 ? -11.579 5.421 23.095 1.00 96.75 354 ARG A N 1
ATOM 2849 C CA . ARG A 1 354 ? -11.409 6.875 23.181 1.00 96.75 354 ARG A CA 1
ATOM 2850 C C . ARG A 1 354 ? -9.968 7.278 22.892 1.00 96.75 354 ARG A C 1
ATOM 2852 O O . ARG A 1 354 ? -9.759 8.174 22.087 1.00 96.75 354 ARG A O 1
ATOM 2859 N N . LEU A 1 355 ? -8.989 6.626 23.522 1.00 97.94 355 LEU A N 1
ATOM 2860 C CA . LEU A 1 355 ? -7.571 6.893 23.262 1.00 97.94 355 LEU A CA 1
ATOM 2861 C C . LEU A 1 355 ? -7.205 6.603 21.804 1.00 97.94 355 LEU A C 1
ATOM 2863 O O . LEU A 1 355 ? -6.508 7.400 21.189 1.00 97.94 355 LEU A O 1
ATOM 2867 N N . LEU A 1 356 ? -7.719 5.510 21.235 1.00 98.50 356 LEU A N 1
ATOM 2868 C CA . LEU A 1 356 ? -7.517 5.165 19.830 1.00 98.50 356 LEU A CA 1
ATOM 2869 C C . LEU A 1 356 ? -8.122 6.218 18.885 1.00 98.50 356 LEU A C 1
ATOM 2871 O O . LEU A 1 356 ? -7.461 6.646 17.943 1.00 98.50 356 LEU A O 1
ATOM 2875 N N . LEU A 1 357 ? -9.352 6.667 19.157 1.00 97.94 357 LEU A N 1
ATOM 2876 C CA . LEU A 1 357 ? -10.015 7.738 18.411 1.00 97.94 357 LEU A CA 1
ATOM 2877 C C . LEU A 1 357 ? -9.221 9.042 18.487 1.00 97.94 357 LEU A C 1
ATOM 2879 O O . LEU A 1 357 ? -8.893 9.603 17.445 1.00 97.94 357 LEU A O 1
ATOM 2883 N N . LEU A 1 358 ? -8.850 9.481 19.694 1.00 98.12 358 LEU A N 1
ATOM 2884 C CA . LEU A 1 358 ? -8.033 10.679 19.899 1.00 98.12 358 LEU A CA 1
ATOM 2885 C C . LEU A 1 358 ? -6.699 10.578 19.153 1.00 98.12 358 LEU A C 1
ATOM 2887 O O . LEU A 1 358 ? -6.330 11.513 18.450 1.00 98.12 358 LEU A O 1
ATOM 2891 N N . ALA A 1 359 ? -6.024 9.428 19.228 1.00 98.56 359 ALA A N 1
ATOM 2892 C CA . ALA A 1 359 ? -4.761 9.186 18.535 1.00 98.56 359 ALA A CA 1
ATOM 2893 C C . ALA A 1 359 ? -4.874 9.275 17.008 1.00 98.56 359 ALA A C 1
ATOM 2895 O O . ALA A 1 359 ? -3.925 9.671 16.337 1.00 98.56 359 ALA A O 1
ATOM 2896 N N . SER A 1 360 ? -6.038 8.927 16.459 1.00 98.44 360 SER A N 1
ATOM 2897 C CA . SER A 1 360 ? -6.279 8.943 15.018 1.00 98.44 360 SER A CA 1
ATOM 2898 C C . SER A 1 360 ? -6.682 10.314 14.454 1.00 98.44 360 SER A C 1
ATOM 2900 O O . SER A 1 360 ? -6.561 10.527 13.250 1.00 98.44 360 SER A O 1
ATOM 2902 N N . ILE A 1 361 ? -7.120 11.265 15.290 1.00 98.38 361 ILE A N 1
ATOM 2903 C CA . ILE A 1 361 ? -7.531 12.611 14.843 1.00 98.38 361 ILE A CA 1
ATOM 2904 C C . ILE A 1 361 ? -6.363 13.390 14.208 1.00 98.38 361 ILE A C 1
ATOM 2906 O O . ILE A 1 361 ? -6.529 13.863 13.083 1.00 98.38 361 ILE A O 1
ATOM 2910 N N . PRO A 1 362 ? -5.167 13.487 14.831 1.00 98.38 362 PRO A N 1
ATOM 2911 C CA . PRO A 1 362 ? -4.003 14.100 14.189 1.00 98.38 362 PRO A CA 1
ATOM 2912 C C . PRO A 1 362 ? -3.663 13.474 12.835 1.00 98.38 362 PRO A C 1
ATOM 2914 O O . PRO A 1 362 ? -3.239 14.174 11.925 1.00 98.38 362 PRO A O 1
ATOM 2917 N N . MET A 1 363 ? -3.903 12.171 12.665 1.00 98.38 363 MET A N 1
ATOM 2918 C CA . MET A 1 363 ? -3.674 11.485 11.393 1.00 98.38 363 MET A CA 1
ATOM 2919 C C . MET A 1 363 ? -4.669 11.899 10.308 1.00 98.38 363 MET A C 1
ATOM 2921 O O . MET A 1 363 ? -4.285 12.015 9.148 1.00 98.38 363 MET A O 1
ATOM 2925 N N . ALA A 1 364 ? -5.926 12.169 10.669 1.00 98.06 364 ALA A N 1
ATOM 2926 C CA . ALA A 1 364 ? -6.893 12.748 9.741 1.00 98.06 364 ALA A CA 1
ATOM 2927 C C . ALA A 1 364 ? -6.458 14.154 9.293 1.00 98.06 364 ALA A C 1
ATOM 2929 O O . ALA A 1 364 ? -6.592 14.479 8.116 1.00 98.06 364 ALA A O 1
ATOM 2930 N N . PHE A 1 365 ? -5.860 14.952 10.188 1.00 98.00 365 PHE A N 1
ATOM 2931 C CA . PHE A 1 365 ? -5.259 16.232 9.803 1.00 98.00 365 PHE A CA 1
ATOM 2932 C C . PHE A 1 365 ? -4.037 16.064 8.893 1.00 98.00 365 PHE A C 1
ATOM 2934 O O . PHE A 1 365 ? -3.925 16.828 7.943 1.00 98.00 365 PHE A O 1
ATOM 2941 N N . ILE A 1 366 ? -3.175 15.058 9.110 1.00 98.12 366 ILE A N 1
ATOM 2942 C CA . ILE A 1 366 ? -2.114 14.708 8.141 1.00 98.12 366 ILE A CA 1
ATOM 2943 C C . ILE A 1 366 ? -2.736 14.401 6.782 1.00 98.12 366 ILE A C 1
ATOM 2945 O O . ILE A 1 366 ? -2.292 14.923 5.764 1.00 98.12 366 ILE A O 1
ATOM 2949 N N . ALA A 1 367 ? -3.790 13.586 6.769 1.00 97.88 367 ALA A N 1
ATOM 2950 C CA . ALA A 1 367 ? -4.414 13.131 5.540 1.00 97.88 367 ALA A CA 1
ATOM 2951 C C . ALA A 1 367 ? -5.038 14.263 4.716 1.00 97.88 367 ALA A C 1
ATOM 2953 O O . ALA A 1 367 ? -5.000 14.195 3.489 1.00 97.88 367 ALA A O 1
ATOM 2954 N N . LEU A 1 368 ? -5.568 15.304 5.364 1.00 96.12 368 LEU A N 1
ATOM 2955 C CA . LEU A 1 368 ? -6.120 16.491 4.700 1.00 96.12 368 LEU A CA 1
ATOM 2956 C C . LEU A 1 368 ? -5.064 17.358 3.993 1.00 96.12 368 LEU A C 1
ATOM 2958 O O . LEU A 1 368 ? -5.446 18.193 3.178 1.00 96.12 368 LEU A O 1
ATOM 2962 N N . GLY A 1 369 ? -3.771 17.165 4.267 1.00 95.88 369 GLY A N 1
ATOM 2963 C CA . GLY A 1 369 ? -2.697 17.994 3.721 1.00 95.88 369 GLY A CA 1
ATOM 2964 C C . GLY A 1 369 ? -2.281 19.145 4.634 1.00 95.88 369 GLY A C 1
ATOM 2965 O O . GLY A 1 369 ? -2.896 19.410 5.668 1.00 95.88 369 GLY A O 1
ATOM 2966 N N . GLU A 1 370 ? -1.188 19.812 4.282 1.00 95.56 370 GLU A N 1
ATOM 2967 C CA . GLU A 1 370 ? -0.734 21.065 4.904 1.00 95.56 370 GLU A CA 1
ATOM 2968 C C . GLU A 1 370 ? -1.629 22.237 4.503 1.00 95.56 370 GLU A C 1
ATOM 2970 O O . GLU A 1 370 ? -1.898 23.128 5.309 1.00 95.56 370 GLU A O 1
ATOM 2975 N N . THR A 1 371 ? -2.149 22.189 3.281 1.00 93.38 371 THR A N 1
ATOM 2976 C CA . THR A 1 371 ? -3.115 23.148 2.749 1.00 93.38 371 THR A CA 1
ATOM 2977 C C . THR A 1 371 ? -4.364 22.432 2.249 1.00 93.38 371 THR A C 1
ATOM 2979 O O . THR A 1 371 ? -4.294 21.306 1.747 1.00 93.38 371 THR A O 1
ATOM 2982 N N . TYR A 1 372 ? -5.522 23.076 2.376 1.00 88.56 372 TYR A N 1
ATOM 2983 C CA . TYR A 1 372 ? -6.782 22.573 1.838 1.00 88.56 372 TYR A CA 1
ATOM 2984 C C . TYR A 1 372 ? -7.506 23.676 1.069 1.00 88.56 372 TYR A C 1
ATOM 2986 O O . TYR A 1 372 ? -7.828 24.726 1.625 1.00 88.56 372 TYR A O 1
ATOM 2994 N N . GLU A 1 373 ? -7.763 23.430 -0.210 1.00 86.69 373 GLU A N 1
ATOM 2995 C CA . GLU A 1 373 ? -8.493 24.352 -1.075 1.00 86.69 373 GLU A CA 1
ATOM 2996 C C . GLU A 1 373 ? -10.003 24.236 -0.832 1.00 86.69 373 GLU A C 1
ATOM 2998 O O . GLU A 1 373 ? -10.579 23.143 -0.792 1.00 86.69 373 GLU A O 1
ATOM 3003 N N . LEU A 1 374 ? -10.652 25.383 -0.665 1.00 81.69 374 LEU A N 1
ATOM 3004 C CA . LEU A 1 374 ? -12.091 25.538 -0.494 1.00 81.69 374 LEU A CA 1
ATOM 3005 C C . LEU A 1 374 ? -12.651 26.351 -1.661 1.00 81.69 374 LEU A C 1
ATOM 3007 O O . LEU A 1 374 ? -11.959 27.195 -2.224 1.00 81.69 374 LEU A O 1
ATOM 3011 N N . ASP A 1 375 ? -13.911 26.078 -2.004 1.00 79.44 375 ASP A N 1
ATOM 3012 C CA . ASP A 1 375 ? -14.647 26.771 -3.070 1.00 79.44 375 ASP A CA 1
ATOM 3013 C C . ASP A 1 375 ? -13.870 26.835 -4.400 1.00 79.44 375 ASP A C 1
ATOM 3015 O O . ASP A 1 375 ? -13.532 27.898 -4.910 1.00 79.44 375 ASP A O 1
ATOM 3019 N N . ASN A 1 376 ? -13.505 25.660 -4.928 1.00 78.06 376 ASN A N 1
ATOM 3020 C CA . ASN A 1 376 ? -12.745 25.512 -6.177 1.00 78.06 376 ASN A CA 1
ATOM 3021 C C . ASN A 1 376 ? -11.427 26.315 -6.216 1.00 78.06 376 ASN A C 1
ATOM 3023 O O . ASN A 1 376 ? -11.028 26.803 -7.270 1.00 78.06 376 ASN A O 1
ATOM 3027 N N . GLY A 1 377 ? -10.761 26.452 -5.066 1.00 82.44 377 GLY A N 1
ATOM 3028 C CA . GLY A 1 377 ? -9.488 27.164 -4.947 1.00 82.44 377 GLY A CA 1
ATOM 3029 C C . GLY A 1 377 ? -9.626 28.659 -4.655 1.00 82.44 377 GLY A C 1
ATOM 3030 O O . GLY A 1 377 ? -8.609 29.338 -4.538 1.00 82.44 377 GLY A O 1
ATOM 3031 N N . ALA A 1 378 ? -10.846 29.183 -4.480 1.00 89.75 378 ALA A N 1
ATOM 3032 C CA . ALA A 1 378 ? -11.053 30.583 -4.102 1.00 89.75 378 ALA A CA 1
ATOM 3033 C C . ALA A 1 378 ? -10.509 30.905 -2.698 1.00 89.75 378 ALA A C 1
ATOM 3035 O O . ALA A 1 378 ? -10.108 32.039 -2.433 1.00 89.75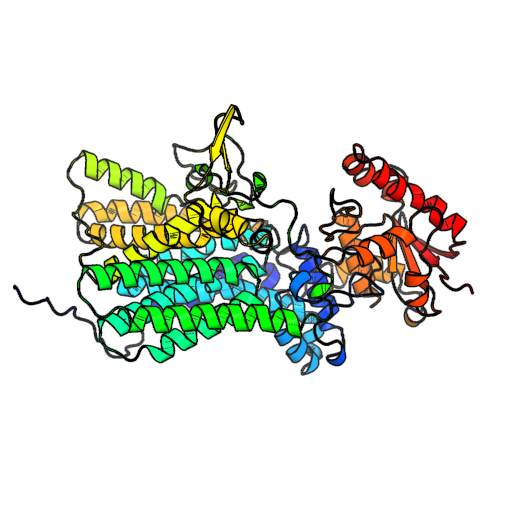 378 ALA A O 1
ATOM 3036 N N . TYR A 1 379 ? -10.455 29.910 -1.807 1.00 89.50 379 TYR A N 1
ATOM 3037 C CA . TYR A 1 379 ? -9.876 30.049 -0.472 1.00 89.50 379 TYR A CA 1
ATOM 3038 C C . TYR A 1 379 ? -8.909 28.909 -0.165 1.00 89.50 379 TYR A C 1
ATOM 3040 O O . TYR A 1 379 ? -9.153 27.754 -0.511 1.00 89.50 379 TYR A O 1
ATOM 3048 N N . VAL A 1 380 ? -7.841 29.219 0.571 1.00 91.25 380 VAL A N 1
ATOM 3049 C CA . VAL A 1 380 ? -6.885 28.226 1.073 1.00 91.25 380 VAL A CA 1
ATOM 3050 C C . VAL A 1 380 ? -6.934 28.201 2.594 1.00 91.25 380 VAL A C 1
ATOM 3052 O O . VAL A 1 380 ? -6.666 29.198 3.265 1.00 91.25 380 VAL A O 1
ATOM 3055 N N . PHE A 1 381 ? -7.260 27.038 3.148 1.00 90.62 381 PHE A N 1
ATOM 3056 C CA . PHE A 1 381 ? -7.139 26.758 4.570 1.00 90.62 381 PHE A CA 1
ATOM 3057 C C . PHE A 1 381 ? -5.746 26.193 4.872 1.00 90.62 381 PHE A C 1
ATOM 3059 O O . PHE A 1 381 ? -5.397 25.103 4.417 1.00 90.62 381 PHE A O 1
ATOM 3066 N N . ASN A 1 382 ? -4.959 26.920 5.668 1.00 94.25 382 ASN A N 1
ATOM 3067 C CA . ASN A 1 382 ? -3.671 26.445 6.176 1.00 94.25 382 ASN A CA 1
ATOM 3068 C C . ASN A 1 382 ? -3.894 25.545 7.399 1.00 94.25 382 ASN A C 1
ATOM 3070 O O . ASN A 1 382 ? -4.332 26.000 8.459 1.00 94.25 382 ASN A O 1
ATOM 3074 N N . ASN A 1 383 ? -3.589 24.260 7.259 1.00 95.25 383 ASN A N 1
ATOM 3075 C CA . ASN A 1 383 ? -3.867 23.242 8.260 1.00 95.25 383 ASN A CA 1
ATOM 3076 C C . ASN A 1 383 ? -2.756 23.154 9.320 1.00 95.25 383 ASN A C 1
ATOM 3078 O O . ASN A 1 383 ? -1.973 22.207 9.366 1.00 95.25 383 ASN A O 1
ATOM 3082 N N . TYR A 1 384 ? -2.727 24.121 10.240 1.00 96.25 384 TYR A N 1
ATOM 3083 C CA . TYR A 1 384 ? -1.774 24.147 11.361 1.00 96.25 384 TYR A CA 1
ATOM 3084 C C . TYR A 1 384 ? -1.951 22.995 12.363 1.00 96.25 384 TYR A C 1
ATOM 3086 O O . TYR A 1 384 ? -1.082 22.774 13.208 1.00 96.25 384 TYR A O 1
ATOM 3094 N N . LEU A 1 385 ? -3.065 22.259 12.282 1.00 96.44 385 LEU A N 1
ATOM 3095 C CA . LEU A 1 385 ? -3.327 21.073 13.100 1.00 96.44 385 LEU A CA 1
ATOM 3096 C C . LEU A 1 385 ? -2.639 19.817 12.554 1.00 96.44 385 LEU A C 1
ATOM 3098 O O . LEU A 1 385 ? -2.602 18.803 13.249 1.00 96.44 385 LEU A O 1
ATOM 3102 N N . ASN A 1 386 ? -2.089 19.870 11.339 1.00 97.12 386 ASN A N 1
ATOM 3103 C CA . ASN A 1 386 ? -1.313 18.792 10.747 1.00 97.12 386 ASN A CA 1
ATOM 3104 C C . ASN A 1 386 ? 0.074 18.682 11.426 1.00 97.12 386 ASN A C 1
ATOM 3106 O O . ASN A 1 386 ? 0.898 19.583 11.286 1.00 97.12 386 ASN A O 1
ATOM 3110 N N . PRO A 1 387 ? 0.406 17.577 12.121 1.00 97.12 387 PRO A N 1
ATOM 3111 C CA . PRO A 1 387 ? 1.746 17.367 12.675 1.00 97.12 387 PRO A CA 1
ATOM 3112 C C . PRO A 1 387 ? 2.863 17.368 11.621 1.00 97.12 387 PRO A C 1
ATOM 3114 O O . PRO A 1 387 ? 3.982 17.781 11.923 1.00 97.12 387 PRO A O 1
ATOM 3117 N N . PHE A 1 388 ? 2.581 16.930 10.389 1.00 97.19 388 PHE A N 1
ATOM 3118 C CA . PHE A 1 388 ? 3.562 16.939 9.303 1.00 97.19 388 PHE A CA 1
ATOM 3119 C C . PHE A 1 388 ? 3.890 18.349 8.824 1.00 97.19 388 PHE A C 1
ATOM 3121 O O . PHE A 1 388 ? 5.046 18.577 8.506 1.00 97.19 388 PHE A O 1
ATOM 3128 N N . PHE A 1 389 ? 2.961 19.306 8.918 1.00 96.62 389 PHE A N 1
ATOM 3129 C CA . PHE A 1 389 ? 3.255 20.720 8.653 1.00 96.62 389 PHE A CA 1
ATOM 3130 C C . PHE A 1 389 ? 4.412 21.234 9.520 1.00 96.62 389 PHE A C 1
ATOM 3132 O O . PHE A 1 389 ? 5.303 21.941 9.054 1.00 96.62 389 PHE A O 1
ATOM 3139 N N . TRP A 1 390 ? 4.431 20.858 10.800 1.00 96.75 390 TRP A N 1
ATOM 3140 C CA . TRP A 1 390 ? 5.501 21.256 11.715 1.00 96.75 390 TRP A CA 1
ATOM 3141 C C . TRP A 1 390 ? 6.769 20.431 11.519 1.00 96.75 390 TRP A C 1
ATOM 3143 O O . TRP A 1 390 ? 7.863 20.980 11.597 1.00 96.75 390 TRP A O 1
ATOM 3153 N N . LEU A 1 391 ? 6.638 19.132 11.234 1.00 96.19 391 LEU A N 1
ATOM 3154 C CA . LEU A 1 391 ? 7.790 18.274 10.954 1.00 96.19 391 LEU A CA 1
ATOM 3155 C C . LEU A 1 391 ? 8.507 18.679 9.658 1.00 96.19 391 LEU A C 1
ATOM 3157 O O . LEU A 1 391 ? 9.732 18.633 9.612 1.00 96.19 391 LEU A O 1
ATOM 3161 N N . HIS A 1 392 ? 7.767 19.128 8.644 1.00 96.12 392 HIS A N 1
ATOM 3162 C CA . HIS A 1 392 ? 8.304 19.604 7.371 1.00 96.12 392 HIS A CA 1
ATOM 3163 C C . HIS A 1 392 ? 9.217 20.813 7.564 1.00 96.12 392 HIS A C 1
ATOM 3165 O O . HIS A 1 392 ? 10.306 20.851 7.008 1.00 96.12 392 HIS A O 1
ATOM 3171 N N . LYS A 1 393 ? 8.857 21.729 8.472 1.00 95.06 393 LYS A N 1
ATOM 3172 C CA . LYS A 1 393 ? 9.722 22.858 8.856 1.00 95.06 393 LYS A CA 1
ATOM 3173 C C . LYS A 1 393 ? 11.045 22.438 9.502 1.00 95.06 393 LYS A C 1
ATOM 3175 O O . LYS A 1 393 ? 11.958 23.253 9.578 1.00 95.06 393 LYS A O 1
ATOM 3180 N N . LEU A 1 394 ? 11.135 21.209 10.013 1.00 96.38 394 LEU A N 1
ATOM 3181 C CA . LEU A 1 394 ? 12.351 20.661 10.618 1.00 96.38 394 LEU A CA 1
ATOM 3182 C C . LEU A 1 394 ? 13.151 19.807 9.629 1.00 96.38 394 LEU A C 1
ATOM 3184 O O . LEU A 1 394 ? 14.372 19.726 9.743 1.00 96.38 394 LEU A O 1
ATOM 3188 N N . THR A 1 395 ? 12.481 19.116 8.703 1.00 95.06 395 THR A N 1
ATOM 3189 C CA . THR A 1 395 ? 13.136 18.241 7.729 1.00 95.06 395 THR A CA 1
ATOM 3190 C C . THR A 1 395 ? 12.256 17.933 6.519 1.00 95.06 395 THR A C 1
ATOM 3192 O O . THR A 1 395 ? 11.129 17.452 6.651 1.00 95.06 395 THR A O 1
ATOM 3195 N N . ASP A 1 396 ? 12.839 18.040 5.325 1.00 93.56 396 ASP A N 1
ATOM 3196 C CA . ASP A 1 396 ? 12.179 17.651 4.072 1.00 93.56 396 ASP A CA 1
ATOM 3197 C C . ASP A 1 396 ? 11.953 16.140 3.950 1.00 93.56 396 ASP A C 1
ATOM 3199 O O . ASP A 1 396 ? 11.186 15.685 3.104 1.00 93.56 396 ASP A O 1
ATOM 3203 N N . ARG A 1 397 ? 12.568 15.322 4.815 1.00 93.06 397 ARG A N 1
ATOM 3204 C CA . ARG A 1 397 ? 12.386 13.861 4.802 1.00 93.06 397 ARG A CA 1
ATOM 3205 C C . ARG A 1 397 ? 10.938 13.444 5.049 1.00 93.06 397 ARG A C 1
ATOM 3207 O O . ARG A 1 397 ? 10.550 12.354 4.636 1.00 93.06 397 ARG A O 1
ATOM 3214 N N . VAL A 1 398 ? 10.120 14.290 5.684 1.00 94.94 398 VAL A N 1
ATOM 3215 C CA . VAL A 1 398 ? 8.682 14.014 5.842 1.00 94.94 398 VAL A CA 1
ATOM 3216 C C . VAL A 1 398 ? 7.967 13.922 4.492 1.00 94.94 398 VAL A C 1
ATOM 3218 O O . VAL A 1 398 ? 7.023 13.144 4.348 1.00 94.94 398 VAL A O 1
ATOM 3221 N N . THR A 1 399 ? 8.471 14.625 3.470 1.00 94.50 399 THR A N 1
ATOM 3222 C CA . THR A 1 399 ? 7.873 14.639 2.130 1.00 94.50 399 THR A CA 1
ATOM 3223 C C . THR A 1 399 ? 7.911 13.272 1.449 1.00 94.50 399 THR A C 1
ATOM 3225 O O . THR A 1 399 ? 7.111 12.994 0.556 1.00 94.50 399 THR A O 1
ATOM 3228 N N . GLN A 1 400 ? 8.753 12.349 1.932 1.00 92.25 400 GLN A N 1
ATOM 3229 C CA . GLN A 1 400 ? 8.768 10.953 1.491 1.00 92.25 400 GLN A CA 1
ATOM 3230 C C . GLN A 1 400 ? 7.398 10.267 1.652 1.00 92.25 400 GLN A C 1
ATOM 3232 O O . GLN A 1 400 ? 7.056 9.377 0.869 1.00 92.25 400 GLN A O 1
ATOM 3237 N N . PHE A 1 401 ? 6.564 10.738 2.584 1.00 94.62 401 PHE A N 1
ATOM 3238 C CA . PHE A 1 401 ? 5.171 10.324 2.752 1.00 94.62 401 PHE A CA 1
ATOM 3239 C C . PHE A 1 401 ? 4.189 11.161 1.904 1.00 94.62 401 PHE A C 1
ATOM 3241 O O . PHE A 1 401 ? 3.133 11.557 2.386 1.00 94.62 401 PHE A O 1
ATOM 3248 N N . ARG A 1 402 ? 4.512 11.416 0.627 1.00 93.56 402 ARG A N 1
ATOM 3249 C CA . ARG A 1 402 ? 3.727 12.270 -0.292 1.00 93.56 402 ARG A CA 1
ATOM 3250 C C . ARG A 1 402 ? 2.242 11.924 -0.431 1.00 93.56 402 ARG A C 1
ATOM 3252 O O . ARG A 1 402 ? 1.425 12.814 -0.644 1.00 93.56 402 ARG A O 1
ATOM 3259 N N . ALA A 1 403 ? 1.880 10.646 -0.308 1.00 95.12 403 ALA A N 1
ATOM 3260 C CA . ALA A 1 403 ? 0.494 10.195 -0.370 1.00 95.12 403 ALA A CA 1
ATOM 3261 C C . ALA A 1 403 ? -0.195 10.315 0.995 1.00 95.12 403 ALA A C 1
ATOM 3263 O O . ALA A 1 403 ? -0.448 9.319 1.681 1.00 95.12 403 ALA A O 1
ATOM 3264 N N . LEU A 1 404 ? -0.473 11.560 1.385 1.00 97.12 404 LEU A N 1
ATOM 3265 C CA . LEU A 1 404 ? -1.004 11.923 2.698 1.00 97.12 404 LEU A CA 1
ATOM 3266 C C . LEU A 1 404 ? -2.357 11.267 2.998 1.00 97.12 404 LEU A C 1
ATOM 3268 O O . LEU A 1 404 ? -2.589 10.844 4.129 1.00 97.12 404 LEU A O 1
ATOM 3272 N N . GLY A 1 405 ? -3.212 11.063 1.992 1.00 96.81 405 GLY A N 1
ATOM 3273 C CA . GLY A 1 405 ? -4.530 10.435 2.139 1.00 96.81 405 GLY A CA 1
ATOM 3274 C C . GLY A 1 405 ? -4.501 9.074 2.845 1.00 96.81 405 GLY A C 1
ATOM 3275 O O . GLY A 1 405 ? -5.451 8.713 3.533 1.00 96.81 405 GLY A O 1
ATOM 3276 N N . ARG A 1 406 ? -3.377 8.351 2.788 1.00 96.69 406 ARG A N 1
ATOM 3277 C CA . ARG A 1 406 ? -3.177 7.050 3.451 1.00 96.69 406 ARG A CA 1
ATOM 3278 C C . ARG A 1 406 ? -3.193 7.132 4.983 1.00 96.69 406 ARG A C 1
ATOM 3280 O O . ARG A 1 406 ? -3.514 6.149 5.649 1.00 96.69 406 ARG A O 1
ATOM 3287 N N . PHE A 1 407 ? -2.920 8.302 5.564 1.00 98.06 407 PHE A N 1
ATOM 3288 C CA . PHE A 1 407 ? -2.989 8.513 7.015 1.00 98.06 407 PHE A CA 1
ATOM 3289 C C . PHE A 1 407 ? -4.427 8.501 7.557 1.00 98.06 407 PHE A C 1
ATOM 3291 O O . PHE A 1 407 ? -4.616 8.413 8.769 1.00 98.06 407 PHE A O 1
ATOM 3298 N N . ILE A 1 408 ? -5.451 8.484 6.693 1.00 98.12 408 ILE A N 1
ATOM 3299 C CA . ILE A 1 408 ? -6.849 8.348 7.122 1.00 98.12 408 ILE A CA 1
ATOM 3300 C C . ILE A 1 408 ? -7.199 6.932 7.603 1.00 98.12 408 ILE A C 1
ATOM 3302 O O . ILE A 1 408 ? -8.190 6.746 8.311 1.00 98.12 408 ILE A O 1
ATOM 3306 N N . TRP A 1 409 ? -6.413 5.908 7.242 1.00 98.25 409 TRP A N 1
ATOM 3307 C CA . TRP A 1 409 ? -6.793 4.511 7.489 1.00 98.25 409 TRP A CA 1
ATOM 3308 C C . TRP A 1 409 ? -6.961 4.173 8.979 1.00 98.25 409 TRP A C 1
ATOM 3310 O O . TRP A 1 409 ? -7.964 3.538 9.319 1.00 98.25 409 TRP A O 1
ATOM 3320 N N . PRO A 1 410 ? -6.073 4.600 9.902 1.00 98.38 410 PRO A N 1
ATOM 3321 C CA . PRO A 1 410 ? -6.296 4.361 11.326 1.00 98.38 410 PRO A CA 1
ATOM 3322 C C . PRO A 1 410 ? -7.512 5.097 11.883 1.00 98.38 410 PRO A C 1
ATOM 3324 O O . PRO A 1 410 ? -8.182 4.547 12.753 1.00 98.38 410 PRO A O 1
ATOM 3327 N N . PHE A 1 411 ? -7.835 6.289 11.367 1.00 98.50 411 PHE A N 1
ATOM 3328 C CA . PHE A 1 411 ? -9.060 6.999 11.741 1.00 98.50 411 PHE A CA 1
ATOM 3329 C C . PHE A 1 411 ? -10.298 6.216 11.314 1.00 98.50 411 PHE A C 1
ATOM 3331 O O . PHE A 1 411 ? -11.193 6.007 12.129 1.00 98.50 411 PHE A O 1
ATOM 3338 N N . TRP A 1 412 ? -10.320 5.702 10.081 1.00 98.31 412 TRP A N 1
ATOM 3339 C CA . TRP A 1 412 ? -11.408 4.849 9.602 1.00 98.31 412 TRP A CA 1
ATOM 3340 C C . TRP A 1 412 ? -11.615 3.637 10.527 1.00 98.31 412 TRP A C 1
ATOM 3342 O O . TRP A 1 412 ? -12.726 3.405 11.006 1.00 98.31 412 TRP A O 1
ATOM 3352 N N . TRP A 1 413 ? -10.540 2.919 10.879 1.00 98.31 413 TRP A N 1
ATOM 3353 C CA . TRP A 1 413 ? -10.620 1.783 11.805 1.00 98.31 413 TRP A CA 1
ATOM 3354 C C . TRP A 1 413 ? -11.074 2.192 13.209 1.00 98.31 413 TRP A C 1
ATOM 3356 O O . TRP A 1 413 ? -11.968 1.558 13.771 1.00 98.31 413 TRP A O 1
ATOM 3366 N N . ALA A 1 414 ? -10.491 3.247 13.781 1.00 98.12 414 ALA A N 1
ATOM 3367 C CA . ALA A 1 414 ? -10.861 3.745 15.102 1.00 98.12 414 ALA A CA 1
ATOM 3368 C C . ALA A 1 414 ? -12.345 4.134 15.152 1.00 98.12 414 ALA A C 1
ATOM 3370 O O . ALA A 1 414 ? -13.041 3.793 16.110 1.00 98.12 414 ALA A O 1
ATOM 3371 N N . PHE A 1 415 ? -12.834 4.808 14.109 1.00 97.75 415 PHE A N 1
ATOM 3372 C CA . PHE A 1 415 ? -14.206 5.287 14.017 1.00 97.75 415 PHE A CA 1
ATOM 3373 C C . PHE A 1 415 ? -15.200 4.132 13.903 1.00 97.75 415 PHE A C 1
ATOM 3375 O O . PHE A 1 415 ? -16.150 4.064 14.681 1.00 97.75 415 PHE A O 1
ATOM 3382 N N . VAL A 1 416 ? -14.949 3.166 13.013 1.00 96.88 416 VAL A N 1
ATOM 3383 C CA . VAL A 1 416 ? -15.800 1.975 12.850 1.00 96.88 416 VAL A CA 1
ATOM 3384 C C . VAL A 1 416 ? -15.823 1.124 14.127 1.00 96.88 416 VAL A C 1
ATOM 3386 O O . VAL A 1 416 ? -16.889 0.657 14.543 1.00 96.88 416 VAL A O 1
ATOM 3389 N N . LEU A 1 417 ? -14.679 0.938 14.796 1.00 96.62 417 LEU A N 1
ATOM 3390 C CA . LEU A 1 417 ? -14.598 0.200 16.064 1.00 96.62 417 LEU A CA 1
ATOM 3391 C C . LEU A 1 417 ? -15.305 0.943 17.208 1.00 96.62 417 LEU A C 1
ATOM 3393 O O . LEU A 1 417 ? -16.034 0.326 17.989 1.00 96.62 417 LEU A O 1
ATOM 3397 N N . GLY A 1 418 ? -15.134 2.265 17.287 1.00 94.75 418 GLY A N 1
ATOM 3398 C CA . GLY A 1 418 ? -15.840 3.130 18.233 1.00 94.75 418 GLY A CA 1
ATOM 3399 C C . GLY A 1 418 ? -17.355 3.087 18.032 1.00 94.75 418 GLY A C 1
ATOM 3400 O O . GLY A 1 418 ? -18.104 2.887 18.991 1.00 94.75 418 GLY A O 1
ATOM 3401 N N . PHE A 1 419 ? -17.807 3.176 16.780 1.00 93.88 419 PHE A N 1
ATOM 3402 C CA . PHE A 1 419 ? -19.217 3.047 16.422 1.00 93.88 419 PHE A CA 1
ATOM 3403 C C . PHE A 1 419 ? -19.763 1.650 16.757 1.00 93.88 419 PHE A C 1
ATOM 3405 O O . PHE A 1 419 ? -20.841 1.527 17.335 1.00 93.88 419 PHE A O 1
ATOM 3412 N N . SER A 1 420 ? -18.988 0.591 16.510 1.00 92.94 420 SER A N 1
ATOM 3413 C CA . SER A 1 420 ? -19.359 -0.783 16.882 1.00 92.94 420 SER A CA 1
ATOM 3414 C C . SER A 1 420 ? -19.545 -0.941 18.396 1.00 92.94 420 SER A C 1
ATOM 3416 O O . SER A 1 420 ? -20.498 -1.577 18.846 1.00 92.94 420 SER A O 1
ATOM 3418 N N . TYR A 1 421 ? -18.682 -0.325 19.210 1.00 90.62 421 TYR A N 1
ATOM 3419 C CA . TYR A 1 421 ? -18.849 -0.291 20.667 1.00 90.62 421 TYR A CA 1
ATOM 3420 C C . TYR A 1 421 ? -20.111 0.468 21.093 1.00 90.62 421 TYR A C 1
ATOM 3422 O O . TYR A 1 421 ? -20.823 0.030 22.000 1.00 90.62 421 TYR A O 1
ATOM 3430 N N . TYR A 1 422 ? -20.418 1.580 20.426 1.00 87.56 422 TYR A N 1
ATOM 3431 C CA . TYR A 1 422 ? -21.636 2.346 20.676 1.00 87.56 422 TYR A CA 1
ATOM 3432 C C . TYR A 1 422 ? -22.896 1.518 20.367 1.00 87.56 422 TYR A C 1
ATOM 3434 O O . TYR A 1 422 ? -23.778 1.370 21.218 1.00 87.56 422 TYR A O 1
ATOM 3442 N N . VAL A 1 423 ? -22.914 0.850 19.211 1.00 84.75 423 VAL A N 1
ATOM 3443 C CA . VAL A 1 423 ? -23.940 -0.120 18.796 1.00 84.75 423 VAL A CA 1
ATOM 3444 C C . VAL A 1 423 ? -24.104 -1.267 19.804 1.00 84.75 423 VAL A C 1
ATOM 3446 O O . VAL A 1 423 ? -25.227 -1.703 20.071 1.00 84.75 423 VAL A O 1
ATOM 3449 N N . ALA A 1 424 ? -23.027 -1.731 20.445 1.00 83.94 424 ALA A N 1
ATOM 3450 C CA . ALA A 1 424 ? -23.116 -2.764 21.482 1.00 83.94 424 ALA A CA 1
ATOM 3451 C C . ALA A 1 424 ? -24.028 -2.353 22.655 1.00 83.94 424 ALA A C 1
ATOM 3453 O O . ALA A 1 424 ? -24.670 -3.201 23.280 1.00 83.94 424 ALA A O 1
ATOM 3454 N N . ARG A 1 425 ? -24.118 -1.051 22.955 1.00 82.38 425 ARG A N 1
ATOM 3455 C CA . ARG A 1 425 ? -24.990 -0.522 24.015 1.00 82.38 425 ARG A CA 1
ATOM 3456 C C . ARG A 1 425 ? -26.448 -0.474 23.586 1.00 82.38 425 ARG A C 1
ATOM 3458 O O . ARG A 1 425 ? -27.316 -0.742 24.414 1.00 82.38 425 ARG A O 1
ATOM 3465 N N . TRP A 1 426 ? -26.713 -0.234 22.304 1.00 83.38 426 TRP A N 1
ATOM 3466 C CA . TRP A 1 426 ? -28.064 -0.281 21.739 1.00 83.38 426 TRP A CA 1
ATOM 3467 C C . TRP A 1 426 ? -28.685 -1.670 21.836 1.00 83.38 426 TRP A C 1
ATOM 3469 O O . TRP A 1 426 ? -29.875 -1.786 22.105 1.00 83.38 426 TRP A O 1
ATOM 3479 N N . TRP A 1 427 ? -27.882 -2.731 21.707 1.00 81.06 427 TRP A N 1
ATOM 3480 C CA . TRP A 1 427 ? -28.370 -4.114 21.785 1.00 81.06 427 TRP A CA 1
ATOM 3481 C C . TRP A 1 427 ? -29.089 -4.447 23.106 1.00 81.06 427 TRP A C 1
ATOM 3483 O O . TRP A 1 427 ? -29.939 -5.344 23.168 1.00 81.06 427 TRP A O 1
ATOM 3493 N N . ARG A 1 428 ? -28.772 -3.708 24.177 1.00 80.19 428 ARG A N 1
ATOM 3494 C CA . ARG A 1 428 ? -29.421 -3.852 25.487 1.00 80.19 428 ARG A CA 1
ATOM 3495 C C . ARG A 1 428 ? -30.871 -3.355 25.488 1.00 80.19 428 ARG A C 1
ATOM 3497 O O . ARG A 1 428 ? -31.629 -3.758 26.361 1.00 80.19 428 ARG A O 1
ATOM 3504 N N . GLN A 1 429 ? -31.270 -2.541 24.512 1.00 83.06 429 GLN A N 1
ATOM 3505 C CA . GLN A 1 429 ? -32.626 -2.013 24.380 1.00 83.06 429 GLN A CA 1
ATOM 3506 C C . GLN A 1 429 ? -33.429 -2.829 23.349 1.00 83.06 429 GLN A C 1
ATOM 3508 O O . GLN A 1 429 ? -33.028 -2.882 22.186 1.00 83.06 429 GLN A O 1
ATOM 3513 N N . PRO A 1 430 ? -34.569 -3.449 23.721 1.00 84.62 430 PRO A N 1
ATOM 3514 C CA . PRO A 1 430 ? -35.313 -4.352 22.835 1.00 84.62 430 PRO A CA 1
ATOM 3515 C C . PRO A 1 430 ? -35.738 -3.720 21.504 1.00 84.62 430 PRO A C 1
ATOM 3517 O O . PRO A 1 430 ? -35.557 -4.335 20.457 1.00 84.62 430 PRO A O 1
ATOM 3520 N N . VAL A 1 431 ? -36.236 -2.480 21.536 1.00 82.38 431 VAL A N 1
ATOM 3521 C CA . VAL A 1 431 ? -36.723 -1.757 20.346 1.00 82.38 431 VAL A CA 1
ATOM 3522 C C . VAL A 1 431 ? -35.595 -1.492 19.343 1.00 82.38 431 VAL A C 1
ATOM 3524 O O . VAL A 1 431 ? -35.795 -1.607 18.137 1.00 82.38 431 VAL A O 1
ATOM 3527 N N . LEU A 1 432 ? -34.380 -1.216 19.826 1.00 86.06 432 LEU A N 1
ATOM 3528 C CA . LEU A 1 432 ? -33.229 -0.941 18.964 1.00 86.06 432 LEU A CA 1
ATOM 3529 C C . LEU A 1 432 ? -32.635 -2.205 18.330 1.00 86.06 432 LEU A C 1
ATOM 3531 O O . LEU A 1 432 ? -31.820 -2.100 17.419 1.00 86.06 432 LEU A O 1
ATOM 3535 N N . ARG A 1 433 ? -33.048 -3.413 18.739 1.00 87.06 433 ARG A N 1
ATOM 3536 C CA . ARG A 1 433 ? -32.539 -4.655 18.130 1.00 87.06 433 ARG A CA 1
ATOM 3537 C C . ARG A 1 433 ? -32.901 -4.764 16.652 1.00 87.06 433 ARG A C 1
ATOM 3539 O O . ARG A 1 433 ? -32.057 -5.181 15.866 1.00 87.06 433 ARG A O 1
ATOM 3546 N N . TRP A 1 434 ? -34.105 -4.347 16.261 1.00 88.62 434 TRP A N 1
ATOM 3547 C CA . TRP A 1 434 ? -34.530 -4.365 14.857 1.00 88.62 434 TRP A CA 1
ATOM 3548 C C . TRP A 1 434 ? -33.761 -3.362 14.000 1.00 88.62 434 TRP A C 1
ATOM 3550 O O . TRP A 1 434 ? -33.368 -3.688 12.883 1.00 88.62 434 TRP A O 1
ATOM 3560 N N . VAL A 1 435 ? -33.447 -2.189 14.557 1.00 89.50 435 VAL A N 1
ATOM 3561 C CA . VAL A 1 435 ? -32.529 -1.227 13.929 1.00 89.50 435 VAL A CA 1
ATOM 3562 C C . VAL A 1 435 ? -31.171 -1.881 13.682 1.00 89.50 435 VAL A C 1
ATOM 3564 O O . VAL A 1 435 ? -30.622 -1.773 12.592 1.00 89.50 435 VAL A O 1
ATOM 3567 N N . LEU A 1 436 ? -30.632 -2.604 14.665 1.00 89.25 436 LEU A N 1
ATOM 3568 C CA . LEU A 1 436 ? -29.342 -3.278 14.519 1.00 89.25 436 LEU A CA 1
ATOM 3569 C C . LEU A 1 436 ? -29.366 -4.394 13.476 1.00 89.25 436 LEU A C 1
ATOM 3571 O O . LEU A 1 436 ? -28.374 -4.573 12.770 1.00 89.25 436 LEU A O 1
ATOM 3575 N N . VAL A 1 437 ? -30.481 -5.116 13.345 1.00 91.38 437 VAL A N 1
ATOM 3576 C CA . VAL A 1 437 ? -30.680 -6.069 12.244 1.00 91.38 437 VAL A CA 1
ATOM 3577 C C . VAL A 1 437 ? -30.647 -5.335 10.904 1.00 91.38 437 VAL A C 1
ATOM 3579 O O . VAL A 1 437 ? -29.883 -5.737 10.032 1.00 91.38 437 VAL A O 1
ATOM 3582 N N . ALA A 1 438 ? -31.380 -4.228 10.757 1.00 94.25 438 ALA A N 1
ATOM 3583 C CA . ALA A 1 438 ? -31.374 -3.429 9.531 1.00 94.25 438 ALA A CA 1
ATOM 3584 C C . ALA A 1 438 ? -29.968 -2.903 9.185 1.00 94.25 438 ALA A C 1
ATOM 3586 O O . ALA A 1 438 ? -29.506 -3.092 8.064 1.00 94.25 438 ALA A O 1
ATOM 3587 N N . LEU A 1 439 ? -29.236 -2.341 10.154 1.00 94.88 439 LEU A N 1
ATOM 3588 C CA . LEU A 1 439 ? -27.851 -1.894 9.949 1.00 94.88 439 LEU A CA 1
ATOM 3589 C C . LEU A 1 439 ? -26.920 -3.056 9.572 1.00 94.88 439 LEU A C 1
ATOM 3591 O O . LEU A 1 439 ? -26.059 -2.906 8.709 1.00 94.88 439 LEU A O 1
ATOM 3595 N N . SER A 1 440 ? -27.104 -4.227 10.184 1.00 94.94 440 SER A N 1
ATOM 3596 C CA . SER A 1 440 ? -26.337 -5.432 9.846 1.00 94.94 440 SER A CA 1
ATOM 3597 C C . SER A 1 440 ? -26.616 -5.907 8.418 1.00 94.94 440 SER A C 1
ATOM 3599 O O . SER A 1 440 ? -25.700 -6.370 7.746 1.00 94.94 440 SER A O 1
ATOM 3601 N N . LEU A 1 441 ? -27.850 -5.762 7.922 1.00 96.19 441 LEU A N 1
ATOM 3602 C CA . LEU A 1 441 ? -28.177 -6.053 6.524 1.00 96.19 441 LEU A CA 1
ATOM 3603 C C . LEU A 1 441 ? -27.462 -5.088 5.571 1.00 96.19 441 LEU A C 1
ATOM 3605 O O . LEU A 1 441 ? -26.909 -5.543 4.575 1.00 96.19 441 LEU A O 1
ATOM 3609 N N . LEU A 1 442 ? -27.391 -3.793 5.900 1.00 96.38 442 LEU A N 1
ATOM 3610 C CA . LEU A 1 442 ? -26.617 -2.823 5.112 1.00 96.38 442 LEU A CA 1
ATOM 3611 C C . LEU A 1 442 ? -25.134 -3.204 5.037 1.00 96.38 442 LEU A C 1
ATOM 3613 O O . LEU A 1 442 ? -24.546 -3.184 3.960 1.00 96.38 442 LEU A O 1
ATOM 3617 N N . LEU A 1 443 ? -24.553 -3.632 6.162 1.00 96.69 443 LEU A N 1
ATOM 3618 C CA . LEU A 1 443 ? -23.176 -4.125 6.217 1.00 96.69 443 LEU A CA 1
ATOM 3619 C C . LEU A 1 443 ? -22.950 -5.334 5.294 1.00 96.69 443 LEU A C 1
ATOM 3621 O O . LEU A 1 443 ? -21.930 -5.414 4.612 1.00 96.69 443 LEU A O 1
ATOM 3625 N N . VAL A 1 444 ? -23.896 -6.280 5.277 1.00 97.31 444 VAL A N 1
ATOM 3626 C CA . VAL A 1 444 ? -23.847 -7.459 4.397 1.00 97.31 444 VAL A CA 1
ATOM 3627 C C . VAL A 1 444 ? -23.954 -7.053 2.928 1.00 97.31 444 VAL A C 1
ATOM 3629 O O . VAL A 1 444 ? -23.229 -7.609 2.105 1.00 97.31 444 VAL A O 1
ATOM 3632 N N . LEU A 1 445 ? -24.825 -6.097 2.591 1.00 97.50 445 LEU A N 1
ATOM 3633 C CA . LEU A 1 445 ? -24.977 -5.597 1.222 1.00 97.50 445 LEU A CA 1
ATOM 3634 C C . LEU A 1 445 ? -23.687 -4.942 0.721 1.00 97.50 445 LEU A C 1
ATOM 3636 O O . LEU A 1 445 ? -23.199 -5.325 -0.340 1.00 97.50 445 LEU A O 1
ATOM 3640 N N . ASP A 1 446 ? -23.085 -4.054 1.517 1.00 97.38 446 ASP A N 1
ATOM 3641 C CA . ASP A 1 446 ? -21.805 -3.426 1.175 1.00 97.38 446 ASP A CA 1
ATOM 3642 C C . ASP A 1 446 ? -20.699 -4.472 0.990 1.00 97.38 446 ASP A C 1
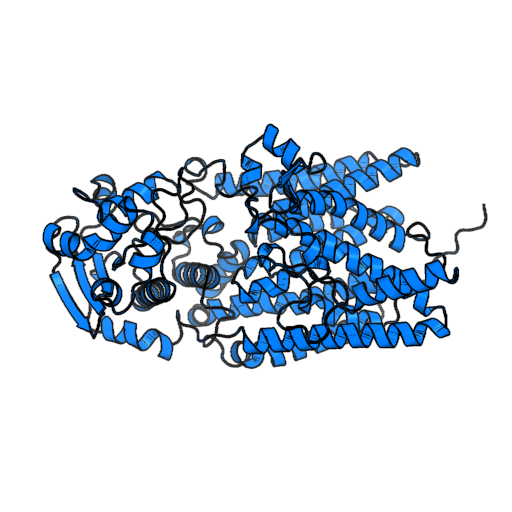ATOM 3644 O O . ASP A 1 446 ? -19.941 -4.425 0.020 1.00 97.38 446 ASP A O 1
ATOM 3648 N N . ALA A 1 447 ? -20.608 -5.452 1.898 1.00 97.81 447 ALA A N 1
ATOM 3649 C CA . ALA A 1 447 ? -19.591 -6.498 1.819 1.00 97.81 447 ALA A CA 1
ATOM 3650 C C . ALA A 1 447 ? -19.795 -7.404 0.599 1.00 97.81 447 ALA A C 1
ATOM 3652 O O . ALA A 1 447 ? -18.830 -7.766 -0.072 1.00 97.81 447 ALA A O 1
ATOM 3653 N N . ARG A 1 448 ? -21.046 -7.751 0.277 1.00 97.94 448 ARG A N 1
ATOM 3654 C CA . ARG A 1 448 ? -21.404 -8.498 -0.936 1.00 97.94 448 ARG A CA 1
ATOM 3655 C C . ARG A 1 448 ? -20.989 -7.734 -2.190 1.00 97.94 448 ARG A C 1
ATOM 3657 O O . ARG A 1 448 ? -20.411 -8.339 -3.093 1.00 97.94 448 ARG A O 1
ATOM 3664 N N . ASP A 1 449 ? -21.273 -6.436 -2.247 1.00 98.00 449 ASP A N 1
ATOM 3665 C CA . ASP A 1 449 ? -20.934 -5.586 -3.389 1.00 98.00 449 ASP A CA 1
ATOM 3666 C C . ASP A 1 449 ? -19.411 -5.473 -3.559 1.00 98.00 449 ASP A C 1
ATOM 3668 O O . ASP A 1 449 ? -18.904 -5.680 -4.664 1.00 98.00 449 ASP A O 1
ATOM 3672 N N . ALA A 1 450 ? -18.669 -5.279 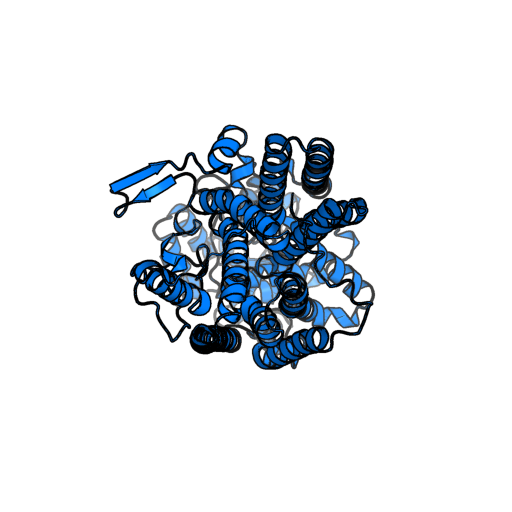-2.463 1.00 97.56 450 ALA A N 1
ATOM 3673 C CA . ALA A 1 450 ? -17.205 -5.284 -2.463 1.00 97.56 450 ALA A CA 1
ATOM 3674 C C . ALA A 1 450 ? -16.625 -6.640 -2.909 1.00 97.56 450 ALA A C 1
ATOM 3676 O O . ALA A 1 450 ? -15.773 -6.697 -3.793 1.00 97.56 450 ALA A O 1
ATOM 3677 N N . MET A 1 451 ? -17.119 -7.757 -2.366 1.00 98.06 451 MET A N 1
ATOM 3678 C CA . MET A 1 451 ? -16.684 -9.103 -2.764 1.00 98.06 451 MET A CA 1
ATOM 3679 C C . MET A 1 451 ? -16.966 -9.390 -4.243 1.00 98.06 451 MET A C 1
ATOM 3681 O O . MET A 1 451 ? -16.121 -9.958 -4.939 1.00 98.06 451 MET A O 1
ATOM 3685 N N . ARG A 1 452 ? -18.132 -8.971 -4.757 1.00 97.94 452 ARG A N 1
ATOM 3686 C CA . ARG A 1 452 ? -18.450 -9.069 -6.189 1.00 97.94 452 ARG A CA 1
ATOM 3687 C C . ARG A 1 452 ? -17.473 -8.240 -7.015 1.00 97.94 452 ARG A C 1
ATOM 3689 O O . ARG A 1 452 ? -16.997 -8.742 -8.029 1.00 97.94 452 ARG A O 1
ATOM 3696 N N . PHE A 1 453 ? -17.178 -7.019 -6.576 1.00 97.06 453 PHE A N 1
ATOM 3697 C CA . PHE A 1 453 ? -16.231 -6.130 -7.234 1.00 97.06 453 PHE A CA 1
ATOM 3698 C C . PHE A 1 453 ? -14.835 -6.751 -7.328 1.00 97.06 453 PHE A C 1
ATOM 3700 O O . PHE A 1 453 ? -14.288 -6.807 -8.430 1.00 97.06 453 PHE A O 1
ATOM 3707 N N . TYR A 1 454 ? -14.285 -7.279 -6.230 1.00 97.19 454 TYR A N 1
ATOM 3708 C CA . TYR A 1 454 ? -12.975 -7.936 -6.257 1.00 97.19 454 TYR A CA 1
ATOM 3709 C C . TYR A 1 454 ? -12.989 -9.168 -7.158 1.00 97.19 454 TYR A C 1
ATOM 3711 O O . TYR A 1 454 ? -12.097 -9.322 -7.985 1.00 97.19 454 TYR A O 1
ATOM 3719 N N . ARG A 1 455 ? -14.038 -9.996 -7.104 1.00 96.94 455 ARG A N 1
ATOM 3720 C CA . ARG A 1 455 ? -14.160 -11.177 -7.974 1.00 96.94 455 ARG A CA 1
ATOM 3721 C C . ARG A 1 455 ? -14.078 -10.841 -9.469 1.00 96.94 455 ARG A C 1
ATOM 3723 O O . ARG A 1 455 ? -13.628 -11.681 -10.241 1.00 96.94 455 ARG A O 1
ATOM 3730 N N . THR A 1 456 ? -14.559 -9.669 -9.887 1.00 95.00 456 THR A N 1
ATOM 3731 C CA . THR A 1 456 ? -14.617 -9.279 -11.308 1.00 95.00 456 THR A CA 1
ATOM 3732 C C . THR A 1 456 ? -13.501 -8.338 -11.751 1.00 95.00 456 THR A C 1
ATOM 3734 O O . THR A 1 456 ? -13.235 -8.274 -12.942 1.00 95.00 456 THR A O 1
ATOM 3737 N N . ASN A 1 457 ? -12.874 -7.602 -10.831 1.00 94.81 457 ASN A N 1
ATOM 3738 C CA . ASN A 1 457 ? -11.864 -6.577 -11.138 1.00 94.81 457 ASN A CA 1
ATOM 3739 C C . ASN A 1 457 ? -10.467 -6.938 -10.606 1.00 94.81 457 ASN A C 1
ATOM 3741 O O . ASN A 1 457 ? -9.617 -6.065 -10.456 1.00 94.81 457 ASN A O 1
ATOM 3745 N N . THR A 1 458 ? -10.251 -8.212 -10.283 1.00 94.81 458 THR A N 1
ATOM 3746 C CA . THR A 1 458 ? -8.955 -8.798 -9.916 1.00 94.81 458 THR A CA 1
ATOM 3747 C C . THR A 1 458 ? -8.838 -10.179 -10.567 1.00 94.81 458 THR A C 1
ATOM 3749 O O . THR A 1 458 ? -9.830 -10.681 -11.104 1.00 94.81 458 THR A O 1
ATOM 3752 N N . GLN A 1 459 ? -7.673 -10.826 -10.463 1.00 95.19 459 GLN A N 1
ATOM 3753 C CA . GLN A 1 459 ? -7.391 -12.158 -11.033 1.00 95.19 459 GLN A CA 1
ATOM 3754 C C . GLN A 1 459 ? -7.270 -12.117 -12.559 1.00 95.19 459 GLN A C 1
ATOM 3756 O O . GLN A 1 459 ? -8.083 -12.683 -13.298 1.00 95.19 459 GLN A O 1
ATOM 3761 N N . PHE A 1 460 ? -6.240 -11.421 -13.017 1.00 94.81 460 PHE A N 1
ATOM 3762 C CA . PHE A 1 460 ? -5.882 -11.302 -14.425 1.00 94.81 460 PHE A CA 1
ATOM 3763 C C . PHE A 1 460 ? -4.872 -12.388 -14.808 1.00 94.81 460 PHE A C 1
ATOM 3765 O O . PHE A 1 460 ? -4.157 -12.862 -13.923 1.00 94.81 460 PHE A O 1
ATOM 3772 N N . PRO A 1 461 ? -4.805 -12.798 -16.087 1.00 94.06 461 PRO A N 1
ATOM 3773 C CA . PRO A 1 461 ? -3.809 -13.762 -16.544 1.00 94.06 461 PRO A CA 1
ATOM 3774 C C . PRO A 1 461 ? -2.394 -13.348 -16.135 1.00 94.06 461 PRO A C 1
ATOM 3776 O O . PRO A 1 461 ? -2.034 -12.175 -16.215 1.00 94.06 461 PRO A O 1
ATOM 3779 N N . ASN A 1 462 ? -1.587 -14.302 -15.690 1.00 94.06 462 ASN A N 1
ATOM 3780 C CA . ASN A 1 462 ? -0.207 -14.040 -15.321 1.00 94.06 462 ASN A CA 1
ATOM 3781 C C . ASN A 1 462 ? 0.648 -13.850 -16.577 1.00 94.06 462 ASN A C 1
ATOM 3783 O O . ASN A 1 462 ? 1.154 -14.802 -17.166 1.00 94.06 462 ASN A O 1
ATOM 3787 N N . PHE A 1 463 ? 0.838 -12.593 -16.965 1.00 88.62 463 PHE A N 1
ATOM 3788 C CA . PHE A 1 463 ? 1.632 -12.244 -18.136 1.00 88.62 463 PHE A CA 1
ATOM 3789 C C . PHE A 1 463 ? 3.118 -12.573 -17.983 1.00 88.62 463 PHE A C 1
ATOM 3791 O O . PHE A 1 463 ? 3.786 -12.721 -18.994 1.00 88.62 463 PHE A O 1
ATOM 3798 N N . LEU A 1 464 ? 3.641 -12.698 -16.762 1.00 92.50 464 LEU A N 1
ATOM 3799 C CA . LEU A 1 464 ? 5.082 -12.766 -16.513 1.00 92.50 464 LEU A CA 1
ATOM 3800 C C . LEU A 1 464 ? 5.650 -14.184 -16.552 1.00 92.50 464 LEU A C 1
ATOM 3802 O O . LEU A 1 464 ? 6.800 -14.359 -16.950 1.00 92.50 464 LEU A O 1
ATOM 3806 N N . THR A 1 465 ? 4.888 -15.180 -16.093 1.00 85.38 465 THR A N 1
ATOM 3807 C CA . THR A 1 465 ? 5.406 -16.553 -15.958 1.00 85.38 465 THR A CA 1
ATOM 3808 C C . THR A 1 465 ? 4.495 -17.642 -16.509 1.00 85.38 465 THR A C 1
ATOM 3810 O O . THR A 1 465 ? 4.958 -18.773 -16.591 1.00 85.38 465 THR A O 1
ATOM 3813 N N . ALA A 1 466 ? 3.243 -17.352 -16.884 1.00 79.06 466 ALA A N 1
ATOM 3814 C CA . ALA A 1 466 ? 2.388 -18.365 -17.503 1.00 79.06 466 ALA A CA 1
ATOM 3815 C C . ALA A 1 466 ? 2.706 -18.524 -19.000 1.00 79.06 466 ALA A C 1
ATOM 3817 O O . ALA A 1 466 ? 3.022 -17.551 -19.694 1.00 79.06 466 ALA A O 1
ATOM 3818 N N . ASP A 1 467 ? 2.575 -19.749 -19.509 1.00 80.56 467 ASP A N 1
ATOM 3819 C CA . ASP A 1 467 ? 3.013 -20.106 -20.863 1.00 80.56 467 ASP A CA 1
ATOM 3820 C C . ASP A 1 467 ? 2.217 -19.377 -21.954 1.00 80.56 467 ASP A C 1
ATOM 3822 O O . ASP A 1 467 ? 2.793 -18.721 -22.819 1.00 80.56 467 ASP A O 1
ATOM 3826 N N . ALA A 1 468 ? 0.881 -19.429 -21.905 1.00 81.06 468 ALA A N 1
ATOM 3827 C CA . ALA A 1 468 ? 0.052 -18.861 -22.971 1.00 81.06 468 ALA A CA 1
ATOM 3828 C C . ALA A 1 468 ? 0.237 -17.337 -23.148 1.00 81.06 468 ALA A C 1
ATOM 3830 O O . ALA A 1 468 ? 0.418 -16.898 -24.285 1.00 81.06 468 ALA A O 1
ATOM 3831 N N . PRO A 1 469 ? 0.256 -16.512 -22.079 1.00 82.00 469 PRO A N 1
ATOM 3832 C CA . PRO A 1 469 ? 0.542 -15.085 -22.216 1.00 82.00 469 PRO A CA 1
ATOM 3833 C C . PRO A 1 469 ? 1.969 -14.749 -22.667 1.00 82.00 469 PRO A C 1
ATOM 3835 O O . PRO A 1 469 ? 2.168 -13.690 -23.259 1.00 82.00 469 PRO A O 1
ATOM 3838 N N . THR A 1 470 ? 2.962 -15.596 -22.372 1.00 86.25 470 THR A N 1
ATOM 3839 C CA . THR A 1 470 ? 4.375 -15.344 -22.722 1.00 86.25 470 THR A CA 1
ATOM 3840 C C . THR A 1 470 ? 4.764 -15.877 -24.101 1.00 86.25 470 THR A C 1
ATOM 3842 O O . THR A 1 470 ? 5.789 -15.462 -24.647 1.00 86.25 470 THR A O 1
ATOM 3845 N N . LEU A 1 471 ? 3.928 -16.727 -24.706 1.00 88.69 471 LEU A N 1
ATOM 3846 C CA . LEU A 1 471 ? 4.159 -17.351 -26.008 1.00 88.69 471 LEU A CA 1
ATOM 3847 C C . LEU A 1 471 ? 4.579 -16.372 -27.123 1.00 88.69 471 LEU A C 1
ATOM 3849 O O . LEU A 1 471 ? 5.522 -16.704 -27.842 1.00 88.69 471 LEU A O 1
ATOM 3853 N N . PRO A 1 472 ? 3.984 -15.169 -27.282 1.00 91.38 472 PRO A N 1
ATOM 3854 C CA . PRO A 1 472 ? 4.427 -14.238 -28.321 1.00 91.38 472 PRO A CA 1
ATOM 3855 C C . PRO A 1 472 ? 5.898 -13.825 -28.162 1.00 91.38 472 PRO A C 1
ATOM 3857 O O . PRO A 1 472 ? 6.637 -13.787 -29.142 1.00 91.38 472 PRO A O 1
ATOM 3860 N N . MET A 1 473 ? 6.352 -13.591 -26.925 1.00 93.88 473 MET A N 1
ATOM 3861 C CA . MET A 1 473 ? 7.749 -13.238 -26.639 1.00 93.88 473 MET A CA 1
ATOM 3862 C C . MET A 1 473 ? 8.685 -14.445 -26.770 1.00 93.88 473 MET A C 1
ATOM 3864 O O . MET A 1 473 ? 9.824 -14.296 -27.220 1.00 93.88 473 MET A O 1
ATOM 3868 N N . GLN A 1 474 ? 8.207 -15.648 -26.434 1.00 92.19 474 GLN A N 1
ATOM 3869 C CA . GLN A 1 474 ? 8.941 -16.897 -26.667 1.00 92.19 474 GLN A CA 1
ATOM 3870 C C . GLN A 1 474 ? 9.154 -17.150 -28.163 1.00 92.19 474 GLN A C 1
ATOM 3872 O O . GLN A 1 474 ? 10.260 -17.481 -28.573 1.00 92.19 474 GLN A O 1
ATOM 3877 N N . GLN A 1 475 ? 8.134 -16.943 -28.996 1.00 93.31 475 GLN A N 1
ATOM 3878 C CA . GLN A 1 475 ? 8.249 -17.072 -30.452 1.00 93.31 475 GLN A CA 1
ATOM 3879 C C . GLN A 1 475 ? 9.200 -16.025 -31.039 1.00 93.31 475 GLN A C 1
ATOM 3881 O O . GLN A 1 475 ? 10.053 -16.366 -31.858 1.00 93.31 475 GLN A O 1
ATOM 3886 N N . LEU A 1 476 ? 9.114 -14.782 -30.556 1.00 94.06 476 LEU A N 1
ATOM 3887 C CA . LEU A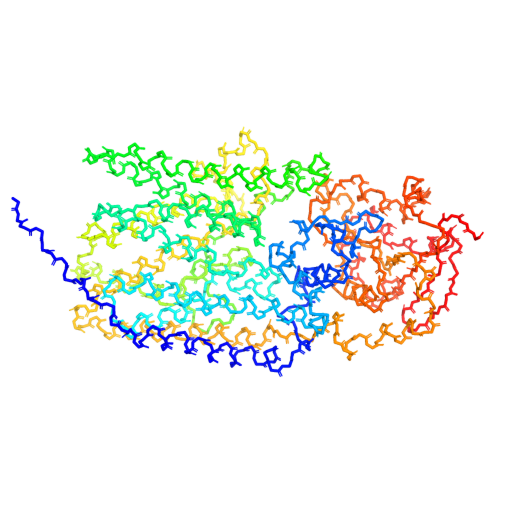 1 476 ? 9.962 -13.679 -31.007 1.00 94.06 476 LEU A CA 1
ATOM 3888 C C . LEU A 1 476 ? 11.459 -13.943 -30.756 1.00 94.06 476 LEU A C 1
ATOM 3890 O O . LEU A 1 476 ? 12.300 -13.494 -31.536 1.00 94.06 476 LEU A O 1
ATOM 3894 N N . THR A 1 477 ? 11.796 -14.667 -29.681 1.00 94.62 477 THR A N 1
ATOM 3895 C CA . THR A 1 477 ? 13.183 -14.852 -29.212 1.00 94.62 477 THR A CA 1
ATOM 3896 C C . THR A 1 477 ? 13.705 -16.286 -29.255 1.00 94.62 477 THR A C 1
ATOM 3898 O O . THR A 1 477 ? 14.907 -16.482 -29.105 1.00 94.62 477 THR A O 1
ATOM 3901 N N . GLY A 1 478 ? 12.859 -17.292 -29.486 1.00 91.19 478 GLY A N 1
ATOM 3902 C CA . GLY A 1 478 ? 13.209 -18.710 -29.316 1.00 91.19 478 GLY A CA 1
ATOM 3903 C C . GLY A 1 478 ? 14.294 -19.237 -30.260 1.00 91.19 478 GLY A C 1
ATOM 3904 O O . GLY A 1 478 ? 14.874 -20.289 -30.013 1.00 91.19 478 GLY A O 1
ATOM 3905 N N . TRP A 1 479 ? 14.596 -18.498 -31.325 1.00 92.44 479 TRP A N 1
ATOM 3906 C CA . TRP A 1 479 ? 15.660 -18.792 -32.286 1.00 92.44 479 TRP A CA 1
ATOM 3907 C C . TRP A 1 479 ? 17.010 -18.138 -31.911 1.00 92.44 479 TRP A C 1
ATOM 3909 O O . TRP A 1 479 ? 18.033 -18.429 -32.533 1.00 92.44 479 TRP A O 1
ATOM 3919 N N . LEU A 1 480 ? 17.032 -17.249 -30.910 1.00 94.19 480 LEU A N 1
ATOM 3920 C CA . LEU A 1 480 ? 18.190 -16.445 -30.518 1.00 94.19 480 LEU A CA 1
ATOM 3921 C C . LEU A 1 480 ? 18.997 -17.120 -29.399 1.00 94.19 480 LEU A C 1
ATOM 3923 O O . LEU A 1 480 ? 18.445 -17.572 -28.398 1.00 94.19 480 LEU A O 1
ATOM 3927 N N . ASN A 1 481 ? 20.332 -17.115 -29.498 1.00 93.75 481 ASN A N 1
ATOM 3928 C CA . ASN A 1 481 ? 21.181 -17.494 -28.364 1.00 93.75 481 ASN A CA 1
ATOM 3929 C C . ASN A 1 481 ? 21.292 -16.329 -27.368 1.00 93.75 481 ASN A C 1
ATOM 3931 O O . ASN A 1 481 ? 22.166 -15.467 -27.476 1.00 93.75 481 ASN A O 1
ATOM 3935 N N . LEU A 1 482 ? 20.399 -16.321 -26.382 1.00 92.50 482 LEU A N 1
ATOM 3936 C CA . LEU A 1 482 ? 20.240 -15.234 -25.413 1.00 92.50 482 LEU A CA 1
ATOM 3937 C C . LEU A 1 482 ? 21.460 -15.000 -24.511 1.00 92.50 482 LEU A C 1
ATOM 3939 O O . LEU A 1 482 ? 21.654 -13.887 -24.031 1.00 92.50 482 LEU A O 1
ATOM 3943 N N . LYS A 1 483 ? 22.336 -16.001 -24.329 1.00 93.19 483 LYS A N 1
ATOM 3944 C CA . LYS A 1 483 ? 23.582 -15.843 -23.550 1.00 93.19 483 LYS A CA 1
ATOM 3945 C C . LYS A 1 483 ? 24.531 -14.809 -24.162 1.00 93.19 483 LYS A C 1
ATOM 3947 O O . LYS A 1 483 ? 25.358 -14.233 -23.451 1.00 93.19 483 LYS A O 1
ATOM 3952 N N . ASN A 1 484 ? 24.379 -14.553 -25.460 1.00 95.38 484 ASN A N 1
ATOM 3953 C CA . ASN A 1 484 ? 25.178 -13.593 -26.207 1.00 95.38 484 ASN A CA 1
ATOM 3954 C C . ASN A 1 484 ? 24.762 -12.141 -25.965 1.00 95.38 484 ASN A C 1
ATOM 3956 O O . ASN A 1 484 ? 25.402 -11.267 -26.527 1.00 95.38 484 ASN A O 1
ATOM 3960 N N . TYR A 1 485 ? 23.726 -11.869 -25.171 1.00 97.69 485 TYR A N 1
ATOM 3961 C CA . TYR A 1 485 ? 23.238 -10.516 -24.916 1.00 97.69 485 TYR A CA 1
ATOM 3962 C C . TYR A 1 485 ? 23.369 -10.162 -23.437 1.00 97.69 485 TYR A C 1
ATOM 3964 O O . TYR A 1 485 ? 23.278 -11.036 -22.571 1.00 97.69 485 TYR A O 1
ATOM 3972 N N . GLN A 1 486 ? 23.605 -8.883 -23.142 1.00 97.06 486 GLN A N 1
ATOM 3973 C CA . GLN A 1 486 ? 23.760 -8.411 -21.759 1.00 97.06 486 GLN A CA 1
ATOM 3974 C C . GLN A 1 486 ? 22.477 -7.833 -21.153 1.00 97.06 486 GLN A C 1
ATOM 3976 O O . GLN A 1 486 ? 22.258 -7.980 -19.953 1.00 97.06 486 GLN A O 1
ATOM 3981 N N . ALA A 1 487 ? 21.625 -7.205 -21.966 1.00 98.00 487 ALA A N 1
ATOM 3982 C CA . ALA A 1 487 ? 20.414 -6.524 -21.516 1.00 98.00 487 ALA A CA 1
ATOM 3983 C C . ALA A 1 487 ? 19.430 -6.303 -22.673 1.00 98.00 487 ALA A C 1
ATOM 3985 O O . ALA A 1 487 ? 19.762 -6.555 -23.835 1.00 98.00 487 ALA A O 1
ATOM 3986 N N . ILE A 1 488 ? 18.241 -5.801 -22.339 1.00 98.50 488 ILE A N 1
ATOM 3987 C CA . ILE A 1 488 ? 17.224 -5.351 -23.289 1.00 98.50 488 ILE A CA 1
ATOM 3988 C C . ILE A 1 488 ? 17.051 -3.833 -23.196 1.00 98.50 488 ILE A C 1
ATOM 3990 O O . ILE A 1 488 ? 16.766 -3.316 -22.117 1.00 98.50 488 ILE A O 1
ATOM 3994 N N . LEU A 1 489 ? 17.135 -3.127 -24.322 1.00 98.19 489 LEU A N 1
ATOM 3995 C CA . LEU A 1 489 ? 16.752 -1.718 -24.440 1.00 98.19 489 LEU A CA 1
ATOM 3996 C C . LEU A 1 489 ? 15.384 -1.614 -25.135 1.00 98.19 489 LEU A C 1
ATOM 3998 O O . LEU A 1 489 ? 15.285 -1.953 -26.317 1.00 98.19 489 LEU A O 1
ATOM 4002 N N . PRO A 1 490 ? 14.322 -1.178 -24.439 1.00 97.69 490 PRO A N 1
ATOM 4003 C CA . PRO A 1 490 ? 13.016 -1.014 -25.062 1.00 97.69 490 PRO A CA 1
ATOM 4004 C C . PRO A 1 490 ? 12.890 0.321 -25.807 1.00 97.69 490 PRO A C 1
ATOM 4006 O O . PRO A 1 490 ? 13.285 1.365 -25.291 1.00 97.69 490 PRO A O 1
ATOM 4009 N N . LEU A 1 491 ? 12.278 0.275 -26.990 1.00 97.12 491 LEU A N 1
ATOM 4010 C CA . LEU A 1 491 ? 11.857 1.402 -27.819 1.00 97.12 491 LEU A CA 1
ATOM 4011 C C . LEU A 1 491 ? 10.352 1.232 -28.151 1.00 97.12 491 LEU A C 1
ATOM 4013 O O . LEU A 1 491 ? 9.976 0.200 -28.709 1.00 97.12 491 LEU A O 1
ATOM 4017 N N . PRO A 1 492 ? 9.455 2.176 -27.807 1.00 95.94 492 PRO A N 1
ATOM 4018 C CA . PRO A 1 492 ? 9.721 3.453 -27.147 1.00 95.94 492 PRO A CA 1
ATOM 4019 C C . PRO A 1 492 ? 10.421 3.332 -25.795 1.00 95.94 492 PRO A C 1
ATOM 4021 O O . PRO A 1 492 ? 10.082 2.465 -24.982 1.00 95.94 492 PRO A O 1
ATOM 4024 N N . TYR A 1 493 ? 11.407 4.208 -25.591 1.00 95.69 493 TYR A N 1
ATOM 4025 C CA . TYR A 1 493 ? 12.152 4.294 -24.345 1.00 95.69 493 TYR A CA 1
ATOM 4026 C C . TYR A 1 493 ? 11.268 4.870 -23.247 1.00 95.69 493 TYR A C 1
ATOM 4028 O O . TYR A 1 493 ? 10.526 5.831 -23.457 1.00 95.69 493 TYR A O 1
ATOM 4036 N N . PHE A 1 494 ? 11.380 4.295 -22.056 1.00 95.31 494 PHE A N 1
ATOM 4037 C CA . PHE A 1 494 ? 10.696 4.788 -20.876 1.00 95.31 494 PHE A CA 1
ATOM 4038 C C . PHE A 1 494 ? 11.614 4.735 -19.666 1.00 95.31 494 PHE A C 1
ATOM 4040 O O . PHE A 1 494 ? 12.471 3.859 -19.514 1.00 95.31 494 PHE A O 1
ATOM 4047 N N . HIS A 1 495 ? 11.393 5.683 -18.772 1.00 94.62 495 HIS A N 1
ATOM 4048 C CA . HIS A 1 495 ? 12.134 5.793 -17.537 1.00 94.62 495 HIS A CA 1
ATOM 4049 C C . HIS A 1 495 ? 11.266 6.542 -16.532 1.00 94.62 495 HIS A C 1
ATOM 4051 O O . HIS A 1 495 ? 10.885 7.678 -16.775 1.00 94.62 495 HIS A O 1
ATOM 4057 N N . SER A 1 496 ? 10.943 5.928 -15.400 1.00 92.62 496 SER A N 1
ATOM 4058 C CA . SER A 1 496 ? 10.122 6.534 -14.351 1.00 92.62 496 SER A CA 1
ATOM 4059 C C . SER A 1 496 ? 10.690 6.194 -12.979 1.00 92.62 496 SER A C 1
ATOM 4061 O O . SER A 1 496 ? 11.153 5.073 -12.753 1.00 92.62 496 SER A O 1
ATOM 4063 N N . GLY A 1 497 ? 10.694 7.176 -12.075 1.00 88.06 497 GLY A N 1
ATOM 4064 C CA . GLY A 1 497 ? 11.138 6.990 -10.689 1.00 88.06 497 GLY A CA 1
ATOM 4065 C C . GLY A 1 497 ? 12.194 7.955 -10.162 1.00 88.06 497 GLY A C 1
ATOM 4066 O O . GLY A 1 497 ? 12.470 7.918 -8.963 1.00 88.06 497 GLY A O 1
ATOM 4067 N N . SER A 1 498 ? 12.775 8.813 -11.006 1.00 87.69 498 SER A N 1
ATOM 4068 C CA . SER A 1 498 ? 13.647 9.902 -10.542 1.00 87.69 498 SER A CA 1
ATOM 4069 C C . SER A 1 498 ? 12.800 11.049 -9.983 1.00 87.69 498 SER A C 1
ATOM 4071 O O . SER A 1 498 ? 11.802 11.436 -10.590 1.00 87.69 498 SER A O 1
ATOM 4073 N N . GLU A 1 499 ? 13.202 11.601 -8.837 1.00 84.69 499 GLU A N 1
ATOM 4074 C CA . GLU A 1 499 ? 12.569 12.786 -8.229 1.00 84.69 499 GLU A CA 1
ATOM 4075 C C . GLU A 1 499 ? 13.320 14.080 -8.562 1.00 84.69 499 GLU A C 1
ATOM 4077 O O . GLU A 1 499 ? 13.252 15.054 -7.818 1.00 84.69 499 GLU A O 1
ATOM 4082 N N . GLU A 1 500 ? 14.058 14.103 -9.667 1.00 83.94 500 GLU A N 1
ATOM 4083 C CA . GLU A 1 500 ? 14.678 15.334 -10.144 1.00 83.94 500 GLU A CA 1
ATOM 4084 C C . GLU A 1 500 ? 13.639 16.421 -10.442 1.00 83.94 500 GLU A C 1
ATOM 4086 O O . GLU A 1 500 ? 12.483 16.135 -10.783 1.00 83.94 500 GLU A O 1
ATOM 4091 N N . GLU A 1 501 ? 14.058 17.677 -10.301 1.00 76.75 501 GLU A N 1
ATOM 4092 C CA . GLU A 1 501 ? 13.216 18.847 -10.518 1.00 76.75 501 GLU A CA 1
ATOM 4093 C C . GLU A 1 501 ? 12.528 18.804 -11.894 1.00 76.75 501 GLU A C 1
ATOM 4095 O O . GLU A 1 501 ? 13.104 18.406 -12.911 1.00 76.75 501 GLU A O 1
ATOM 4100 N N . GLY A 1 502 ? 11.234 19.134 -11.914 1.00 74.62 502 GLY A N 1
ATOM 4101 C CA . GLY A 1 502 ? 10.412 19.092 -13.128 1.00 74.62 502 GLY A CA 1
ATOM 4102 C C . GLY A 1 502 ? 10.200 17.691 -13.720 1.00 74.62 502 GLY A C 1
ATOM 4103 O O . GLY A 1 502 ? 9.656 17.570 -14.821 1.00 74.62 502 GLY A O 1
ATOM 4104 N N . TYR A 1 503 ? 10.611 16.623 -13.022 1.00 82.94 503 TYR A N 1
ATOM 4105 C CA . TYR A 1 503 ? 10.584 15.248 -13.525 1.00 82.94 503 TYR A CA 1
ATOM 4106 C C . TYR A 1 503 ? 11.281 15.111 -14.886 1.00 82.94 503 TYR A C 1
ATOM 4108 O O . TYR A 1 503 ? 10.793 14.390 -15.764 1.00 82.94 503 TYR A O 1
ATOM 4116 N N . ARG A 1 504 ? 12.392 15.829 -15.094 1.00 86.31 504 ARG A N 1
ATOM 4117 C CA . ARG A 1 504 ? 13.055 15.986 -16.400 1.00 86.31 504 ARG A CA 1
ATOM 4118 C C . ARG A 1 504 ? 13.291 14.663 -17.133 1.00 86.31 504 ARG A C 1
ATOM 4120 O O . ARG A 1 504 ? 12.894 14.533 -18.284 1.00 86.31 504 ARG A O 1
ATOM 4127 N N . PHE A 1 505 ? 13.813 13.653 -16.440 1.00 89.12 505 PHE A N 1
ATOM 4128 C CA . PHE A 1 505 ? 14.117 12.329 -17.008 1.00 89.12 505 PHE A CA 1
ATOM 4129 C C . PHE A 1 505 ? 12.994 11.293 -16.840 1.00 89.12 505 PHE A C 1
ATOM 4131 O O . PHE A 1 505 ? 13.243 10.088 -16.880 1.00 89.12 505 PHE A O 1
ATOM 4138 N N . THR A 1 506 ? 11.758 11.741 -16.594 1.00 91.38 506 THR A N 1
ATOM 4139 C CA . THR A 1 506 ? 10.599 10.847 -16.463 1.00 91.38 506 THR A CA 1
ATOM 4140 C C . THR A 1 506 ? 9.777 10.804 -17.749 1.00 91.38 506 THR A C 1
ATOM 4142 O O . THR A 1 506 ? 9.132 11.796 -18.103 1.00 91.38 506 THR A O 1
ATOM 4145 N N . ILE A 1 507 ? 9.767 9.644 -18.401 1.00 93.44 507 ILE A N 1
ATOM 4146 C CA . ILE A 1 507 ? 8.846 9.244 -19.466 1.00 93.44 507 ILE A CA 1
ATOM 4147 C C . ILE A 1 507 ? 8.096 8.015 -18.946 1.00 93.44 507 ILE A C 1
ATOM 4149 O O . ILE A 1 507 ? 8.671 6.928 -18.848 1.00 93.44 507 ILE A O 1
ATOM 4153 N N . ASP A 1 508 ? 6.835 8.203 -18.559 1.00 92.69 508 ASP A N 1
ATOM 4154 C CA . ASP A 1 508 ? 6.002 7.109 -18.065 1.00 92.69 508 ASP A CA 1
ATOM 4155 C C . ASP A 1 508 ? 5.621 6.171 -19.216 1.00 92.69 508 ASP A C 1
ATOM 4157 O O . ASP A 1 508 ? 5.201 6.651 -20.272 1.00 92.69 508 ASP A O 1
ATOM 4161 N N . PRO A 1 509 ? 5.760 4.847 -19.040 1.00 93.50 509 PRO A N 1
ATOM 4162 C CA . PRO A 1 509 ? 5.417 3.916 -20.095 1.00 93.50 509 PRO A CA 1
ATOM 4163 C C . PRO A 1 509 ? 3.909 3.758 -20.263 1.00 93.50 509 PRO A C 1
ATOM 4165 O O . PRO A 1 509 ? 3.165 3.749 -19.278 1.00 93.50 509 PRO A O 1
ATOM 4168 N N . ASP A 1 510 ? 3.493 3.495 -21.501 1.00 94.62 510 ASP A N 1
ATOM 4169 C CA . ASP A 1 510 ? 2.214 2.835 -21.764 1.00 94.62 510 ASP A CA 1
ATOM 4170 C C . ASP A 1 510 ? 2.191 1.448 -21.100 1.00 94.62 510 ASP A C 1
ATOM 4172 O O . ASP A 1 510 ? 3.212 0.748 -21.039 1.00 94.62 510 ASP A O 1
ATOM 4176 N N . GLU A 1 511 ? 1.024 1.020 -20.618 1.00 91.75 511 GLU A N 1
ATOM 4177 C CA . GLU A 1 511 ? 0.894 -0.259 -19.915 1.00 91.75 511 GLU A CA 1
ATOM 4178 C C . GLU A 1 511 ? 1.275 -1.426 -20.825 1.00 91.75 511 GLU A C 1
ATOM 4180 O O . GLU A 1 511 ? 2.043 -2.292 -20.408 1.00 91.75 511 GLU A O 1
ATOM 4185 N N . VAL A 1 512 ? 0.830 -1.400 -22.086 1.00 92.88 512 VAL A N 1
ATOM 4186 C CA . VAL A 1 512 ? 1.142 -2.435 -23.083 1.00 92.88 512 VAL A CA 1
ATOM 4187 C C . VAL A 1 512 ? 2.648 -2.530 -23.327 1.00 92.88 512 VAL A C 1
ATOM 4189 O O . VAL A 1 512 ? 3.204 -3.627 -23.258 1.00 92.88 512 VAL A O 1
ATOM 4192 N N . GLN A 1 513 ? 3.329 -1.397 -23.524 1.00 94.38 513 GLN A N 1
ATOM 4193 C CA . GLN A 1 513 ? 4.779 -1.378 -23.733 1.00 94.38 513 GLN A CA 1
ATOM 4194 C C . GLN A 1 513 ? 5.536 -1.916 -22.513 1.00 94.38 513 GLN A C 1
ATOM 4196 O O . GLN A 1 513 ? 6.440 -2.747 -22.651 1.00 94.38 513 GLN A O 1
ATOM 4201 N N . SER A 1 514 ? 5.165 -1.488 -21.300 1.00 93.94 514 SER A N 1
ATOM 4202 C CA . SER A 1 514 ? 5.815 -2.006 -20.088 1.00 93.94 514 SER A CA 1
ATOM 4203 C C . SER A 1 514 ? 5.559 -3.502 -19.899 1.00 93.94 514 SER A C 1
ATOM 4205 O O . SER A 1 514 ? 6.485 -4.241 -19.582 1.00 93.94 514 SER A O 1
ATOM 4207 N N . ASN A 1 515 ? 4.347 -3.979 -20.188 1.00 94.00 515 ASN A N 1
ATOM 4208 C CA . ASN A 1 515 ? 4.006 -5.392 -20.084 1.00 94.00 515 ASN A CA 1
ATOM 4209 C C . ASN A 1 515 ? 4.822 -6.229 -21.072 1.00 94.00 515 ASN A C 1
ATOM 4211 O O . ASN A 1 515 ? 5.494 -7.159 -20.639 1.00 94.00 515 ASN A O 1
ATOM 4215 N N . ASN A 1 516 ? 4.853 -5.868 -22.358 1.00 94.75 5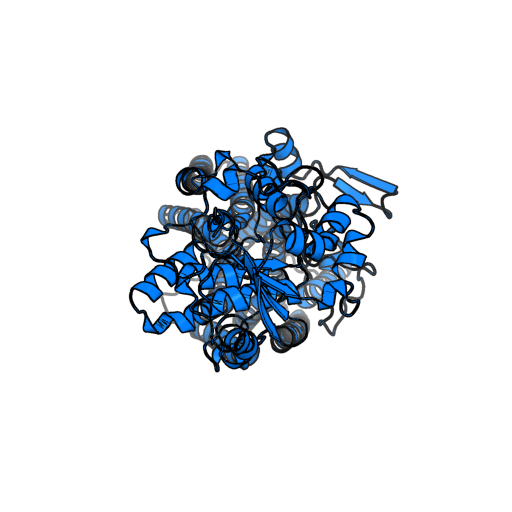16 ASN A N 1
ATOM 4216 C CA . ASN A 1 516 ? 5.619 -6.594 -23.379 1.00 94.75 516 ASN A CA 1
ATOM 4217 C C . ASN A 1 516 ? 7.111 -6.676 -23.029 1.00 94.75 516 ASN A C 1
ATOM 4219 O O . ASN A 1 516 ? 7.740 -7.721 -23.180 1.00 94.75 516 ASN A O 1
ATOM 4223 N N . THR A 1 517 ? 7.680 -5.590 -22.508 1.00 96.06 517 THR A N 1
ATOM 4224 C CA . THR A 1 517 ? 9.104 -5.531 -22.149 1.00 96.06 517 THR A CA 1
ATOM 4225 C C . THR A 1 517 ? 9.415 -6.311 -20.870 1.00 96.06 517 THR A C 1
ATOM 4227 O O . THR A 1 517 ? 10.422 -7.020 -20.827 1.00 96.06 517 THR A O 1
ATOM 4230 N N . TYR A 1 518 ? 8.528 -6.297 -19.868 1.00 96.75 518 TYR A N 1
ATOM 4231 C CA . TYR A 1 518 ? 8.625 -7.201 -18.716 1.00 96.75 518 TYR A CA 1
ATOM 4232 C C . TYR A 1 518 ? 8.515 -8.663 -19.140 1.00 96.75 518 TYR A C 1
ATOM 4234 O O . TYR A 1 518 ? 9.328 -9.477 -18.713 1.00 96.75 518 TYR A O 1
ATOM 4242 N N . GLN A 1 519 ? 7.570 -9.006 -20.016 1.00 95.56 519 GLN A N 1
ATOM 4243 C CA . GLN A 1 519 ? 7.443 -10.360 -20.556 1.00 95.56 519 GLN A CA 1
ATOM 4244 C C . GLN A 1 519 ? 8.707 -10.797 -21.288 1.00 95.56 519 GLN A C 1
ATOM 4246 O O . GLN A 1 519 ? 9.209 -11.890 -21.040 1.00 95.56 519 GLN A O 1
ATOM 4251 N N . LEU A 1 520 ? 9.251 -9.937 -22.148 1.00 95.75 520 LEU A N 1
ATOM 4252 C CA . LEU A 1 520 ? 10.481 -10.211 -22.876 1.00 95.75 520 LEU A CA 1
ATOM 4253 C C . LEU A 1 520 ? 11.656 -10.439 -21.918 1.00 95.75 520 LEU A C 1
ATOM 4255 O O . LEU A 1 520 ? 12.395 -11.409 -22.073 1.00 95.75 520 LEU A O 1
ATOM 4259 N N . SER A 1 521 ? 11.801 -9.605 -20.886 1.00 96.81 521 SER A N 1
ATOM 4260 C CA . SER A 1 521 ? 12.807 -9.803 -19.835 1.00 96.81 521 SER A CA 1
ATOM 4261 C C . SER A 1 521 ? 12.613 -11.136 -19.105 1.00 96.81 521 SER A C 1
ATOM 4263 O O . SER A 1 521 ? 13.569 -11.885 -18.904 1.00 96.81 521 SER A O 1
ATOM 4265 N N . MET A 1 522 ? 11.370 -11.499 -18.783 1.00 95.19 522 MET A N 1
ATOM 4266 C CA . MET A 1 522 ? 11.060 -12.764 -18.119 1.00 95.19 522 MET A CA 1
ATOM 4267 C C . MET A 1 522 ? 11.300 -13.987 -19.010 1.00 95.19 522 MET A C 1
ATOM 4269 O O . MET A 1 522 ? 11.763 -15.010 -18.511 1.00 95.19 522 MET A O 1
ATOM 4273 N N . VAL A 1 523 ? 11.022 -13.911 -20.308 1.00 94.44 523 VAL A N 1
ATOM 4274 C CA . VAL A 1 523 ? 11.290 -15.006 -21.252 1.00 94.44 523 VAL A CA 1
ATOM 4275 C C . VAL A 1 523 ? 12.788 -15.164 -21.500 1.00 94.44 523 VAL A C 1
ATOM 4277 O O . VAL A 1 523 ? 13.289 -16.282 -21.574 1.00 94.44 523 VAL A O 1
ATOM 4280 N N . THR A 1 524 ? 13.513 -14.052 -21.605 1.00 94.75 524 THR A N 1
ATOM 4281 C CA . THR A 1 524 ? 14.925 -14.071 -22.005 1.00 94.75 524 THR A CA 1
ATOM 4282 C C . THR A 1 524 ? 15.902 -14.218 -20.840 1.00 94.75 524 THR A C 1
ATOM 4284 O O . THR A 1 524 ? 17.050 -14.611 -21.042 1.00 94.75 524 THR A O 1
ATOM 4287 N N . GLY A 1 525 ? 15.475 -13.868 -19.624 1.00 94.25 525 GLY A N 1
ATOM 4288 C CA . GLY A 1 525 ? 16.346 -13.734 -18.456 1.00 94.25 525 GLY A CA 1
ATOM 4289 C C . GLY A 1 525 ? 17.244 -12.491 -18.485 1.00 94.25 525 GLY A C 1
ATOM 4290 O O . GLY A 1 525 ? 18.098 -12.349 -17.611 1.00 94.25 525 GLY A O 1
ATOM 4291 N N . LEU A 1 526 ? 17.076 -11.599 -19.468 1.00 96.94 526 LEU A N 1
ATOM 4292 C CA . LEU A 1 526 ? 17.875 -10.383 -19.607 1.00 96.94 526 LEU A CA 1
ATOM 4293 C C . LEU A 1 526 ? 17.259 -9.222 -18.811 1.00 96.94 526 LEU A C 1
ATOM 4295 O O . LEU A 1 526 ? 16.036 -9.054 -18.822 1.00 96.94 526 LEU A O 1
ATOM 4299 N N . PRO A 1 527 ? 18.075 -8.387 -18.150 1.00 97.44 527 PRO A N 1
ATOM 4300 C CA . PRO A 1 527 ? 17.593 -7.205 -17.445 1.00 97.44 527 PRO A CA 1
ATOM 4301 C C . PRO A 1 527 ? 17.212 -6.080 -18.419 1.00 97.44 527 PRO A C 1
ATOM 4303 O O . PRO A 1 527 ? 17.703 -6.024 -19.549 1.00 97.44 527 PRO A O 1
ATOM 4306 N N . LEU A 1 528 ? 16.358 -5.156 -17.975 1.00 98.19 528 LEU A N 1
ATOM 4307 C CA . LEU A 1 528 ? 15.934 -4.006 -18.774 1.00 98.19 528 LEU A CA 1
ATOM 4308 C C . LEU A 1 528 ? 16.845 -2.787 -18.564 1.00 98.19 528 LEU A C 1
ATOM 4310 O O . LEU A 1 528 ? 17.090 -2.379 -17.430 1.00 98.19 528 LEU A O 1
ATOM 4314 N N . MET A 1 529 ? 17.229 -2.121 -19.655 1.00 97.38 529 MET A N 1
ATOM 4315 C CA . MET A 1 529 ? 17.838 -0.776 -19.685 1.00 97.38 529 MET A CA 1
ATOM 4316 C C . MET A 1 529 ? 16.787 0.342 -19.566 1.00 97.38 529 MET A C 1
ATOM 4318 O O . MET A 1 529 ? 16.957 1.442 -20.077 1.00 97.38 529 MET A O 1
ATOM 4322 N N . SER A 1 530 ? 15.673 0.048 -18.904 1.00 95.81 530 SER A N 1
ATOM 4323 C CA . SER A 1 530 ? 14.582 0.975 -18.601 1.00 95.81 530 SER A CA 1
ATOM 4324 C C . SER A 1 530 ? 14.211 0.839 -17.133 1.00 95.81 530 SER A C 1
ATOM 4326 O O . SER A 1 530 ? 14.423 -0.221 -16.529 1.00 95.81 530 SER A O 1
ATOM 4328 N N . ASN A 1 531 ? 13.593 1.869 -16.564 1.00 95.31 531 ASN A N 1
ATOM 4329 C CA . ASN A 1 531 ? 13.247 1.876 -15.150 1.00 95.31 531 ASN A CA 1
ATOM 4330 C C . ASN A 1 531 ? 11.784 2.261 -14.906 1.00 95.31 531 ASN A C 1
ATOM 4332 O O . ASN A 1 531 ? 11.243 3.142 -15.569 1.00 95.31 531 ASN A O 1
ATOM 4336 N N . LYS A 1 532 ? 11.160 1.612 -13.920 1.00 94.06 532 LYS A N 1
ATOM 4337 C CA . LYS A 1 532 ? 9.868 2.007 -13.341 1.00 94.06 532 LYS A CA 1
ATOM 4338 C C . LYS A 1 532 ? 9.903 1.681 -11.848 1.00 94.06 532 LYS A C 1
ATOM 4340 O O . LYS A 1 532 ? 9.312 0.703 -11.405 1.00 94.06 532 LYS A O 1
ATOM 4345 N N . THR A 1 533 ? 10.649 2.468 -11.083 1.00 92.56 533 THR A N 1
ATOM 4346 C CA . THR A 1 533 ? 10.805 2.318 -9.622 1.00 92.56 533 THR A CA 1
ATOM 4347 C C . THR A 1 533 ? 10.545 3.663 -8.938 1.00 92.56 533 THR A C 1
ATOM 4349 O O . THR A 1 533 ? 9.939 4.544 -9.545 1.00 92.56 533 THR A O 1
ATOM 4352 N N . ALA A 1 534 ? 10.901 3.839 -7.666 1.00 90.12 534 ALA A N 1
ATOM 4353 C CA . ALA A 1 534 ? 10.750 5.109 -6.956 1.00 90.12 534 ALA A CA 1
ATOM 4354 C C . ALA A 1 534 ? 12.083 5.575 -6.364 1.00 90.12 534 ALA A C 1
ATOM 4356 O O . ALA A 1 534 ? 12.850 4.763 -5.875 1.00 90.12 534 ALA A O 1
ATOM 4357 N N . ARG A 1 535 ? 12.329 6.888 -6.315 1.00 90.69 535 ARG A N 1
ATOM 4358 C CA . ARG A 1 535 ? 13.548 7.474 -5.714 1.00 90.69 535 ARG A CA 1
ATOM 4359 C C . ARG A 1 535 ? 14.845 6.936 -6.321 1.00 90.69 535 ARG A C 1
ATOM 4361 O O . ARG A 1 535 ? 15.828 6.731 -5.601 1.00 90.69 535 ARG A O 1
ATOM 4368 N N . LEU A 1 536 ? 14.836 6.715 -7.633 1.00 92.94 536 LEU A N 1
ATOM 4369 C CA . LEU A 1 536 ? 16.053 6.397 -8.365 1.00 92.94 536 LEU A CA 1
ATOM 4370 C C . LEU A 1 536 ? 17.030 7.580 -8.230 1.00 92.94 536 LEU A C 1
ATOM 4372 O O . LEU A 1 536 ? 16.587 8.726 -8.379 1.00 92.94 536 LEU A O 1
ATOM 4376 N N . PRO A 1 537 ? 18.330 7.345 -7.979 1.00 93.12 537 PRO A N 1
ATOM 4377 C CA . PRO A 1 537 ? 19.331 8.402 -8.053 1.00 93.12 537 PRO A CA 1
ATOM 4378 C C . PRO A 1 537 ? 19.297 9.127 -9.405 1.00 93.12 537 PRO A C 1
ATOM 4380 O O . PRO A 1 537 ? 19.300 8.495 -10.464 1.00 93.12 537 PRO A O 1
ATOM 4383 N N . ALA A 1 538 ? 19.281 10.461 -9.371 1.00 91.31 538 ALA A N 1
ATOM 4384 C CA . ALA A 1 538 ? 19.086 11.297 -10.558 1.00 91.31 538 ALA A CA 1
ATOM 4385 C C . ALA A 1 538 ? 20.150 11.056 -11.644 1.00 91.31 538 ALA A C 1
ATOM 4387 O O . ALA A 1 538 ? 19.815 10.914 -12.819 1.00 91.31 538 ALA A O 1
ATOM 4388 N N . TYR A 1 539 ? 21.416 10.893 -11.246 1.00 92.19 539 TYR A N 1
ATOM 4389 C CA . TYR A 1 539 ? 22.512 10.642 -12.185 1.00 92.19 539 TYR A CA 1
ATOM 4390 C C . TYR A 1 539 ? 22.332 9.331 -12.977 1.00 92.19 539 TYR A C 1
ATOM 4392 O O . TYR A 1 539 ? 22.712 9.268 -14.143 1.00 92.19 539 TYR A O 1
ATOM 4400 N N . GLN A 1 540 ? 21.701 8.298 -12.396 1.00 94.12 540 GLN A N 1
ATOM 4401 C CA . GLN A 1 540 ? 21.398 7.047 -13.110 1.00 94.12 540 GLN A CA 1
ATOM 4402 C C . GLN A 1 540 ? 20.313 7.252 -14.164 1.00 94.12 540 GLN A C 1
ATOM 4404 O O . GLN A 1 540 ? 20.441 6.752 -15.282 1.00 94.12 540 GLN A O 1
ATOM 4409 N N . ALA A 1 541 ? 19.286 8.037 -13.827 1.00 93.44 541 ALA A N 1
ATOM 4410 C CA . ALA A 1 541 ? 18.249 8.422 -14.775 1.00 93.44 541 ALA A CA 1
ATOM 4411 C C . ALA A 1 541 ? 18.849 9.171 -15.966 1.00 93.44 541 ALA A C 1
ATOM 4413 O O . ALA A 1 541 ? 18.585 8.806 -17.107 1.00 93.44 541 ALA A O 1
ATOM 4414 N N . GLN A 1 542 ? 19.692 10.172 -15.697 1.00 93.19 542 GLN A N 1
ATOM 4415 C CA . GLN A 1 542 ? 20.382 10.963 -16.714 1.00 93.19 542 GLN A CA 1
ATOM 4416 C C . GLN A 1 542 ? 21.243 10.085 -17.630 1.00 93.19 542 GLN A C 1
ATOM 4418 O O . GLN A 1 542 ? 21.154 10.186 -18.852 1.00 93.19 542 GLN A O 1
ATOM 4423 N N . MET A 1 543 ? 22.035 9.191 -17.039 1.00 93.94 543 MET A N 1
ATOM 4424 C CA . MET A 1 543 ? 22.888 8.250 -17.758 1.00 93.94 543 MET A CA 1
ATOM 4425 C C . MET A 1 543 ? 22.089 7.350 -18.707 1.00 93.94 543 MET A C 1
ATOM 4427 O O . MET A 1 543 ? 22.414 7.276 -19.890 1.00 93.94 543 MET A O 1
ATOM 4431 N N . LEU A 1 544 ? 21.013 6.705 -18.246 1.00 94.38 544 LEU A N 1
ATOM 4432 C CA . LEU A 1 544 ? 20.189 5.874 -19.134 1.00 94.38 544 LEU A CA 1
ATOM 4433 C C . LEU A 1 544 ? 19.447 6.705 -20.183 1.00 94.38 544 LEU A C 1
ATOM 4435 O O . LEU A 1 544 ? 19.356 6.299 -21.337 1.00 94.38 544 LEU A O 1
ATOM 4439 N N . TYR A 1 545 ? 18.980 7.898 -19.815 1.00 93.69 545 TYR A N 1
ATOM 4440 C CA . TYR A 1 545 ? 18.352 8.831 -20.749 1.00 93.69 545 TYR A CA 1
ATOM 4441 C C . TYR A 1 545 ? 19.316 9.265 -21.867 1.00 93.69 545 TYR A C 1
ATOM 4443 O O . TYR A 1 545 ? 18.896 9.445 -23.012 1.00 93.69 545 TYR A O 1
ATOM 4451 N N . SER A 1 546 ? 20.616 9.377 -21.567 1.00 94.19 546 SER A N 1
ATOM 4452 C CA . SER A 1 546 ? 21.649 9.734 -22.547 1.00 94.19 546 SER A CA 1
ATOM 4453 C C . SER A 1 546 ? 21.764 8.724 -23.692 1.00 94.19 546 SER A C 1
ATOM 4455 O O . SER A 1 546 ? 22.076 9.124 -24.808 1.00 94.19 546 SER A O 1
ATOM 4457 N N . VAL A 1 547 ? 21.458 7.440 -23.448 1.00 94.12 547 VAL A N 1
ATOM 4458 C CA . VAL A 1 547 ? 21.571 6.361 -24.448 1.00 94.12 547 VAL A CA 1
ATOM 4459 C C . VAL A 1 547 ? 20.757 6.681 -25.697 1.00 94.12 547 VAL A C 1
ATOM 4461 O O . VAL A 1 547 ? 21.223 6.463 -26.808 1.00 94.12 547 VAL A O 1
ATOM 4464 N N . VAL A 1 548 ? 19.561 7.240 -25.513 1.00 93.56 548 VAL A N 1
ATOM 4465 C CA . VAL A 1 548 ? 18.634 7.603 -26.596 1.00 93.56 548 VAL A CA 1
ATOM 4466 C C . VAL A 1 548 ? 18.631 9.108 -26.896 1.00 93.56 548 VAL A C 1
ATOM 4468 O O . VAL A 1 548 ? 17.786 9.592 -27.650 1.00 93.56 548 VAL A O 1
ATOM 4471 N N . SER A 1 549 ? 19.566 9.867 -26.315 1.00 92.94 549 SER A N 1
ATOM 4472 C CA . SER A 1 549 ? 19.706 11.318 -26.508 1.00 92.94 549 SER A CA 1
ATOM 4473 C C . SER A 1 549 ? 20.716 11.659 -27.613 1.00 92.94 549 SER A C 1
ATOM 4475 O O . SER A 1 549 ? 21.572 10.833 -27.937 1.00 92.94 549 SER A O 1
ATOM 4477 N N . PRO A 1 550 ? 20.615 12.841 -28.258 1.00 89.81 550 PRO A N 1
ATOM 4478 C CA . PRO A 1 550 ? 21.548 13.219 -29.316 1.00 89.81 550 PRO A CA 1
ATOM 4479 C C . PRO A 1 550 ? 22.983 13.276 -28.796 1.00 89.81 550 PRO A C 1
ATOM 4481 O O . PRO A 1 550 ? 23.229 13.846 -27.735 1.00 89.81 550 PRO A O 1
ATOM 4484 N N . GLY A 1 551 ? 23.925 12.691 -29.539 1.00 85.00 551 GLY A N 1
ATOM 4485 C CA . GLY A 1 551 ? 25.343 12.668 -29.163 1.00 85.00 551 GLY A CA 1
ATOM 4486 C C . GLY A 1 551 ? 25.705 11.710 -28.019 1.00 85.00 551 GLY A C 1
ATOM 4487 O O . GLY A 1 551 ? 26.868 11.675 -27.628 1.00 85.00 551 GLY A O 1
ATOM 4488 N N . GLY A 1 552 ? 24.745 10.944 -27.490 1.00 85.75 552 GLY A N 1
ATOM 4489 C CA . GLY A 1 552 ? 25.014 9.848 -26.560 1.00 85.75 552 GLY A CA 1
ATOM 4490 C C . GLY A 1 552 ? 25.414 8.540 -27.264 1.00 85.75 552 GLY A C 1
ATOM 4491 O O . GLY A 1 552 ? 25.499 8.492 -28.496 1.00 85.75 552 GLY A O 1
ATOM 4492 N N . PRO A 1 553 ? 25.628 7.451 -26.504 1.00 91.25 553 PRO A N 1
ATOM 4493 C CA . PRO A 1 553 ? 25.500 7.362 -25.044 1.00 91.25 553 PRO A CA 1
ATOM 4494 C C . PRO A 1 553 ? 26.631 8.048 -24.274 1.00 91.25 553 PRO A C 1
ATOM 4496 O O . PRO A 1 553 ? 27.734 8.218 -24.788 1.00 91.25 553 PRO A O 1
ATOM 4499 N N . ASP A 1 554 ? 26.372 8.363 -23.006 1.00 91.31 554 ASP A N 1
ATOM 4500 C CA . ASP A 1 554 ? 27.402 8.791 -22.059 1.00 91.31 554 ASP A CA 1
ATOM 4501 C C . ASP A 1 554 ? 28.505 7.708 -21.905 1.00 91.31 554 ASP A C 1
ATOM 4503 O O . ASP A 1 554 ? 28.180 6.535 -21.657 1.00 91.31 554 ASP A O 1
ATOM 4507 N N . PRO A 1 555 ? 29.804 8.061 -22.034 1.00 91.94 555 PRO A N 1
ATOM 4508 C CA . PRO A 1 555 ? 30.919 7.129 -21.856 1.00 91.94 555 PRO A CA 1
ATOM 4509 C C . PRO A 1 555 ? 30.904 6.358 -20.529 1.00 91.94 555 PRO A C 1
ATOM 4511 O O . PRO A 1 555 ? 31.311 5.192 -20.502 1.00 91.94 555 PRO A O 1
ATOM 4514 N N . ASP A 1 556 ? 30.397 6.949 -19.445 1.00 92.19 556 ASP A N 1
ATOM 4515 C CA . ASP A 1 556 ? 30.343 6.305 -18.127 1.00 92.19 556 ASP A CA 1
ATOM 4516 C C . ASP A 1 556 ? 29.336 5.148 -18.089 1.00 92.19 556 ASP A C 1
ATOM 4518 O O . ASP A 1 556 ? 29.527 4.165 -17.363 1.00 92.19 556 ASP A O 1
ATOM 4522 N N . VAL A 1 557 ? 28.278 5.215 -18.903 1.00 93.44 557 VAL A N 1
ATOM 4523 C CA . VAL A 1 557 ? 27.337 4.099 -19.081 1.00 93.44 557 VAL A CA 1
ATOM 4524 C C . VAL A 1 557 ? 28.010 2.972 -19.842 1.00 93.44 557 VAL A C 1
ATOM 4526 O O . VAL A 1 557 ? 27.965 1.822 -19.402 1.00 93.44 557 VAL A O 1
ATOM 4529 N N . LEU A 1 558 ? 28.693 3.301 -20.940 1.00 93.06 558 LEU A N 1
ATOM 4530 C CA . LEU A 1 558 ? 29.419 2.329 -21.757 1.00 93.06 558 LEU A CA 1
ATOM 4531 C C . LEU A 1 558 ? 30.511 1.617 -20.951 1.00 93.06 558 LEU A C 1
ATOM 4533 O O . LEU A 1 558 ? 30.698 0.406 -21.089 1.00 93.06 558 LEU A O 1
ATOM 4537 N N . ALA A 1 559 ? 31.205 2.336 -20.066 1.00 94.12 559 ALA A N 1
ATOM 4538 C CA . ALA A 1 559 ? 32.236 1.773 -19.199 1.00 94.12 559 ALA A CA 1
ATOM 4539 C C . ALA A 1 559 ? 31.696 0.670 -18.269 1.00 94.12 559 ALA A C 1
ATOM 4541 O O . ALA A 1 559 ? 32.409 -0.295 -17.989 1.00 94.12 559 ALA A O 1
ATOM 4542 N N . ARG A 1 560 ? 30.433 0.775 -17.837 1.00 95.00 560 ARG A N 1
ATOM 4543 C CA . ARG A 1 560 ? 29.766 -0.186 -16.936 1.00 95.00 560 ARG A CA 1
ATOM 4544 C C . ARG A 1 560 ? 29.198 -1.414 -17.647 1.00 95.00 560 ARG A C 1
ATOM 4546 O O . ARG A 1 560 ? 28.885 -2.401 -16.986 1.00 95.00 560 ARG A O 1
ATOM 4553 N N . MET A 1 561 ? 29.046 -1.348 -18.963 1.00 94.81 561 MET A N 1
ATOM 4554 C CA . MET A 1 561 ? 28.528 -2.433 -19.793 1.00 94.81 561 MET A CA 1
ATOM 4555 C C . MET A 1 561 ? 29.634 -3.428 -20.154 1.00 94.81 561 MET A C 1
ATOM 4557 O O . MET A 1 561 ? 30.817 -3.077 -20.194 1.00 94.81 561 MET A O 1
ATOM 4561 N N . ASP A 1 562 ? 29.270 -4.674 -20.452 1.00 93.19 562 ASP A N 1
ATOM 4562 C CA . ASP A 1 562 ? 30.221 -5.645 -21.010 1.00 93.19 562 ASP A CA 1
ATOM 4563 C C . ASP A 1 562 ? 30.294 -5.544 -22.552 1.00 93.19 562 ASP A C 1
ATOM 4565 O O . ASP A 1 562 ? 29.716 -4.632 -23.147 1.00 93.19 562 ASP A O 1
ATOM 4569 N N . SER A 1 563 ? 31.085 -6.401 -23.208 1.00 94.44 563 SER A N 1
ATOM 4570 C CA . SER A 1 563 ? 31.281 -6.370 -24.669 1.00 94.44 563 SER A CA 1
ATOM 4571 C C . SER A 1 563 ? 30.173 -7.060 -25.468 1.00 94.44 563 SER A C 1
ATOM 4573 O O . SER A 1 563 ? 30.162 -6.967 -26.695 1.00 94.44 563 SER A O 1
ATOM 4575 N N . ARG A 1 564 ? 29.247 -7.770 -24.815 1.00 96.94 564 ARG A N 1
ATOM 4576 C CA . ARG A 1 564 ? 28.142 -8.444 -25.503 1.00 96.94 564 ARG A CA 1
ATOM 4577 C C . ARG A 1 564 ? 27.179 -7.408 -26.089 1.00 96.94 564 ARG A C 1
ATOM 4579 O O . ARG A 1 564 ? 27.041 -6.320 -25.540 1.00 96.94 564 ARG A O 1
ATOM 4586 N N . PRO A 1 565 ? 26.457 -7.703 -27.172 1.00 97.69 565 PRO A N 1
ATOM 4587 C CA . PRO A 1 565 ? 25.413 -6.808 -27.648 1.00 97.69 565 PRO A CA 1
ATOM 4588 C C . PRO A 1 565 ? 24.273 -6.608 -26.633 1.00 97.69 565 PRO A C 1
ATOM 4590 O O . PRO A 1 565 ? 23.979 -7.458 -25.786 1.00 97.69 565 PRO A O 1
ATOM 4593 N N . VAL A 1 566 ? 23.584 -5.479 -26.767 1.00 98.19 566 VAL A N 1
ATOM 4594 C CA . VAL A 1 566 ? 22.273 -5.217 -26.166 1.00 98.19 566 VAL A CA 1
ATOM 4595 C C . VAL A 1 566 ? 21.194 -5.602 -27.169 1.00 98.19 566 VAL A C 1
ATOM 4597 O O . VAL A 1 566 ? 21.282 -5.265 -28.352 1.00 98.19 566 VAL A O 1
ATOM 4600 N N . LEU A 1 567 ? 20.167 -6.302 -26.692 1.00 98.38 567 LEU A N 1
ATOM 4601 C CA . LEU A 1 567 ? 18.989 -6.619 -27.485 1.00 98.38 567 LEU A CA 1
ATOM 4602 C C . LEU A 1 567 ? 18.050 -5.410 -27.470 1.00 98.38 567 LEU A C 1
ATOM 4604 O O . LEU A 1 567 ? 17.538 -5.033 -26.423 1.00 98.38 567 LEU A O 1
ATOM 4608 N N . VAL A 1 568 ? 17.804 -4.788 -28.613 1.00 98.31 568 VAL A N 1
ATOM 4609 C CA . VAL A 1 568 ? 16.881 -3.652 -28.700 1.00 98.31 568 VAL A CA 1
ATOM 4610 C C . VAL A 1 568 ? 15.526 -4.151 -29.176 1.00 98.31 568 VAL A C 1
ATOM 4612 O O . VAL A 1 568 ? 15.433 -4.772 -30.235 1.00 98.31 568 VAL A O 1
ATOM 4615 N N . PHE A 1 569 ? 14.487 -3.898 -28.383 1.00 98.12 569 PHE A N 1
ATOM 4616 C CA . PHE A 1 569 ? 13.104 -4.253 -28.695 1.00 98.12 569 PHE A CA 1
ATOM 4617 C C . PHE A 1 569 ? 12.354 -3.007 -29.151 1.00 98.12 569 PHE A C 1
ATOM 4619 O O . PHE A 1 569 ? 12.118 -2.114 -28.343 1.00 98.12 569 PHE A O 1
ATOM 4626 N N . LEU A 1 570 ? 11.983 -2.952 -30.428 1.00 97.81 570 LEU A N 1
ATOM 4627 C CA . LEU A 1 570 ? 11.217 -1.856 -31.016 1.00 97.81 570 LEU A CA 1
ATOM 4628 C C . LEU A 1 570 ? 9.769 -2.283 -31.260 1.00 97.81 570 LEU A C 1
ATOM 4630 O O . LEU A 1 570 ? 9.541 -3.244 -31.995 1.00 97.81 570 LEU A O 1
ATOM 4634 N N . ASP A 1 571 ? 8.806 -1.519 -30.744 1.00 97.25 571 ASP A N 1
ATOM 4635 C CA . ASP A 1 571 ? 7.404 -1.592 -31.167 1.00 97.25 571 ASP A CA 1
ATOM 4636 C C . ASP A 1 571 ? 7.053 -0.416 -32.091 1.00 97.25 571 ASP A C 1
ATOM 4638 O O . ASP A 1 571 ? 6.823 0.718 -31.657 1.00 97.25 571 ASP A O 1
ATOM 4642 N N . SER A 1 572 ? 6.999 -0.688 -33.397 1.00 96.62 572 SER A N 1
ATOM 4643 C CA . SER A 1 572 ? 6.728 0.330 -34.416 1.00 96.62 572 SER A CA 1
ATOM 4644 C C . SER A 1 572 ? 5.294 0.869 -34.376 1.00 96.62 572 SER A C 1
ATOM 4646 O O . SER A 1 572 ? 5.025 1.886 -35.017 1.00 96.62 572 SER A O 1
ATOM 4648 N N . ALA A 1 573 ? 4.373 0.219 -33.647 1.00 96.81 573 ALA A N 1
ATOM 4649 C CA . ALA A 1 573 ? 2.984 0.671 -33.516 1.00 96.81 573 ALA A CA 1
ATOM 4650 C C . ALA A 1 573 ? 2.889 2.097 -32.949 1.00 96.81 573 ALA A C 1
ATOM 4652 O O . ALA A 1 573 ? 1.996 2.861 -33.318 1.00 96.81 573 ALA A O 1
ATOM 4653 N N . TYR A 1 574 ? 3.843 2.479 -32.094 1.00 96.81 574 TYR A N 1
ATOM 4654 C CA . TYR A 1 574 ? 3.892 3.817 -31.504 1.00 96.81 574 TYR A CA 1
ATOM 4655 C C . TYR A 1 574 ? 4.383 4.901 -32.475 1.00 96.81 574 TYR A C 1
ATOM 4657 O O . TYR A 1 574 ? 4.116 6.085 -32.285 1.00 96.81 574 TYR A O 1
ATOM 4665 N N . TYR A 1 575 ? 5.074 4.506 -33.544 1.00 95.25 575 TYR A N 1
ATOM 4666 C CA . TYR A 1 575 ? 5.688 5.420 -34.510 1.00 95.25 575 TYR A CA 1
ATOM 4667 C C . TYR A 1 575 ? 4.858 5.568 -35.787 1.00 95.25 575 TYR A C 1
ATOM 4669 O O . TYR A 1 575 ? 4.785 6.652 -36.371 1.00 95.25 575 TYR A O 1
ATOM 4677 N N . ASN A 1 576 ? 4.163 4.501 -36.187 1.00 93.06 576 ASN A N 1
ATOM 4678 C CA . ASN A 1 576 ? 3.360 4.444 -37.409 1.00 93.06 576 ASN A CA 1
ATOM 4679 C C . ASN A 1 576 ? 1.912 4.955 -37.243 1.00 93.06 576 ASN A C 1
ATOM 4681 O O . ASN A 1 576 ? 1.141 4.911 -38.199 1.00 93.06 576 ASN A O 1
ATOM 4685 N N . GLY A 1 577 ? 1.539 5.426 -36.048 1.00 91.25 577 GLY A N 1
ATOM 4686 C CA . GLY A 1 577 ? 0.214 5.978 -35.749 1.00 91.25 577 GLY A CA 1
ATOM 4687 C C . GLY A 1 577 ? -0.845 4.963 -35.300 1.00 91.25 577 GLY A C 1
ATOM 4688 O O . GLY A 1 577 ? -1.981 5.367 -35.061 1.00 91.25 577 GLY A O 1
ATOM 4689 N N . GLN A 1 578 ? -0.506 3.675 -35.157 1.00 94.62 578 GLN A N 1
ATOM 4690 C CA . GLN A 1 578 ? -1.426 2.659 -34.620 1.00 94.62 578 GLN A CA 1
ATOM 4691 C C . GLN A 1 578 ? -1.664 2.814 -33.110 1.00 94.62 578 GLN A C 1
ATOM 4693 O O . GLN A 1 578 ? -2.746 2.485 -32.629 1.00 94.62 578 GLN A O 1
ATOM 4698 N N . ASN A 1 579 ? -0.681 3.330 -32.369 1.00 95.62 579 ASN A N 1
ATOM 4699 C CA . ASN A 1 579 ? -0.808 3.698 -30.962 1.00 95.62 579 ASN A CA 1
ATOM 4700 C C . ASN A 1 579 ? -0.199 5.091 -30.725 1.00 95.62 579 ASN A C 1
ATOM 4702 O O . ASN A 1 579 ? 1.011 5.269 -30.799 1.00 95.62 579 ASN A O 1
ATOM 4706 N N . ASN A 1 580 ? -1.027 6.089 -30.415 1.00 95.31 580 ASN A N 1
ATOM 4707 C CA . ASN A 1 580 ? -0.571 7.473 -30.238 1.00 95.31 580 ASN A CA 1
ATOM 4708 C C . ASN A 1 580 ? -0.299 7.862 -28.775 1.00 95.31 580 ASN A C 1
ATOM 4710 O O . ASN A 1 580 ? -0.046 9.037 -28.513 1.00 95.31 580 ASN A O 1
ATOM 4714 N N . PHE A 1 581 ? -0.288 6.907 -27.833 1.00 96.19 581 PHE A N 1
ATOM 4715 C CA . PHE A 1 581 ? -0.172 7.178 -26.392 1.00 96.19 581 PHE A CA 1
ATOM 4716 C C . PHE A 1 581 ? 0.947 8.169 -26.042 1.00 96.19 581 PHE A C 1
ATOM 4718 O O . PHE A 1 581 ? 0.701 9.172 -25.373 1.00 96.19 581 PHE A O 1
ATOM 4725 N N . TYR A 1 582 ? 2.179 7.929 -26.502 1.00 95.06 582 TYR A N 1
ATOM 4726 C CA . TYR A 1 582 ? 3.310 8.808 -26.181 1.00 95.06 582 TYR A CA 1
ATOM 4727 C C . TYR A 1 582 ? 3.206 10.173 -26.865 1.00 95.06 582 TYR A C 1
ATOM 4729 O O . TYR A 1 582 ? 3.503 11.183 -26.234 1.00 95.06 582 TYR A O 1
ATOM 4737 N N . ARG A 1 583 ? 2.733 10.234 -28.119 1.00 94.88 583 ARG A N 1
ATOM 4738 C CA . ARG A 1 583 ? 2.515 11.515 -28.814 1.00 94.88 583 ARG A CA 1
ATOM 4739 C C . ARG A 1 583 ? 1.499 12.378 -28.071 1.00 94.88 583 ARG A C 1
ATOM 4741 O O . ARG A 1 583 ? 1.730 13.567 -27.889 1.00 94.88 583 ARG A O 1
ATOM 4748 N N . GLU A 1 584 ? 0.411 11.778 -27.599 1.00 95.25 584 GLU A N 1
ATOM 4749 C CA . GLU A 1 584 ? -0.648 12.476 -26.867 1.00 95.25 584 GLU A CA 1
ATOM 4750 C C . GLU A 1 584 ? -0.200 12.890 -25.457 1.00 95.25 584 GLU A C 1
ATOM 4752 O O . GLU A 1 584 ? -0.358 14.045 -25.063 1.00 95.25 584 GLU A O 1
ATOM 4757 N N . THR A 1 585 ? 0.411 11.977 -24.697 1.00 93.94 585 THR A N 1
ATOM 4758 C CA . THR A 1 585 ? 0.820 12.236 -23.301 1.00 93.94 585 THR A CA 1
ATOM 4759 C C . THR A 1 585 ? 2.034 13.157 -23.175 1.00 93.94 585 THR A C 1
ATOM 4761 O O . THR A 1 585 ? 2.204 13.814 -22.141 1.00 93.94 585 THR A O 1
ATOM 4764 N N . LEU A 1 586 ? 2.874 13.235 -24.212 1.00 94.31 586 LEU A N 1
ATOM 4765 C CA . LEU A 1 586 ? 4.057 14.098 -24.260 1.00 94.31 586 LEU A CA 1
ATOM 4766 C C . LEU A 1 586 ? 3.854 15.362 -25.107 1.00 94.31 586 LEU A C 1
ATOM 4768 O O . LEU A 1 586 ? 4.782 16.162 -25.187 1.00 94.31 586 LEU A O 1
ATOM 4772 N N . ALA A 1 587 ? 2.665 15.602 -25.675 1.00 94.06 587 ALA A N 1
ATOM 4773 C CA . ALA A 1 587 ? 2.388 16.754 -26.547 1.00 94.06 587 ALA A CA 1
ATOM 4774 C C . ALA A 1 587 ? 2.759 18.112 -25.917 1.00 94.06 587 ALA A C 1
ATOM 4776 O O . ALA A 1 587 ? 3.201 19.028 -26.603 1.00 94.06 587 ALA A O 1
ATOM 4777 N N . THR A 1 588 ? 2.617 18.241 -24.595 1.00 93.31 588 THR A N 1
ATOM 4778 C CA . THR A 1 588 ? 2.951 19.458 -23.833 1.00 93.31 588 THR A CA 1
ATOM 4779 C C . THR A 1 588 ? 4.386 19.477 -23.294 1.00 93.31 588 THR A C 1
ATOM 4781 O O . THR A 1 588 ? 4.762 20.392 -22.564 1.00 93.31 588 THR A O 1
ATOM 4784 N N . LYS A 1 589 ? 5.199 18.466 -23.622 1.00 93.12 589 LYS A N 1
ATOM 4785 C CA . LYS A 1 589 ? 6.566 18.256 -23.123 1.00 93.12 589 LYS A CA 1
ATOM 4786 C C . LYS A 1 589 ? 7.520 18.040 -24.310 1.00 93.12 589 LYS A C 1
ATOM 4788 O O . LYS A 1 589 ? 8.001 16.919 -24.494 1.00 93.12 589 LYS A O 1
ATOM 4793 N N . PRO A 1 590 ? 7.814 19.087 -25.106 1.00 91.81 590 PRO A N 1
ATOM 4794 C CA . PRO A 1 590 ? 8.515 18.959 -26.387 1.00 91.81 590 PRO A CA 1
ATOM 4795 C C . PRO A 1 590 ? 9.886 18.281 -26.269 1.00 91.81 590 PRO A C 1
ATOM 4797 O O . PRO A 1 590 ? 10.231 17.463 -27.112 1.00 91.81 590 PRO A O 1
ATOM 4800 N N . GLU A 1 591 ? 10.635 18.528 -25.190 1.00 91.00 591 GLU A N 1
ATOM 4801 C CA . GLU A 1 591 ? 11.931 17.870 -24.956 1.00 91.00 591 GLU A CA 1
ATOM 4802 C C . GLU A 1 591 ? 11.814 16.344 -24.798 1.00 91.00 591 GLU A C 1
ATOM 4804 O O . GLU A 1 591 ? 12.672 15.594 -25.257 1.00 91.00 591 GLU A O 1
ATOM 4809 N N . LYS A 1 592 ? 10.740 15.864 -24.161 1.00 92.50 592 LYS A N 1
ATOM 4810 C CA . LYS A 1 592 ? 10.493 14.427 -23.967 1.00 92.50 592 LYS A CA 1
ATOM 4811 C C . LYS A 1 592 ? 9.905 13.789 -25.213 1.00 92.50 592 LYS A C 1
ATOM 4813 O O . LYS A 1 592 ? 10.256 12.660 -25.540 1.00 92.50 592 LYS A O 1
ATOM 4818 N N . LEU A 1 593 ? 9.027 14.518 -25.902 1.00 94.00 593 LEU A N 1
ATOM 4819 C CA . LEU A 1 593 ? 8.473 14.091 -27.180 1.00 94.00 593 LEU A CA 1
ATOM 4820 C C . LEU A 1 593 ? 9.588 13.905 -28.215 1.00 94.00 593 LEU A C 1
ATOM 4822 O O . LEU A 1 593 ? 9.633 12.865 -28.861 1.00 94.00 593 LEU A O 1
ATOM 4826 N N . ALA A 1 594 ? 10.544 14.836 -28.283 1.00 92.38 594 ALA A N 1
ATOM 4827 C CA . ALA A 1 594 ? 11.708 14.714 -29.154 1.00 92.38 594 ALA A CA 1
ATOM 4828 C C . ALA A 1 594 ? 12.503 13.432 -28.862 1.00 92.38 594 ALA A C 1
ATOM 4830 O O . ALA A 1 594 ? 12.887 12.724 -29.782 1.00 92.38 594 ALA A O 1
ATOM 4831 N N . ILE A 1 595 ? 12.707 13.074 -27.592 1.00 92.38 595 ILE A N 1
ATOM 4832 C CA . ILE A 1 595 ? 13.390 11.820 -27.232 1.00 92.38 595 ILE A CA 1
ATOM 4833 C C . ILE A 1 595 ? 12.580 10.591 -27.640 1.00 92.38 595 ILE A C 1
ATOM 4835 O O . ILE A 1 595 ? 13.148 9.634 -28.162 1.00 92.38 595 ILE A O 1
ATOM 4839 N N . PHE A 1 596 ? 11.259 10.621 -27.456 1.00 93.56 596 PHE A N 1
ATOM 4840 C CA . PHE A 1 596 ? 10.377 9.561 -27.935 1.00 93.56 596 PHE A CA 1
ATOM 4841 C C . PHE A 1 596 ? 10.503 9.357 -29.454 1.00 93.56 596 PHE A C 1
ATOM 4843 O O . PHE A 1 596 ? 10.638 8.213 -29.888 1.00 93.56 596 PHE A O 1
ATOM 4850 N N . GLU A 1 597 ? 10.495 10.434 -30.246 1.00 93.50 597 GLU A N 1
ATOM 4851 C CA . GLU A 1 597 ? 10.506 10.410 -31.720 1.00 93.50 597 GLU A CA 1
ATOM 4852 C C . GLU A 1 597 ? 11.837 9.939 -32.332 1.00 93.50 597 GLU A C 1
ATOM 4854 O O . GLU A 1 597 ? 11.870 9.529 -33.491 1.00 93.50 597 GLU A O 1
ATOM 4859 N N . ARG A 1 598 ? 12.923 9.918 -31.554 1.00 92.69 598 ARG A N 1
ATOM 4860 C CA . ARG A 1 598 ? 14.283 9.621 -32.033 1.00 92.69 598 ARG A CA 1
ATOM 4861 C C . ARG A 1 598 ? 14.637 8.146 -32.211 1.00 92.69 598 ARG A C 1
ATOM 4863 O O . ARG A 1 598 ? 15.788 7.847 -32.514 1.00 92.69 598 ARG A O 1
ATOM 4870 N N . SER A 1 599 ? 13.706 7.210 -32.052 1.00 91.88 599 SER A N 1
ATOM 4871 C CA . SER A 1 599 ? 14.025 5.776 -32.181 1.00 91.88 599 SER A CA 1
ATOM 4872 C C . SER A 1 599 ? 14.673 5.411 -33.523 1.00 91.88 599 SER A C 1
ATOM 4874 O O . SER A 1 599 ? 15.656 4.670 -33.536 1.00 91.88 599 SER A O 1
ATOM 4876 N N . ASP A 1 600 ? 14.192 5.972 -34.637 1.00 92.31 600 ASP A N 1
ATOM 4877 C CA . ASP A 1 600 ? 14.773 5.727 -35.967 1.00 92.31 600 ASP A CA 1
ATOM 4878 C C . ASP A 1 600 ? 16.165 6.361 -36.120 1.00 92.31 600 ASP A C 1
ATOM 4880 O O . ASP A 1 600 ? 17.063 5.764 -36.720 1.00 92.31 600 ASP A O 1
ATOM 4884 N N . ASP A 1 601 ? 16.373 7.550 -35.549 1.00 94.25 601 ASP A N 1
ATOM 4885 C CA . ASP A 1 601 ? 17.682 8.206 -35.517 1.00 94.25 601 ASP A CA 1
ATOM 4886 C C . ASP A 1 601 ? 18.682 7.373 -34.721 1.00 94.25 601 ASP A C 1
ATOM 4888 O O . ASP A 1 601 ? 19.753 7.065 -35.233 1.00 94.25 601 ASP A O 1
ATOM 4892 N N . PHE A 1 602 ? 18.302 6.916 -33.526 1.00 94.94 602 PHE A N 1
ATOM 4893 C CA . PHE A 1 602 ? 19.133 6.055 -32.688 1.00 94.94 602 PHE A CA 1
ATOM 4894 C C . PHE A 1 602 ? 19.538 4.764 -33.415 1.00 94.94 602 PHE A C 1
ATOM 4896 O O . PHE A 1 602 ? 20.715 4.402 -33.415 1.00 94.94 602 PHE A O 1
ATOM 4903 N N . ILE A 1 603 ? 18.596 4.098 -34.095 1.00 95.31 603 ILE A N 1
ATOM 4904 C CA . ILE A 1 603 ? 18.872 2.882 -34.880 1.00 95.31 603 ILE A CA 1
ATOM 4905 C C . ILE A 1 603 ? 19.927 3.143 -35.966 1.00 95.31 603 ILE A C 1
ATOM 4907 O O . ILE A 1 603 ? 20.829 2.320 -36.147 1.00 95.31 603 ILE A O 1
ATOM 4911 N N . ARG A 1 604 ? 19.836 4.279 -36.671 1.00 94.56 604 ARG A N 1
ATOM 4912 C CA . ARG A 1 604 ? 20.778 4.661 -37.738 1.00 94.56 604 ARG A CA 1
ATOM 4913 C C . ARG A 1 604 ? 22.134 5.099 -37.189 1.00 94.56 604 ARG A C 1
ATOM 4915 O O . ARG A 1 604 ? 23.153 4.572 -37.622 1.00 94.56 604 ARG A O 1
ATOM 4922 N N . GLU A 1 605 ? 22.147 6.030 -36.239 1.00 93.88 605 GLU A N 1
ATOM 4923 C CA . GLU A 1 605 ? 23.355 6.605 -35.629 1.00 93.88 605 GLU A CA 1
ATOM 4924 C C . GLU A 1 605 ? 24.238 5.519 -34.999 1.00 93.88 605 GLU A C 1
ATOM 4926 O O . GLU A 1 605 ? 25.458 5.528 -35.159 1.00 93.88 605 GLU A O 1
ATOM 4931 N N . GLN A 1 606 ? 23.617 4.545 -34.329 1.00 93.81 606 GLN A N 1
ATOM 4932 C CA . GLN A 1 606 ? 24.309 3.462 -33.629 1.00 93.81 606 GLN A CA 1
ATOM 4933 C C . GLN A 1 606 ? 24.488 2.192 -34.480 1.00 93.81 606 GLN A C 1
ATOM 4935 O O . GLN A 1 606 ? 24.961 1.174 -33.971 1.00 93.81 606 GLN A O 1
ATOM 4940 N N . ASN A 1 607 ? 24.130 2.234 -35.771 1.00 94.12 607 ASN A N 1
ATOM 4941 C CA . ASN A 1 607 ? 24.267 1.126 -36.725 1.00 94.12 607 ASN A CA 1
ATOM 4942 C C . ASN A 1 607 ? 23.691 -0.209 -36.207 1.00 94.12 607 ASN A C 1
ATOM 4944 O O . ASN A 1 607 ? 24.335 -1.262 -36.286 1.00 94.12 607 ASN A O 1
ATOM 4948 N N . LEU A 1 608 ? 22.475 -0.168 -35.651 1.00 96.56 608 LEU A N 1
ATOM 4949 C CA . LEU A 1 608 ? 21.811 -1.345 -35.090 1.00 96.56 608 LEU A CA 1
ATOM 4950 C C . LEU A 1 608 ? 21.568 -2.405 -36.169 1.00 96.56 608 LEU A C 1
ATOM 4952 O O . LEU A 1 608 ? 21.027 -2.130 -37.240 1.00 96.56 608 LEU A O 1
ATOM 4956 N N . GLN A 1 609 ? 21.912 -3.655 -35.866 1.00 97.06 609 GLN A N 1
ATOM 4957 C CA . GLN A 1 609 ? 21.672 -4.771 -36.774 1.00 97.06 609 GLN A CA 1
ATOM 4958 C C . GLN A 1 609 ? 20.274 -5.335 -36.550 1.00 97.06 609 GLN A C 1
ATOM 4960 O O . GLN A 1 609 ? 20.010 -5.882 -35.483 1.00 97.06 609 GLN A O 1
ATOM 4965 N N . LEU A 1 610 ? 19.404 -5.272 -37.560 1.00 97.62 610 LEU A N 1
ATOM 4966 C CA . LEU A 1 610 ? 18.111 -5.954 -37.508 1.00 97.62 610 LEU A CA 1
ATOM 4967 C C . LEU A 1 610 ? 18.325 -7.470 -37.411 1.00 97.62 610 LEU A C 1
ATOM 4969 O O . LEU A 1 610 ? 19.016 -8.070 -38.234 1.00 97.62 610 LEU A O 1
ATOM 4973 N N . LEU A 1 611 ? 17.720 -8.071 -36.393 1.00 97.19 611 LEU A N 1
ATOM 4974 C CA . LEU A 1 611 ? 17.799 -9.493 -36.084 1.00 97.19 611 LEU A CA 1
ATOM 4975 C C . LEU A 1 611 ? 16.566 -10.235 -36.600 1.00 97.19 611 LEU A C 1
ATOM 4977 O O . LEU A 1 611 ? 16.686 -11.257 -37.270 1.00 97.19 611 LEU A O 1
ATOM 4981 N N . HIS A 1 612 ? 15.379 -9.718 -36.281 1.00 96.38 612 HIS A N 1
ATOM 4982 C CA . HIS A 1 612 ? 14.107 -10.330 -36.649 1.00 96.38 612 HIS A CA 1
ATOM 4983 C C . HIS A 1 612 ? 12.964 -9.321 -36.567 1.00 96.38 612 HIS A C 1
ATOM 4985 O O . HIS A 1 612 ? 13.042 -8.341 -35.825 1.00 96.38 612 HIS A O 1
ATOM 4991 N N . ARG A 1 613 ? 11.888 -9.583 -37.311 1.00 95.44 613 ARG A N 1
ATOM 4992 C CA . ARG A 1 613 ? 10.668 -8.778 -37.306 1.00 95.44 613 ARG A CA 1
ATOM 4993 C C . ARG A 1 613 ? 9.441 -9.680 -37.295 1.00 95.44 613 ARG A C 1
ATOM 4995 O O . ARG A 1 613 ? 9.321 -10.563 -38.138 1.00 95.44 613 ARG A O 1
ATOM 5002 N N . GLN A 1 614 ? 8.512 -9.390 -36.391 1.00 94.12 614 GLN A N 1
ATOM 5003 C CA . GLN A 1 614 ? 7.232 -10.076 -36.260 1.00 94.12 614 GLN A CA 1
ATOM 5004 C C . GLN A 1 614 ? 6.129 -9.035 -36.034 1.00 94.12 614 GLN A C 1
ATOM 5006 O O . GLN A 1 614 ? 6.005 -8.456 -34.958 1.00 94.12 614 GLN A O 1
ATOM 5011 N N . GLY A 1 615 ? 5.326 -8.771 -37.069 1.00 94.00 615 GLY A N 1
ATOM 5012 C CA . GLY A 1 615 ? 4.307 -7.719 -37.021 1.00 94.00 615 GLY A CA 1
ATOM 5013 C C . GLY A 1 615 ? 4.923 -6.330 -36.800 1.00 94.00 615 GLY A C 1
ATOM 5014 O O . GLY A 1 615 ? 5.772 -5.890 -37.584 1.00 94.00 615 GLY A O 1
ATOM 5015 N N . THR A 1 616 ? 4.486 -5.639 -35.742 1.00 95.62 616 THR A N 1
ATOM 5016 C CA . THR A 1 616 ? 5.021 -4.327 -35.332 1.00 95.62 616 THR A CA 1
ATOM 5017 C C . THR A 1 616 ? 6.284 -4.430 -34.482 1.00 95.62 616 THR A C 1
ATOM 5019 O O . THR A 1 616 ? 6.958 -3.422 -34.282 1.00 95.62 616 THR A O 1
ATOM 5022 N N . TRP A 1 617 ? 6.645 -5.627 -34.014 1.00 97.06 617 TRP A N 1
ATOM 5023 C CA . TRP A 1 617 ? 7.833 -5.830 -33.195 1.00 97.06 617 TRP A CA 1
ATOM 5024 C C . TRP A 1 617 ? 9.053 -6.120 -34.050 1.00 97.06 617 TRP A C 1
ATOM 5026 O O . TRP A 1 617 ? 9.016 -6.942 -34.969 1.00 97.06 617 TRP A O 1
ATOM 5036 N N . SER A 1 618 ? 10.154 -5.456 -33.725 1.00 97.62 618 SER A N 1
ATOM 5037 C CA . SER A 1 618 ? 11.461 -5.697 -34.327 1.00 97.62 618 SER A CA 1
ATOM 5038 C C . SER A 1 618 ? 12.509 -5.861 -33.234 1.00 97.62 618 SER A C 1
ATOM 5040 O O . SER A 1 618 ? 12.522 -5.116 -32.254 1.00 97.62 618 SER A O 1
ATOM 5042 N N . LEU A 1 619 ? 13.389 -6.841 -33.411 1.00 98.06 619 LEU A N 1
ATOM 5043 C CA . LEU A 1 619 ? 14.560 -7.044 -32.571 1.00 98.06 619 LEU A CA 1
ATOM 5044 C C . LEU A 1 619 ? 15.802 -6.572 -33.315 1.00 98.06 619 LEU A C 1
ATOM 5046 O O . LEU A 1 619 ? 15.996 -6.931 -34.477 1.00 98.06 619 LEU A O 1
ATOM 5050 N N . TYR A 1 620 ? 16.667 -5.834 -32.629 1.00 98.31 620 TYR A N 1
ATOM 5051 C CA . TYR A 1 620 ? 17.975 -5.436 -33.139 1.00 98.31 620 TYR A CA 1
ATOM 5052 C C . TYR A 1 620 ? 19.089 -5.822 -32.165 1.00 98.31 620 TYR A C 1
ATOM 5054 O O . TYR A 1 620 ? 18.867 -5.919 -30.960 1.00 98.31 620 TYR A O 1
ATOM 5062 N N . ALA A 1 621 ? 20.303 -5.996 -32.679 1.00 98.06 621 ALA A N 1
ATOM 5063 C CA . ALA A 1 621 ? 21.521 -6.042 -31.883 1.00 98.06 621 ALA A CA 1
ATOM 5064 C C . ALA A 1 621 ? 22.210 -4.677 -31.931 1.00 98.06 621 ALA A C 1
ATOM 5066 O O . ALA A 1 621 ? 22.550 -4.179 -33.009 1.00 98.06 621 ALA A O 1
ATOM 5067 N N . TRP A 1 622 ? 22.445 -4.101 -30.756 1.00 97.62 622 TRP A N 1
ATOM 5068 C CA . TRP A 1 622 ? 23.269 -2.913 -30.575 1.00 97.62 622 TRP A CA 1
ATOM 5069 C C . TRP A 1 622 ? 24.607 -3.304 -29.940 1.00 97.62 622 TRP A C 1
ATOM 5071 O O . TRP A 1 622 ? 24.627 -4.015 -28.938 1.00 97.62 622 TRP A O 1
ATOM 5081 N N . TYR A 1 623 ? 25.718 -2.853 -30.525 1.00 96.38 623 TYR A N 1
ATOM 5082 C CA . TYR A 1 623 ? 27.082 -3.150 -30.077 1.00 96.38 623 TYR A CA 1
ATOM 5083 C C . TYR A 1 623 ? 27.702 -1.906 -29.419 1.00 96.38 623 TYR A C 1
ATOM 5085 O O . TYR A 1 623 ? 28.417 -1.159 -30.089 1.00 96.38 623 TYR A O 1
ATOM 5093 N N . PRO A 1 624 ? 27.443 -1.659 -28.121 1.00 92.25 624 PRO A N 1
ATOM 5094 C CA . PRO A 1 624 ? 27.822 -0.413 -27.445 1.00 92.25 624 PRO A CA 1
ATOM 5095 C C . PRO A 1 624 ? 29.339 -0.162 -27.408 1.00 92.25 624 PRO A C 1
ATOM 5097 O O . PRO A 1 624 ? 29.767 0.980 -27.289 1.00 92.25 624 PRO A O 1
ATOM 5100 N N . LYS A 1 625 ? 30.159 -1.218 -27.520 1.00 90.44 625 LYS A N 1
ATOM 5101 C CA . LYS A 1 625 ? 31.632 -1.144 -27.529 1.00 90.44 625 LYS A CA 1
ATOM 5102 C C . LYS A 1 625 ? 32.259 -1.437 -28.897 1.00 90.44 625 LYS A C 1
ATOM 5104 O O . LYS A 1 625 ? 33.458 -1.689 -28.972 1.00 90.44 625 LYS A O 1
ATOM 5109 N N . GLY A 1 626 ? 31.467 -1.410 -29.968 1.00 83.88 626 GLY A N 1
ATOM 5110 C CA . GLY A 1 626 ? 31.888 -1.916 -31.274 1.00 83.88 626 GLY A CA 1
ATOM 5111 C C . GLY A 1 626 ? 31.758 -3.440 -31.382 1.00 83.88 626 GLY A C 1
ATOM 5112 O O . GLY A 1 626 ? 31.400 -4.113 -30.413 1.00 83.88 626 GLY A O 1
ATOM 5113 N N . ARG A 1 627 ? 31.966 -3.959 -32.596 1.00 72.69 627 ARG A N 1
ATOM 5114 C CA . ARG A 1 627 ? 31.872 -5.392 -32.919 1.00 72.69 627 ARG A CA 1
ATOM 5115 C C . ARG A 1 627 ? 33.171 -6.139 -32.676 1.00 72.69 627 ARG A C 1
ATOM 5117 O O . ARG A 1 627 ? 34.238 -5.527 -32.899 1.00 72.69 627 ARG A O 1
#

Radius of gyration: 26.76 Å; chains: 1; bounding box: 69×57×85 Å

Foldseek 3Di:
DPDDPPDDDPPDPDDDVLLVVLLVVLVVLLCVLVVLLPVPQLFWAFDQDALQVQLLLQLLQLLPDDCVCAQFRQQALPPPGHGVQWRLNLQVLSVVLSVVCVVPVVCSSRSNSVVRCVLSVLLSVQLSLQLLLQVVLLFDSVVSSLCSNQVLLQFLLCCCSLNNSSLSSNVCLLSVLLSLLLVLLVCVVVVHDNVVSLVSNLVSLQSSCSSHVVSLVLSLLLLVLLLVVVLVVQVVVVHDRVVSVVSSCCSNVSSCCVNVVCCVVSGPCVVLFDLAFPLAQPPLLAADPLLQQADDPLQPDHHPDHDPDDHRSLNNQHLFLLQRVLVVVQVVCVVVVNHPDDDLPPDSSSVSLVSLLSSLPLLNLQRCHQWHADPNNPDIDGSPSNPLVVVCVVGNNSNVPRSSSSSCRSNSVSSSSNSSSSVSSLCVPPVCVVVNVVSSVRSVSSSVSSSNCSSVSTIDTDCQNDCPNLVVLCVVPVVDPLVLAAAEEEAVAAADAARPPPSLLGDDDDSVSVSNRSSNCSNSVHHYLYDDTHRDRPVSSVQSLCLLDPPDNDVVSLVSDDQGWYKYKHQCCCVVVVDVVRVVVCVVPVVVSVSNNRPVVSCVVQVWAWDDDDPRITITTGGSPHD